Protein AF-0000000083597458 (afdb_homodimer)

InterPro domains:
  IPR006108 3-hydroxyacyl-CoA dehydrogenase, C-terminal [PF00725] (164-262)
  IPR006176 3-hydroxyacyl-CoA dehydrogenase, NAD binding [PF02737] (41-160)
  IPR008927 6-phosphogluconate dehydrogenase-like, C-terminal domain superfamily [SSF48179] (164-262)
  IPR013328 6-phosphogluconate dehydrogenase, domain 2 [G3DSA:1.10.1040.10] (166-288)
  IPR022694 3-hydroxyacyl-CoA dehydrogenase [PIRSF000105] (1-281)
  IPR036291 NAD(P)-binding domain superfamily [SSF51735] (2-161)

Nearest PDB structures (foldseek):
  4om8-assembly1_A  TM=9.353E-01  e=4.384E-25  Mesorhizobium japonicum MAFF 303099
  3ado-assembly1_A  TM=8.381E-01  e=5.220E-22  Oryctolagus cuniculus
  3f3s-assembly1_A  TM=8.451E-01  e=1.548E-20  Homo sapiens
  3zwb-assembly1_A  TM=7.435E-01  e=2.216E-18  Rattus norvegicus
  3k6j-assembly1_A  TM=5.918E-01  e=2.348E-17  Caenorhabditis elegans

Structure (mmCIF, N/CA/C/O backbone):
data_AF-0000000083597458-model_v1
#
loop_
_entity.id
_entity.type
_entity.pdbx_description
1 polymer '3-hydroxyacyl-CoA dehydrogenase family protein'
#
loop_
_atom_site.group_PDB
_atom_site.id
_atom_site.type_symbol
_atom_site.label_atom_id
_atom_site.label_alt_id
_atom_site.label_comp_id
_atom_site.label_asym_id
_atom_site.label_entity_id
_atom_site.label_seq_id
_atom_site.pdbx_PDB_ins_code
_atom_site.Cartn_x
_atom_site.Cartn_y
_atom_site.Cartn_z
_atom_site.occupancy
_atom_site.B_iso_or_equiv
_atom_site.auth_seq_id
_atom_site.auth_comp_id
_atom_site.auth_asym_id
_atom_site.auth_atom_id
_atom_site.pdbx_PDB_model_num
ATOM 1 N N . MET A 1 1 ? 3.787 -22.984 -28.609 1 92 1 MET A N 1
ATOM 2 C CA . MET A 1 1 ? 3.865 -23.141 -27.156 1 92 1 MET A CA 1
ATOM 3 C C . MET A 1 1 ? 2.561 -23.703 -26.609 1 92 1 MET A C 1
ATOM 5 O O . MET A 1 1 ? 1.476 -23.297 -27.031 1 92 1 MET A O 1
ATOM 9 N N . LYS A 1 2 ? 2.641 -24.719 -25.75 1 96.38 2 LYS A N 1
ATOM 10 C CA . LYS A 1 2 ? 1.466 -25.359 -25.156 1 96.38 2 LYS A CA 1
ATOM 11 C C . LYS A 1 2 ? 1.567 -25.391 -23.641 1 96.38 2 LYS A C 1
ATOM 13 O O . LYS A 1 2 ? 2.617 -25.734 -23.094 1 96.38 2 LYS A O 1
ATOM 18 N N . ILE A 1 3 ? 0.452 -25.016 -22.969 1 97.38 3 ILE A N 1
ATOM 19 C CA . ILE A 1 3 ? 0.412 -24.984 -21.5 1 97.38 3 ILE A CA 1
ATOM 20 C C . ILE A 1 3 ? -0.777 -25.812 -21.016 1 97.38 3 ILE A C 1
ATOM 22 O O . ILE A 1 3 ? -1.874 -25.719 -21.562 1 97.38 3 ILE A O 1
ATOM 26 N N . LEU A 1 4 ? -0.511 -26.656 -20.062 1 98.12 4 LEU A N 1
ATOM 27 C CA . LEU A 1 4 ? -1.566 -27.359 -19.344 1 98.12 4 LEU A CA 1
ATOM 28 C C . LEU A 1 4 ? -1.806 -26.734 -17.969 1 98.12 4 LEU A C 1
ATOM 30 O O . LEU A 1 4 ? -0.881 -26.609 -17.156 1 98.12 4 LEU A O 1
ATOM 34 N N . VAL A 1 5 ? -3.027 -26.297 -17.734 1 98.19 5 VAL A N 1
ATOM 35 C CA . VAL A 1 5 ? -3.426 -25.766 -16.438 1 98.19 5 VAL A CA 1
ATOM 36 C C . VAL A 1 5 ? -4.145 -26.859 -15.633 1 98.19 5 VAL A C 1
ATOM 38 O O . VAL A 1 5 ? -5.094 -27.469 -16.125 1 98.19 5 VAL A O 1
ATOM 41 N N . ILE A 1 6 ? -3.609 -27.094 -14.461 1 98.19 6 ILE A N 1
ATOM 42 C CA . ILE A 1 6 ? -4.25 -28.078 -13.594 1 98.19 6 ILE A CA 1
ATOM 43 C C . ILE A 1 6 ? -5.176 -27.375 -12.609 1 98.19 6 ILE A C 1
ATOM 45 O O . ILE A 1 6 ? -4.711 -26.688 -11.695 1 98.19 6 ILE A O 1
ATOM 49 N N . GLY A 1 7 ? -6.449 -27.641 -12.641 1 97.44 7 GLY A N 1
ATOM 50 C CA . GLY A 1 7 ? -7.453 -26.953 -11.844 1 97.44 7 GLY A CA 1
ATOM 51 C C . GLY A 1 7 ? -8.211 -25.891 -12.617 1 97.44 7 GLY A C 1
ATOM 52 O O . GLY A 1 7 ? -7.613 -24.938 -13.133 1 97.44 7 GLY A O 1
ATOM 53 N N . GLY A 1 8 ? -9.477 -26.031 -12.695 1 96.12 8 GLY A N 1
ATOM 54 C CA . GLY A 1 8 ? -10.32 -25.109 -13.438 1 96.12 8 GLY A CA 1
ATOM 55 C C . GLY A 1 8 ? -11.086 -24.156 -12.547 1 96.12 8 GLY A C 1
ATOM 56 O O . GLY A 1 8 ? -12.219 -23.781 -12.859 1 96.12 8 GLY A O 1
ATOM 57 N N . GLY A 1 9 ? -10.508 -23.875 -11.383 1 93.94 9 GLY A N 1
ATOM 58 C CA . GLY A 1 9 ? -11.125 -22.891 -10.5 1 93.94 9 GLY A CA 1
ATOM 59 C C . GLY A 1 9 ? -10.914 -21.453 -10.953 1 93.94 9 GLY A C 1
ATOM 60 O O . GLY A 1 9 ? -10.656 -21.203 -12.133 1 93.94 9 GLY A O 1
ATOM 61 N N . PHE A 1 10 ? -11.109 -20.547 -10.07 1 90.5 10 PHE A N 1
ATOM 62 C CA . PHE A 1 10 ? -11.047 -19.109 -10.359 1 90.5 10 PHE A CA 1
ATOM 63 C C . PHE A 1 10 ? -9.703 -18.75 -10.969 1 90.5 10 PHE A C 1
ATOM 65 O O . PHE A 1 10 ? -9.641 -18.141 -12.047 1 90.5 10 PHE A O 1
ATOM 72 N N . MET A 1 11 ? -8.602 -19.125 -10.312 1 94.62 11 MET A N 1
ATOM 73 C CA . MET A 1 11 ? -7.262 -18.797 -10.797 1 94.62 11 MET A CA 1
ATOM 74 C C . MET A 1 11 ? -6.941 -19.547 -12.078 1 94.62 11 MET A C 1
ATOM 76 O O . MET A 1 11 ? -6.418 -18.969 -13.031 1 94.62 11 MET A O 1
ATOM 80 N N . GLY A 1 12 ? -7.258 -20.844 -12.031 1 96.44 12 GLY A N 1
ATOM 81 C CA . GLY A 1 12 ? -6.965 -21.656 -13.203 1 96.44 12 GLY A CA 1
ATOM 82 C C . GLY A 1 12 ? -7.625 -21.141 -14.469 1 96.44 12 GLY A C 1
ATOM 83 O O . GLY A 1 12 ? -6.988 -21.047 -15.516 1 96.44 12 GLY A O 1
ATOM 84 N N . THR A 1 13 ? -8.891 -20.766 -14.391 1 95.81 13 THR A N 1
ATOM 85 C CA . THR A 1 13 ? -9.641 -20.266 -15.523 1 95.81 13 THR A CA 1
ATOM 86 C C . THR A 1 13 ? -9.078 -18.922 -15.984 1 95.81 13 THR A C 1
ATOM 88 O O . THR A 1 13 ? -8.953 -18.672 -17.188 1 95.81 13 THR A O 1
ATOM 91 N N . ALA A 1 14 ? -8.75 -18.078 -15.031 1 95.12 14 ALA A N 1
ATOM 92 C CA . ALA A 1 14 ? -8.188 -16.766 -15.352 1 95.12 14 ALA A CA 1
ATOM 93 C C . ALA A 1 14 ? -6.848 -16.906 -16.062 1 95.12 14 ALA A C 1
ATOM 95 O O . ALA A 1 14 ? -6.59 -16.234 -17.062 1 95.12 14 ALA A O 1
ATOM 96 N N . LEU A 1 15 ? -6.035 -17.797 -15.594 1 97 15 LEU A N 1
ATOM 97 C CA . LEU A 1 15 ? -4.727 -18.031 -16.188 1 97 15 LEU A CA 1
ATOM 98 C C . LEU A 1 15 ? -4.863 -18.594 -17.594 1 97 15 LEU A C 1
ATOM 100 O O . LEU A 1 15 ? -4.191 -18.141 -18.531 1 97 15 LEU A O 1
ATOM 104 N N . ALA A 1 16 ? -5.742 -19.578 -17.734 1 96.62 16 ALA A N 1
ATOM 105 C CA . ALA A 1 16 ? -5.973 -20.203 -19.031 1 96.62 16 ALA A CA 1
ATOM 106 C C . ALA A 1 16 ? -6.438 -19.156 -20.047 1 96.62 16 ALA A C 1
ATOM 108 O O . ALA A 1 16 ? -5.926 -19.109 -21.172 1 96.62 16 ALA A O 1
ATOM 109 N N . THR A 1 17 ? -7.375 -18.359 -19.625 1 95.25 17 THR A N 1
ATOM 110 C CA . THR A 1 17 ? -7.91 -17.312 -20.5 1 95.25 17 THR A CA 1
ATOM 111 C C . THR A 1 17 ? -6.816 -16.328 -20.891 1 95.25 17 THR A C 1
ATOM 113 O O . THR A 1 17 ? -6.719 -15.93 -22.047 1 95.25 17 THR A O 1
ATOM 116 N N . TYR A 1 18 ? -6.051 -15.953 -19.969 1 96.44 18 TYR A N 1
ATOM 117 C CA . TYR A 1 18 ? -4.984 -14.992 -20.219 1 96.44 18 TYR A CA 1
ATOM 118 C C . TYR A 1 18 ? -3.975 -15.523 -21.219 1 96.44 18 TYR A C 1
ATOM 120 O O . TYR A 1 18 ? -3.652 -14.852 -22.203 1 96.44 18 TYR A O 1
ATOM 128 N N . PHE A 1 19 ? -3.465 -16.703 -21 1 96.69 19 PHE A N 1
ATOM 129 C CA . PHE A 1 19 ? -2.453 -17.281 -21.875 1 96.69 19 PHE A CA 1
ATOM 130 C C . PHE A 1 19 ? -3.02 -17.531 -23.266 1 96.69 19 PHE A C 1
ATOM 132 O O . PHE A 1 19 ? -2.346 -17.281 -24.266 1 96.69 19 PHE A O 1
ATOM 139 N N . ASN A 1 20 ? -4.223 -17.969 -23.297 1 96.25 20 ASN A N 1
ATOM 140 C CA . ASN A 1 20 ? -4.871 -18.188 -24.594 1 96.25 20 ASN A CA 1
ATOM 141 C C . ASN A 1 20 ? -4.988 -16.891 -25.391 1 96.25 20 ASN A C 1
ATOM 143 O O . ASN A 1 20 ? -4.75 -16.875 -26.594 1 96.25 20 ASN A O 1
ATOM 147 N N . ALA A 1 21 ? -5.359 -15.875 -24.719 1 94.88 21 ALA A N 1
ATOM 148 C CA . ALA A 1 21 ? -5.516 -14.57 -25.359 1 94.88 21 ALA A CA 1
ATOM 149 C C . ALA A 1 21 ? -4.184 -14.062 -25.906 1 94.88 21 ALA A C 1
ATOM 151 O O . ALA A 1 21 ? -4.156 -13.211 -26.797 1 94.88 21 ALA A O 1
ATOM 152 N N . HIS A 1 22 ? -3.154 -14.547 -25.422 1 95.19 22 HIS A N 1
ATOM 153 C CA . HIS A 1 22 ? -1.83 -14.117 -25.859 1 95.19 22 HIS A CA 1
ATOM 154 C C . HIS A 1 22 ? -1.21 -15.133 -26.812 1 95.19 22 HIS A C 1
ATOM 156 O O . HIS A 1 22 ? 0.015 -15.211 -26.922 1 95.19 22 HIS A O 1
ATOM 162 N N . GLY A 1 23 ? -1.988 -16.031 -27.328 1 94.06 23 GLY A N 1
ATOM 163 C CA . GLY A 1 23 ? -1.577 -16.875 -28.438 1 94.06 23 GLY A CA 1
ATOM 164 C C . GLY A 1 23 ? -1.029 -18.219 -28 1 94.06 23 GLY A C 1
ATOM 165 O O . GLY A 1 23 ? -0.474 -18.953 -28.812 1 94.06 23 GLY A O 1
ATOM 166 N N . VAL A 1 24 ? -1.154 -18.562 -26.781 1 95.31 24 VAL A N 1
ATOM 167 C CA . VAL A 1 24 ? -0.699 -19.844 -26.266 1 95.31 24 VAL A CA 1
ATOM 168 C C . VAL A 1 24 ? -1.824 -20.875 -26.375 1 95.31 24 VAL A C 1
ATOM 170 O O . VAL A 1 24 ? -2.986 -20.562 -26.109 1 95.31 24 VAL A O 1
ATOM 173 N N . LYS A 1 25 ? -1.487 -22.062 -26.828 1 96.25 25 LYS A N 1
ATOM 174 C CA . LYS A 1 25 ? -2.461 -23.141 -26.766 1 96.25 25 LYS A CA 1
ATOM 175 C C . LYS A 1 25 ? -2.59 -23.688 -25.344 1 96.25 25 LYS A C 1
ATOM 177 O O . LYS A 1 25 ? -1.61 -24.156 -24.766 1 96.25 25 LYS A O 1
ATOM 182 N N . VAL A 1 26 ? -3.803 -23.672 -24.812 1 97 26 VAL A N 1
ATOM 183 C CA . VAL A 1 26 ? -3.975 -24.016 -23.406 1 97 26 VAL A CA 1
ATOM 184 C C . VAL A 1 26 ? -4.988 -25.141 -23.266 1 97 26 VAL A C 1
ATOM 186 O O . VAL A 1 26 ? -5.957 -25.219 -24.016 1 97 26 VAL A O 1
ATOM 189 N N . SER A 1 27 ? -4.746 -26.062 -22.391 1 97.19 27 SER A N 1
ATOM 190 C CA . SER A 1 27 ? -5.703 -27.047 -21.906 1 97.19 27 SER A CA 1
ATOM 191 C C . SER A 1 27 ? -5.887 -26.938 -20.391 1 97.19 27 SER A C 1
ATOM 193 O O . SER A 1 27 ? -4.969 -26.531 -19.688 1 97.19 27 SER A O 1
ATOM 195 N N . ILE A 1 28 ? -7.105 -27.266 -19.938 1 97.75 28 ILE A N 1
ATOM 196 C CA . ILE A 1 28 ? -7.387 -27.297 -18.5 1 97.75 28 ILE A CA 1
ATOM 197 C C . ILE A 1 28 ? -7.75 -28.734 -18.094 1 97.75 28 ILE A C 1
ATOM 199 O O . ILE A 1 28 ? -8.602 -29.359 -18.719 1 97.75 28 ILE A O 1
ATOM 203 N N . TYR A 1 29 ? -7.055 -29.219 -17.125 1 97.38 29 TYR A N 1
ATOM 204 C CA . TYR A 1 29 ? -7.469 -30.453 -16.484 1 97.38 29 TYR A CA 1
ATOM 205 C C . TYR A 1 29 ? -8.281 -30.172 -15.227 1 97.38 29 TYR A C 1
ATOM 207 O O . TYR A 1 29 ? -7.82 -29.469 -14.328 1 97.38 29 TYR A O 1
ATOM 215 N N . GLU A 1 30 ? -9.461 -30.719 -15.164 1 97 30 GLU A N 1
ATOM 216 C CA . GLU A 1 30 ? -10.383 -30.547 -14.047 1 97 30 GLU A CA 1
ATOM 217 C C . GLU A 1 30 ? -11.047 -31.875 -13.68 1 97 30 GLU A C 1
ATOM 219 O O . GLU A 1 30 ? -11.727 -32.469 -14.508 1 97 30 GLU A O 1
ATOM 224 N N . THR A 1 31 ? -10.852 -32.25 -12.359 1 93.62 31 THR A N 1
ATOM 225 C CA . THR A 1 31 ? -11.273 -33.562 -11.93 1 93.62 31 THR A CA 1
ATOM 226 C C . THR A 1 31 ? -12.766 -33.594 -11.641 1 93.62 31 THR A C 1
ATOM 228 O O . THR A 1 31 ? -13.406 -34.656 -11.734 1 93.62 31 THR A O 1
ATOM 231 N N . PHE A 1 32 ? -13.32 -32.5 -11.258 1 94.69 32 PHE A N 1
ATOM 232 C CA . PHE A 1 32 ? -14.727 -32.469 -10.883 1 94.69 32 PHE A CA 1
ATOM 233 C C . PHE A 1 32 ? -15.609 -32.312 -12.117 1 94.69 32 PHE A C 1
ATOM 235 O O . PHE A 1 32 ? -15.539 -31.328 -12.836 1 94.69 32 PHE A O 1
ATOM 242 N N . GLU A 1 33 ? -16.5 -33.25 -12.273 1 95.88 33 GLU A N 1
ATOM 243 C CA . GLU A 1 33 ? -17.359 -33.281 -13.461 1 95.88 33 GLU A CA 1
ATOM 244 C C . GLU A 1 33 ? -18.234 -32.031 -13.555 1 95.88 33 GLU A C 1
ATOM 246 O O . GLU A 1 33 ? -18.359 -31.438 -14.625 1 95.88 33 GLU A O 1
ATOM 251 N N . LYS A 1 34 ? -18.828 -31.703 -12.516 1 96.19 34 LYS A N 1
ATOM 252 C CA . LYS A 1 34 ? -19.703 -30.531 -12.516 1 96.19 34 LYS A CA 1
ATOM 253 C C . LYS A 1 34 ? -18.953 -29.297 -12.961 1 96.19 34 LYS A C 1
ATOM 255 O O . LYS A 1 34 ? -19.469 -28.484 -13.742 1 96.19 34 LYS A O 1
ATOM 260 N N . LYS A 1 35 ? -17.75 -29.188 -12.484 1 95.69 35 LYS A N 1
ATOM 261 C CA . LYS A 1 35 ? -16.922 -28.047 -12.852 1 95.69 35 LYS A CA 1
ATOM 262 C C . LYS A 1 35 ? -16.516 -28.109 -14.32 1 95.69 35 LYS A C 1
ATOM 264 O O . LYS A 1 35 ? -16.484 -27.094 -15.008 1 95.69 35 LYS A O 1
ATOM 269 N N . ARG A 1 36 ? -16.203 -29.219 -14.836 1 95.88 36 ARG A N 1
ATOM 270 C CA . ARG A 1 36 ? -15.852 -29.375 -16.25 1 95.88 36 ARG A CA 1
ATOM 271 C C . ARG A 1 36 ? -16.984 -28.922 -17.156 1 95.88 36 ARG A C 1
ATOM 273 O O . ARG A 1 36 ? -16.766 -28.234 -18.156 1 95.88 36 ARG A O 1
ATOM 280 N N . ILE A 1 37 ? -18.203 -29.266 -16.766 1 95.5 37 ILE A N 1
ATOM 281 C CA . ILE A 1 37 ? -19.375 -28.906 -17.547 1 95.5 37 ILE A CA 1
ATOM 282 C C . ILE A 1 37 ? -19.531 -27.391 -17.562 1 95.5 37 ILE A C 1
ATOM 284 O O . ILE A 1 37 ? -19.812 -26.797 -18.609 1 95.5 37 ILE A O 1
ATOM 288 N N . GLU A 1 38 ? -19.344 -26.828 -16.406 1 95.69 38 GLU A N 1
ATOM 289 C CA . GLU A 1 38 ? -19.391 -25.375 -16.297 1 95.69 38 GLU A CA 1
ATOM 290 C C . GLU A 1 38 ? -18.375 -24.719 -17.219 1 95.69 38 GLU A C 1
ATOM 292 O O . GLU A 1 38 ? -18.672 -23.734 -17.906 1 95.69 38 GLU A O 1
ATOM 297 N N . LEU A 1 39 ? -17.188 -25.281 -17.203 1 96.12 39 LEU A N 1
ATOM 2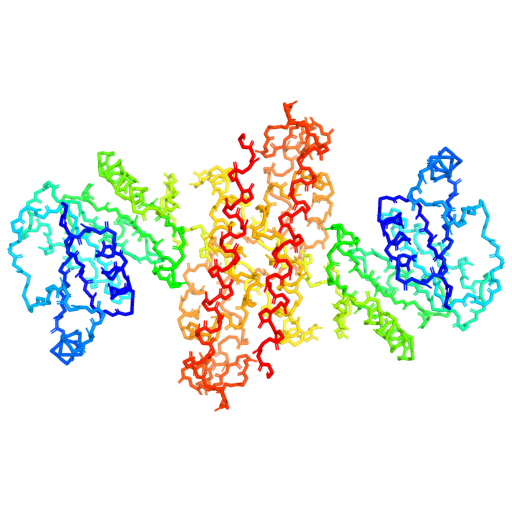98 C CA . LEU A 1 39 ? -16.094 -24.734 -18.016 1 96.12 39 LEU A CA 1
ATOM 299 C C . LEU A 1 39 ? -16.406 -24.859 -19.5 1 96.12 39 LEU A C 1
ATOM 301 O O . LEU A 1 39 ? -16.141 -23.938 -20.266 1 96.12 39 LEU A O 1
ATOM 305 N N . MET A 1 40 ? -16.938 -25.953 -19.906 1 94.44 40 MET A N 1
ATOM 306 C CA . MET A 1 40 ? -17.266 -26.219 -21.297 1 94.44 40 MET A CA 1
ATOM 307 C C . MET A 1 40 ? -18.344 -25.266 -21.797 1 94.44 40 MET A C 1
ATOM 309 O O . MET A 1 40 ? -18.375 -24.938 -22.984 1 94.44 40 MET A O 1
ATOM 313 N N . ASN A 1 41 ? -19.156 -24.75 -20.906 1 93.38 41 ASN A N 1
ATOM 314 C CA . ASN A 1 41 ? -20.266 -23.875 -21.266 1 93.38 41 ASN A CA 1
ATOM 315 C C . ASN A 1 41 ? -19.859 -22.391 -21.188 1 93.38 41 ASN A C 1
ATOM 317 O O . ASN A 1 41 ? -20.656 -21.516 -21.547 1 93.38 41 ASN A O 1
ATOM 321 N N . ASP A 1 42 ? -18.75 -22.203 -20.641 1 92.06 42 ASP A N 1
ATOM 322 C CA . ASP A 1 42 ? -18.25 -20.844 -20.578 1 92.06 42 ASP A CA 1
ATOM 323 C C . ASP A 1 42 ? -17.75 -20.359 -21.938 1 92.06 42 ASP A C 1
ATOM 325 O O . ASP A 1 42 ? -16.703 -20.828 -22.406 1 92.06 42 ASP A O 1
ATOM 329 N N . ILE A 1 43 ? -18.328 -19.406 -22.531 1 84.19 43 ILE A N 1
ATOM 330 C CA . ILE A 1 43 ? -18.031 -18.922 -23.891 1 84.19 43 ILE A CA 1
ATOM 331 C C . ILE A 1 43 ? -16.625 -18.344 -23.938 1 84.19 43 ILE A C 1
ATOM 333 O O . ILE A 1 43 ? -15.961 -18.375 -24.984 1 84.19 43 ILE A O 1
ATOM 337 N N . ARG A 1 44 ? -16.109 -17.875 -22.938 1 83.19 44 ARG A N 1
ATOM 338 C CA . ARG A 1 44 ? -14.773 -17.281 -22.859 1 83.19 44 ARG A CA 1
ATOM 339 C C . ARG A 1 44 ? -13.695 -18.344 -23.047 1 83.19 44 ARG A C 1
ATOM 341 O O . ARG A 1 44 ? -12.539 -18.016 -23.328 1 83.19 44 ARG A O 1
ATOM 348 N N . LEU A 1 45 ? -14.133 -19.609 -22.906 1 89.75 45 LEU A N 1
ATOM 349 C CA . LEU A 1 45 ? -13.188 -20.719 -22.938 1 89.75 45 LEU A CA 1
ATOM 350 C C . LEU A 1 45 ? -13.406 -21.578 -24.172 1 89.75 45 LEU A C 1
ATOM 352 O O . LEU A 1 45 ? -12.977 -22.734 -24.203 1 89.75 45 LEU A O 1
ATOM 356 N N . SER A 1 46 ? -13.961 -21.062 -25.109 1 88.31 46 SER A N 1
ATOM 357 C CA . SER A 1 46 ? -14.398 -21.844 -26.266 1 88.31 46 SER A CA 1
ATOM 358 C C . SER A 1 46 ? -13.211 -22.438 -27.016 1 88.31 46 SER A C 1
ATOM 360 O O . SER A 1 46 ? -13.32 -23.5 -27.625 1 88.31 46 SER A O 1
ATOM 362 N N . ASP A 1 47 ? -12.078 -21.859 -26.953 1 92.69 47 ASP A N 1
ATOM 363 C CA . ASP A 1 47 ? -10.914 -22.312 -27.703 1 92.69 47 ASP A CA 1
ATOM 364 C C . ASP A 1 47 ? -9.969 -23.109 -26.797 1 92.69 47 ASP A C 1
ATOM 366 O O . ASP A 1 47 ? -8.852 -23.453 -27.203 1 92.69 47 ASP A O 1
ATOM 370 N N . ILE A 1 48 ? -10.406 -23.453 -25.609 1 95.88 48 ILE A N 1
ATOM 371 C CA . ILE A 1 48 ? -9.562 -24.125 -24.625 1 95.88 48 ILE A CA 1
ATOM 372 C C . ILE A 1 48 ? -10.07 -25.547 -24.406 1 95.88 48 ILE A C 1
ATOM 374 O O . ILE A 1 48 ? -11.266 -25.766 -24.219 1 95.88 48 ILE A O 1
ATOM 378 N N . GLN A 1 49 ? -9.227 -26.453 -24.531 1 94.62 49 GLN A N 1
ATOM 379 C CA . GLN A 1 49 ? -9.594 -27.859 -24.328 1 94.62 49 GLN A CA 1
ATOM 380 C C . GLN A 1 49 ? -9.727 -28.188 -22.859 1 94.62 49 GLN A C 1
ATOM 382 O O . GLN A 1 49 ? -8.828 -27.906 -22.062 1 94.62 49 GLN A O 1
ATOM 387 N N . ILE A 1 50 ? -10.844 -28.828 -22.5 1 96.44 50 ILE A N 1
ATOM 388 C CA . ILE A 1 50 ? -11.07 -29.266 -21.141 1 96.44 50 ILE A CA 1
ATOM 389 C C . ILE A 1 50 ? -10.844 -30.781 -21.047 1 96.44 50 ILE A C 1
ATOM 391 O O . ILE A 1 50 ? -11.477 -31.562 -21.766 1 96.44 50 ILE A O 1
ATOM 395 N N . LEU A 1 51 ? -9.922 -31.141 -20.172 1 95.56 51 LEU A N 1
ATOM 396 C CA . LEU A 1 51 ? -9.531 -32.531 -20.047 1 95.56 51 LEU A CA 1
ATOM 397 C C . LEU A 1 51 ? -10.109 -33.156 -18.781 1 95.56 51 LEU A C 1
ATOM 399 O O . LEU A 1 51 ? -10.172 -32.5 -17.734 1 95.56 51 LEU A O 1
ATOM 403 N N . ASP A 1 52 ? -10.492 -34.438 -18.812 1 93.69 52 ASP A N 1
ATOM 404 C CA . ASP A 1 52 ? -11.008 -35.188 -17.672 1 93.69 52 ASP A CA 1
ATOM 405 C C . ASP A 1 52 ? -9.977 -36.188 -17.156 1 93.69 52 ASP A C 1
ATOM 407 O O . ASP A 1 52 ? -10.188 -36.844 -16.125 1 93.69 52 ASP A O 1
ATOM 411 N N . GLU A 1 53 ? -8.961 -36.281 -17.891 1 91.94 53 GLU A N 1
ATOM 412 C CA . GLU A 1 53 ? -7.867 -37.188 -17.484 1 91.94 53 GLU A CA 1
ATOM 413 C C . GLU A 1 53 ? -6.512 -36.562 -17.828 1 91.94 53 GLU A C 1
ATOM 415 O O . GLU A 1 53 ? -6.402 -35.75 -18.734 1 91.94 53 GLU A O 1
ATOM 420 N N . LEU A 1 54 ? -5.629 -36.906 -16.906 1 90.12 54 LEU A N 1
ATOM 421 C CA . LEU A 1 54 ? -4.262 -36.469 -17.188 1 90.12 54 LEU A CA 1
ATOM 422 C C . LEU A 1 54 ? -3.607 -37.406 -18.219 1 90.12 54 LEU A C 1
ATOM 424 O O . LEU A 1 54 ? -3.426 -38.594 -17.969 1 90.12 54 LEU A O 1
ATOM 428 N N . CYS A 1 55 ? -3.582 -36.906 -19.406 1 83.69 55 CYS A N 1
ATOM 429 C CA . CYS A 1 55 ? -2.975 -37.688 -20.469 1 83.69 55 CYS A CA 1
ATOM 430 C C . CYS A 1 55 ? -1.821 -36.938 -21.125 1 83.69 55 CYS A C 1
ATOM 432 O O . CYS A 1 55 ? -1.645 -35.75 -20.891 1 83.69 55 CYS A O 1
ATOM 434 N N . THR A 1 56 ? -1.066 -37.719 -21.828 1 79.94 56 THR A N 1
ATOM 435 C CA . THR A 1 56 ? 0.07 -37.125 -22.5 1 79.94 56 THR A CA 1
ATOM 436 C C . THR A 1 56 ? -0.403 -36.125 -23.562 1 79.94 56 THR A C 1
ATOM 438 O O . THR A 1 56 ? -1.369 -36.375 -24.281 1 79.94 56 THR A O 1
ATOM 441 N N . ILE A 1 57 ? 0.078 -34.969 -23.438 1 85.19 57 ILE A N 1
ATOM 442 C CA . ILE A 1 57 ? -0.151 -33.906 -24.422 1 85.19 57 ILE A CA 1
ATOM 443 C C . ILE A 1 57 ? 1.106 -33.688 -25.25 1 85.19 57 ILE A C 1
ATOM 445 O O . ILE A 1 57 ? 2.18 -33.406 -24.719 1 85.19 57 ILE A O 1
ATOM 449 N N . GLU A 1 58 ? 0.959 -33.875 -26.547 1 85.69 58 GLU A N 1
ATOM 450 C CA . GLU A 1 58 ? 2.096 -33.719 -27.453 1 85.69 58 GLU A CA 1
ATOM 451 C C . GLU A 1 58 ? 2.598 -32.281 -27.422 1 85.69 58 GLU A C 1
ATOM 453 O O . GLU A 1 58 ? 1.799 -31.328 -27.406 1 85.69 58 GLU A O 1
ATOM 458 N N . ASP A 1 59 ? 3.918 -32.094 -27.344 1 89.94 59 ASP A N 1
ATOM 459 C CA . ASP A 1 59 ? 4.605 -30.812 -27.484 1 89.94 59 ASP A CA 1
ATOM 460 C C . ASP A 1 59 ? 4.238 -29.875 -26.328 1 89.94 59 ASP A C 1
ATOM 462 O O . ASP A 1 59 ? 4.156 -28.656 -26.531 1 89.94 59 ASP A O 1
ATOM 466 N N . LEU A 1 60 ? 3.885 -30.453 -25.234 1 94.5 60 LEU A N 1
ATOM 467 C CA . LEU A 1 60 ? 3.623 -29.641 -24.047 1 94.5 60 LEU A CA 1
ATOM 468 C C . LEU A 1 60 ? 4.906 -28.984 -23.547 1 94.5 60 LEU A C 1
ATOM 470 O O . LEU A 1 60 ? 5.961 -29.625 -23.516 1 94.5 60 LEU A O 1
ATOM 474 N N . ASP A 1 61 ? 4.785 -27.672 -23.141 1 94.62 61 ASP A N 1
ATOM 475 C CA . ASP A 1 61 ? 5.961 -26.938 -22.672 1 94.62 61 ASP A CA 1
ATOM 476 C C . ASP A 1 61 ? 5.914 -26.703 -21.172 1 94.62 61 ASP A C 1
ATOM 478 O O . ASP A 1 61 ? 6.922 -26.875 -20.484 1 94.62 61 ASP A O 1
ATOM 482 N N . PHE A 1 62 ? 4.773 -26.344 -20.656 1 96.81 62 PHE A N 1
ATOM 483 C CA . PHE A 1 62 ? 4.629 -25.984 -19.25 1 96.81 62 PHE A CA 1
ATOM 484 C C . PHE A 1 62 ? 3.363 -26.594 -18.672 1 96.81 62 PHE A C 1
ATOM 486 O O . PHE A 1 62 ? 2.375 -26.797 -19.375 1 96.81 62 PHE A O 1
ATOM 493 N N . ILE A 1 63 ? 3.457 -26.875 -17.406 1 97.94 63 ILE A N 1
ATOM 494 C CA . ILE A 1 63 ? 2.287 -27.172 -16.594 1 97.94 63 ILE A CA 1
ATOM 495 C C . ILE A 1 63 ? 2.172 -26.156 -15.461 1 97.94 63 ILE A C 1
ATOM 497 O O . ILE A 1 63 ? 3.148 -25.891 -14.758 1 97.94 63 ILE A O 1
ATOM 501 N N . ILE A 1 64 ? 1.002 -25.547 -15.289 1 98.5 64 ILE A N 1
ATOM 502 C CA . ILE A 1 64 ? 0.753 -24.609 -14.195 1 98.5 64 ILE A CA 1
ATOM 503 C C . ILE A 1 64 ? -0.352 -25.156 -13.289 1 98.5 64 ILE A C 1
ATOM 505 O O . ILE A 1 64 ? -1.5 -25.297 -13.719 1 98.5 64 ILE A O 1
ATOM 509 N N . GLU A 1 65 ? 0.035 -25.453 -12.133 1 98.69 65 GLU A N 1
ATOM 510 C CA . GLU A 1 65 ? -0.917 -25.984 -11.156 1 98.69 65 GLU A CA 1
ATOM 511 C C . GLU A 1 65 ? -1.625 -24.844 -10.422 1 98.69 65 GLU A C 1
ATOM 513 O O . GLU A 1 65 ? -0.979 -23.906 -9.945 1 98.69 65 GLU A O 1
ATOM 518 N N . ALA A 1 66 ? -2.947 -24.875 -10.328 1 97.94 66 ALA A N 1
ATOM 519 C CA . ALA A 1 66 ? -3.771 -23.891 -9.633 1 97.94 66 ALA A CA 1
ATOM 520 C C . ALA A 1 66 ? -4.887 -24.562 -8.844 1 97.94 66 ALA A C 1
ATOM 522 O O . ALA A 1 66 ? -6.02 -24.078 -8.805 1 97.94 66 ALA A O 1
ATOM 523 N N . ILE A 1 67 ? -4.629 -25.734 -8.266 1 97.12 67 ILE A N 1
ATOM 524 C CA . ILE A 1 67 ? -5.617 -26.422 -7.438 1 97.12 67 ILE A CA 1
ATOM 525 C C . ILE A 1 67 ? -5.723 -25.734 -6.078 1 97.12 67 ILE A C 1
ATOM 527 O O . ILE A 1 67 ? -4.973 -24.797 -5.789 1 97.12 67 ILE A O 1
ATOM 531 N N . PRO A 1 68 ? -6.676 -26.125 -5.223 1 93.62 68 PRO A N 1
ATOM 532 C CA . PRO A 1 68 ? -6.82 -25.5 -3.906 1 93.62 68 PRO A CA 1
ATOM 533 C C . PRO A 1 68 ? -5.527 -25.531 -3.096 1 93.62 68 PRO A C 1
ATOM 535 O O . PRO A 1 68 ? -4.672 -26.391 -3.32 1 93.62 68 PRO A O 1
ATOM 538 N N . GLU A 1 69 ? -5.48 -24.625 -2.168 1 93.5 69 GLU A N 1
ATOM 539 C CA . GLU A 1 69 ? -4.27 -24.422 -1.376 1 93.5 69 GLU A CA 1
ATOM 540 C C . GLU A 1 69 ? -4.148 -25.484 -0.282 1 93.5 69 GLU A C 1
ATOM 542 O O . GLU A 1 69 ? -4.379 -25.203 0.894 1 93.5 69 GLU A O 1
ATOM 547 N N . ASN A 1 70 ? -3.814 -26.625 -0.686 1 95.31 70 ASN A N 1
ATOM 548 C CA . ASN A 1 70 ? -3.58 -27.781 0.172 1 95.31 70 ASN A CA 1
ATOM 549 C C . ASN A 1 70 ? -2.232 -28.438 -0.121 1 95.31 70 ASN A C 1
ATOM 551 O O . ASN A 1 70 ? -2.029 -28.984 -1.201 1 95.31 70 ASN A O 1
ATOM 555 N N . LEU A 1 71 ? -1.413 -28.422 0.861 1 97 71 LEU A N 1
ATOM 556 C CA . LEU A 1 71 ? -0.027 -28.828 0.655 1 97 71 LEU A CA 1
ATOM 557 C C . LEU A 1 71 ? 0.058 -30.297 0.266 1 97 71 LEU A C 1
ATOM 559 O O . LEU A 1 71 ? 0.738 -30.641 -0.7 1 97 71 LEU A O 1
ATOM 563 N N . GLU A 1 72 ? -0.628 -31.109 0.971 1 98.12 72 GLU A N 1
ATOM 564 C CA . GLU A 1 72 ? -0.591 -32.531 0.702 1 98.12 72 GLU A CA 1
ATOM 565 C C . GLU A 1 72 ? -1.099 -32.844 -0.704 1 98.12 72 GLU A C 1
ATOM 567 O O . GLU A 1 72 ? -0.506 -33.656 -1.417 1 98.12 72 GLU A O 1
ATOM 572 N N . ALA A 1 73 ? -2.166 -32.219 -1.059 1 97.88 73 ALA A N 1
ATOM 573 C CA . ALA A 1 73 ? -2.727 -32.406 -2.395 1 97.88 73 ALA A CA 1
ATOM 574 C C . ALA A 1 73 ? -1.728 -32 -3.471 1 97.88 73 ALA A C 1
ATOM 576 O O . ALA A 1 73 ? -1.563 -32.688 -4.473 1 97.88 73 ALA A O 1
ATOM 577 N N . LYS A 1 74 ? -1.057 -30.969 -3.283 1 98.5 74 LYS A N 1
ATOM 578 C CA . LYS A 1 74 ? -0.075 -30.469 -4.246 1 98.5 74 LYS A CA 1
ATOM 579 C C . LYS A 1 74 ? 1.125 -31.406 -4.332 1 98.5 74 LYS A C 1
ATOM 581 O O . LYS A 1 74 ? 1.613 -31.703 -5.426 1 98.5 74 LYS A O 1
ATOM 586 N N . GLN A 1 75 ? 1.552 -31.875 -3.193 1 98.69 75 GLN A N 1
ATOM 587 C CA . GLN A 1 75 ? 2.684 -32.812 -3.156 1 98.69 75 GLN A CA 1
ATOM 588 C C . GLN A 1 75 ? 2.389 -34.062 -3.955 1 98.69 75 GLN A C 1
ATOM 590 O O . GLN A 1 75 ? 3.197 -34.5 -4.785 1 98.69 75 GLN A O 1
ATOM 595 N N . HIS A 1 76 ? 1.226 -34.594 -3.719 1 98.38 76 HIS A N 1
ATOM 596 C CA . HIS A 1 76 ? 0.844 -35.812 -4.422 1 98.38 76 HIS A CA 1
ATOM 597 C C . HIS A 1 76 ? 0.652 -35.562 -5.914 1 98.38 76 HIS A C 1
ATOM 599 O O . HIS A 1 76 ? 1.017 -36.406 -6.746 1 98.38 76 HIS A O 1
ATOM 605 N N . LEU A 1 77 ? 0.119 -34.469 -6.195 1 98.06 77 LEU A N 1
ATOM 606 C CA . LEU A 1 77 ? -0.105 -34.094 -7.594 1 98.06 77 LEU A CA 1
ATOM 607 C C . LEU A 1 77 ? 1.217 -34 -8.352 1 98.06 77 LEU A C 1
ATOM 609 O O . LEU A 1 77 ? 1.359 -34.594 -9.43 1 98.06 77 LEU A O 1
ATOM 613 N N . PHE A 1 78 ? 2.18 -33.344 -7.848 1 98.44 78 PHE A N 1
ATOM 614 C CA . PHE A 1 78 ? 3.432 -33.125 -8.555 1 98.44 78 PHE A CA 1
ATOM 615 C C . PHE A 1 78 ? 4.227 -34.406 -8.68 1 98.44 78 PHE A C 1
ATOM 617 O O . PHE A 1 78 ? 4.922 -34.625 -9.68 1 98.44 78 PHE A O 1
ATOM 624 N N . ALA A 1 79 ? 4.113 -35.25 -7.668 1 97.75 79 ALA A N 1
ATOM 625 C CA . ALA A 1 79 ? 4.711 -36.594 -7.781 1 97.75 79 ALA A CA 1
ATOM 626 C C . ALA A 1 79 ? 4.109 -37.375 -8.953 1 97.75 79 ALA A C 1
ATOM 628 O O . ALA A 1 79 ? 4.824 -38.062 -9.68 1 97.75 79 ALA A O 1
ATOM 629 N N . LYS A 1 80 ? 2.859 -37.219 -9.078 1 96.31 80 LYS A N 1
ATOM 630 C CA . LYS A 1 80 ? 2.162 -37.875 -10.18 1 96.31 80 LYS A CA 1
ATOM 631 C C . LYS A 1 80 ? 2.537 -37.281 -11.523 1 96.31 80 LYS A C 1
ATOM 633 O O . LYS A 1 80 ? 2.781 -38 -12.492 1 96.31 80 LYS A O 1
ATOM 638 N N . LEU A 1 81 ? 2.635 -35.969 -11.617 1 96.62 81 LEU A N 1
ATOM 639 C CA . LEU A 1 81 ? 2.924 -35.25 -12.852 1 96.62 81 LEU A CA 1
ATOM 640 C C . LEU A 1 81 ? 4.316 -35.594 -13.367 1 96.62 81 LEU A C 1
ATOM 642 O O . LEU A 1 81 ? 4.523 -35.719 -14.578 1 96.62 81 LEU A O 1
ATOM 646 N N . GLU A 1 82 ? 5.285 -35.656 -12.461 1 94.44 82 GLU A N 1
ATOM 647 C CA . GLU A 1 82 ? 6.645 -35.938 -12.914 1 94.44 82 GLU A CA 1
ATOM 648 C C . GLU A 1 82 ? 6.762 -37.312 -13.523 1 94.44 82 GLU A C 1
ATOM 650 O O . GLU A 1 82 ? 7.629 -37.562 -14.367 1 94.44 82 GLU A O 1
ATOM 655 N N . GLN A 1 83 ? 5.828 -38.25 -13.117 1 93.06 83 GLN A N 1
ATOM 656 C CA . GLN A 1 83 ? 5.82 -39.594 -13.68 1 93.06 83 GLN A CA 1
ATOM 657 C C . GLN A 1 83 ? 5.129 -39.625 -15.039 1 93.06 83 GLN A C 1
ATOM 659 O O . GLN A 1 83 ? 5.504 -40.406 -15.922 1 93.06 83 GLN A O 1
ATOM 664 N N . LEU A 1 84 ? 4.234 -38.812 -15.18 1 93.94 84 LEU A N 1
ATOM 665 C CA . LEU A 1 84 ? 3.377 -38.844 -16.359 1 93.94 84 LEU A CA 1
ATOM 666 C C . LEU A 1 84 ? 4.008 -38.062 -17.516 1 93.94 84 LEU A C 1
ATOM 668 O O . LEU A 1 84 ? 3.777 -38.375 -18.688 1 93.94 84 LEU A O 1
ATOM 672 N N . PHE A 1 85 ? 4.754 -37.062 -17.188 1 94.69 85 PHE A N 1
ATOM 673 C CA . PHE A 1 85 ? 5.258 -36.156 -18.219 1 94.69 85 PHE A CA 1
ATOM 674 C C . PHE A 1 85 ? 6.777 -36.219 -18.281 1 94.69 85 PHE A C 1
ATOM 676 O O . PHE A 1 85 ? 7.445 -36.406 -17.266 1 94.69 85 PHE A O 1
ATOM 683 N N . PRO A 1 86 ? 7.289 -36.062 -19.469 1 93.62 86 PRO A N 1
ATOM 684 C CA . PRO A 1 86 ? 8.742 -36.156 -19.641 1 93.62 86 PRO A CA 1
ATOM 685 C C . PRO A 1 86 ? 9.5 -35.094 -18.859 1 93.62 86 PRO A C 1
ATOM 687 O O . PRO A 1 86 ? 8.93 -34.062 -18.5 1 93.62 86 PRO A O 1
ATOM 690 N N . PRO A 1 87 ? 10.773 -35.312 -18.656 1 93.88 87 PRO A N 1
ATOM 691 C CA . PRO A 1 87 ? 11.586 -34.469 -17.781 1 93.88 87 PRO A CA 1
ATOM 692 C C . PRO A 1 87 ? 11.773 -33.062 -18.359 1 93.88 87 PRO A C 1
ATOM 694 O O . PRO A 1 87 ? 12.141 -32.125 -17.625 1 93.88 87 PRO A O 1
ATOM 697 N N . ASN A 1 88 ? 11.562 -32.906 -19.578 1 92.88 88 ASN A N 1
ATOM 698 C CA . ASN A 1 88 ? 11.82 -31.609 -20.203 1 92.88 88 ASN A CA 1
ATOM 699 C C . ASN A 1 88 ? 10.672 -30.625 -19.953 1 92.88 88 ASN A C 1
ATOM 701 O O . ASN A 1 88 ? 10.797 -29.438 -20.234 1 92.88 88 ASN A O 1
ATOM 705 N N . ILE A 1 89 ? 9.562 -31.062 -19.375 1 94.62 89 ILE A N 1
ATOM 706 C CA . ILE A 1 89 ? 8.414 -30.203 -19.109 1 94.62 89 ILE A CA 1
ATOM 707 C C . ILE A 1 89 ? 8.617 -29.484 -17.781 1 94.62 89 ILE A C 1
ATOM 709 O O . ILE A 1 89 ? 8.953 -30.109 -16.766 1 94.62 89 ILE A O 1
ATOM 713 N N . THR A 1 90 ? 8.492 -28.172 -17.828 1 96.44 90 THR A N 1
ATOM 714 C CA . THR A 1 90 ? 8.586 -27.359 -16.625 1 96.44 90 THR A CA 1
ATOM 715 C C . THR A 1 90 ? 7.281 -27.422 -15.828 1 96.44 90 THR A C 1
ATOM 717 O O . THR A 1 90 ? 6.195 -27.266 -16.391 1 96.44 90 THR A O 1
ATOM 720 N N . LEU A 1 91 ? 7.43 -27.672 -14.523 1 98.31 91 LEU A N 1
ATOM 721 C CA . LEU A 1 91 ? 6.289 -27.734 -13.617 1 98.31 91 LEU A CA 1
ATOM 722 C C . LEU A 1 91 ? 6.215 -26.484 -12.75 1 98.31 91 LEU A C 1
ATOM 724 O O . LEU A 1 91 ? 7.168 -26.156 -12.047 1 98.31 91 LEU A O 1
ATOM 728 N N . CYS A 1 92 ? 5.047 -25.797 -12.82 1 98.75 92 CYS A N 1
ATOM 729 C CA . CYS A 1 92 ? 4.859 -24.562 -12.062 1 98.75 92 CYS A CA 1
ATOM 730 C C . CYS A 1 92 ? 3.713 -24.703 -11.062 1 98.75 92 CYS A C 1
ATOM 732 O O . CYS A 1 92 ? 2.717 -25.375 -11.352 1 98.75 92 CYS A O 1
ATOM 734 N N . THR A 1 93 ? 3.883 -24.125 -9.922 1 98.75 93 THR A N 1
ATOM 735 C CA . THR A 1 93 ? 2.791 -24.047 -8.953 1 98.75 93 THR A CA 1
ATOM 736 C C . THR A 1 93 ? 2.393 -22.594 -8.719 1 98.75 93 THR A C 1
ATOM 738 O O . THR A 1 93 ? 3.252 -21.703 -8.633 1 98.75 93 THR A O 1
ATOM 741 N N . ASN A 1 94 ? 1.104 -22.359 -8.625 1 98.06 94 ASN A N 1
ATOM 742 C CA . ASN A 1 94 ? 0.569 -21.031 -8.344 1 98.06 94 ASN A CA 1
ATOM 743 C C . ASN A 1 94 ? 0.27 -20.859 -6.859 1 98.06 94 ASN A C 1
ATOM 745 O O . ASN A 1 94 ? -0.596 -20.062 -6.488 1 98.06 94 ASN A O 1
ATOM 749 N N . THR A 1 95 ? 0.974 -21.625 -6.02 1 96.81 95 THR A N 1
ATOM 750 C CA . THR A 1 95 ? 0.792 -21.438 -4.582 1 96.81 95 THR A CA 1
ATOM 751 C C . THR A 1 95 ? 1.126 -20.016 -4.168 1 96.81 95 THR A C 1
ATOM 753 O O . THR A 1 95 ? 2.016 -19.391 -4.746 1 96.81 95 THR A O 1
ATOM 756 N N . SER A 1 96 ? 0.391 -19.547 -3.127 1 93.69 96 SER A N 1
ATOM 757 C CA . SER A 1 96 ? 0.639 -18.188 -2.641 1 93.69 96 SER A CA 1
ATOM 758 C C . SER A 1 96 ? 1.351 -18.219 -1.291 1 93.69 96 SER A C 1
ATOM 760 O O . SER A 1 96 ? 1.612 -17.156 -0.706 1 93.69 96 SER A O 1
ATOM 762 N N . SER A 1 97 ? 1.702 -19.391 -0.795 1 91.94 97 SER A N 1
ATOM 763 C CA . SER A 1 97 ? 2.121 -19.375 0.603 1 91.94 97 SER A CA 1
ATOM 764 C C . SER A 1 97 ? 3.219 -20.406 0.864 1 91.94 97 SER A C 1
ATOM 766 O O . SER A 1 97 ? 4.113 -20.172 1.677 1 91.94 97 SER A O 1
ATOM 768 N N . TYR A 1 98 ? 3.191 -21.531 0.117 1 96.44 98 TYR A N 1
ATOM 769 C CA . TYR A 1 98 ? 4.031 -22.656 0.528 1 96.44 98 TYR A CA 1
ATOM 770 C C . TYR A 1 98 ? 5.441 -22.516 -0.029 1 96.44 98 TYR A C 1
ATOM 772 O O . TYR A 1 98 ? 5.629 -22.016 -1.144 1 96.44 98 TYR A O 1
ATOM 780 N N . LEU A 1 99 ? 6.352 -23 0.765 1 97.88 99 LEU A N 1
ATOM 781 C CA . LEU A 1 99 ? 7.703 -23.156 0.232 1 97.88 99 LEU A CA 1
ATOM 782 C C . LEU A 1 99 ? 7.715 -24.125 -0.939 1 97.88 99 LEU A C 1
ATOM 784 O O . LEU A 1 99 ? 7.086 -25.188 -0.877 1 97.88 99 LEU A O 1
ATOM 788 N N . ILE A 1 100 ? 8.414 -23.75 -1.954 1 98.56 100 ILE A N 1
ATOM 789 C CA . ILE A 1 100 ? 8.445 -24.594 -3.146 1 98.56 100 ILE A CA 1
ATOM 790 C C . ILE A 1 100 ? 9.148 -25.906 -2.832 1 98.56 100 ILE A C 1
ATOM 792 O O . ILE A 1 100 ? 8.766 -26.969 -3.342 1 98.56 100 ILE A O 1
ATOM 796 N N . SER A 1 101 ? 10.133 -25.875 -1.959 1 98.56 101 SER A N 1
ATOM 797 C CA . SER A 1 101 ? 10.836 -27.078 -1.528 1 98.56 101 SER A CA 1
ATOM 798 C C . SER A 1 101 ? 9.883 -28.031 -0.819 1 98.56 101 SER A C 1
ATOM 800 O O . SER A 1 101 ? 10.023 -29.25 -0.939 1 98.56 101 SER A O 1
ATOM 802 N N . GLU A 1 102 ? 8.898 -27.469 -0.078 1 98.25 102 GLU A N 1
ATOM 803 C CA . GLU A 1 102 ? 7.902 -28.297 0.595 1 98.25 102 GLU A CA 1
ATOM 804 C C . GLU A 1 102 ? 6.914 -28.891 -0.403 1 98.25 102 GLU A C 1
ATOM 806 O O . GLU A 1 102 ? 6.516 -30.062 -0.273 1 98.25 102 GLU A O 1
ATOM 811 N N . VAL A 1 103 ? 6.57 -28.156 -1.387 1 98.56 103 VAL A N 1
ATOM 812 C CA . VAL A 1 103 ? 5.668 -28.656 -2.424 1 98.56 103 VAL A CA 1
ATOM 813 C C . VAL A 1 103 ? 6.332 -29.797 -3.188 1 98.56 103 VAL A C 1
ATOM 815 O O . VAL A 1 103 ? 5.668 -30.766 -3.57 1 98.56 103 VAL A O 1
ATOM 818 N N . ALA A 1 104 ? 7.609 -29.75 -3.318 1 98.5 104 ALA A N 1
ATOM 819 C CA . ALA A 1 104 ? 8.367 -30.703 -4.121 1 98.5 104 ALA A CA 1
ATOM 820 C C . ALA A 1 104 ? 8.719 -31.953 -3.307 1 98.5 104 ALA A C 1
ATOM 822 O O . ALA A 1 104 ? 9.383 -32.875 -3.807 1 98.5 104 ALA A O 1
ATOM 823 N N . LYS A 1 105 ? 8.305 -32 -2.129 1 98.31 105 LYS A N 1
ATOM 824 C CA . LYS A 1 105 ? 8.789 -32.969 -1.14 1 98.31 105 LYS A CA 1
ATOM 825 C C . LYS A 1 105 ? 8.711 -34.375 -1.673 1 98.31 105 LYS A C 1
ATOM 827 O O . LYS A 1 105 ? 9.633 -35.188 -1.461 1 98.31 105 LYS A O 1
ATOM 832 N N . LEU A 1 106 ? 7.68 -34.781 -2.412 1 98.44 106 LEU A N 1
ATOM 833 C CA . LEU A 1 106 ? 7.457 -36.156 -2.824 1 98.44 106 LEU A CA 1
ATOM 834 C C . LEU A 1 106 ? 8 -36.406 -4.23 1 98.44 106 LEU A C 1
ATOM 836 O O . LEU A 1 106 ? 7.91 -37.531 -4.75 1 98.44 106 LEU A O 1
ATOM 840 N N . MET A 1 107 ? 8.578 -35.406 -4.859 1 98.31 107 MET A N 1
ATOM 841 C CA . MET A 1 107 ? 9.109 -35.531 -6.211 1 98.31 107 MET A CA 1
ATOM 842 C C . MET A 1 107 ? 10.508 -36.125 -6.188 1 98.31 107 MET A C 1
ATOM 844 O O . MET A 1 107 ? 11.266 -35.938 -5.238 1 98.31 107 MET A O 1
ATOM 848 N N . GLU A 1 108 ? 10.828 -36.812 -7.227 1 97.75 108 GLU A N 1
ATOM 849 C CA . GLU A 1 108 ? 12.188 -37.312 -7.434 1 97.75 108 GLU A CA 1
ATOM 850 C C . GLU A 1 108 ? 13.031 -36.281 -8.172 1 97.75 108 GLU A C 1
ATOM 852 O O . GLU A 1 108 ? 14.164 -36 -7.773 1 97.75 108 GLU A O 1
ATOM 857 N N . GLN A 1 109 ? 12.492 -35.719 -9.211 1 97.19 109 GLN A N 1
ATOM 858 C CA . GLN A 1 109 ? 13.148 -34.656 -9.992 1 97.19 109 GLN A CA 1
ATOM 859 C C . GLN A 1 109 ? 12.664 -33.281 -9.57 1 97.19 109 GLN A C 1
ATOM 861 O O . GLN A 1 109 ? 12.078 -32.531 -10.375 1 97.19 109 GLN A O 1
ATOM 866 N N . LYS A 1 110 ? 13.078 -32.844 -8.391 1 97.94 110 LYS A N 1
ATOM 867 C CA . LYS A 1 110 ? 12.586 -31.641 -7.75 1 97.94 110 LYS A CA 1
ATOM 868 C C . LYS A 1 110 ? 12.984 -30.406 -8.547 1 97.94 110 LYS A C 1
ATOM 870 O O . LYS A 1 110 ? 12.344 -29.359 -8.445 1 97.94 110 LYS A O 1
ATOM 875 N N . GLY A 1 111 ? 14.016 -30.531 -9.32 1 97.88 111 GLY A N 1
ATOM 876 C CA . GLY A 1 111 ? 14.57 -29.406 -10.055 1 97.88 111 GLY A CA 1
ATOM 877 C C . GLY A 1 111 ? 13.633 -28.859 -11.109 1 97.88 111 GLY A C 1
ATOM 878 O O . GLY A 1 111 ? 13.812 -27.734 -11.594 1 97.88 111 GLY A O 1
ATOM 879 N N . ARG A 1 112 ? 12.578 -29.594 -11.461 1 97.12 112 ARG A N 1
ATOM 880 C CA . ARG A 1 112 ? 11.625 -29.219 -12.5 1 97.12 112 ARG A CA 1
ATOM 881 C C . ARG A 1 112 ? 10.586 -28.234 -11.961 1 97.12 112 ARG A C 1
ATOM 883 O O . ARG A 1 112 ? 9.867 -27.594 -12.734 1 97.12 112 ARG A O 1
ATOM 890 N N . LEU A 1 113 ? 10.445 -28.172 -10.625 1 98.62 113 LEU A N 1
ATOM 891 C CA . LEU A 1 113 ? 9.352 -27.422 -10.023 1 98.62 113 LEU A CA 1
ATOM 892 C C . LEU A 1 113 ? 9.773 -26 -9.703 1 98.62 113 LEU A C 1
ATOM 894 O O . LEU A 1 113 ? 10.867 -25.766 -9.172 1 98.62 113 LEU A O 1
ATOM 898 N N . ILE A 1 114 ? 8.922 -25.062 -10.031 1 98.62 114 ILE A N 1
ATOM 899 C CA . ILE A 1 114 ? 9.164 -23.656 -9.719 1 98.62 114 ILE A CA 1
ATOM 900 C C . ILE A 1 114 ? 7.852 -22.969 -9.336 1 98.62 114 ILE A C 1
ATOM 902 O O . ILE A 1 114 ? 6.785 -23.344 -9.828 1 98.62 114 ILE A O 1
ATOM 906 N N . GLY A 1 115 ? 7.934 -22.078 -8.375 1 98.62 115 GLY A N 1
ATOM 907 C CA . GLY A 1 115 ? 6.77 -21.297 -8.008 1 98.62 115 GLY A CA 1
ATOM 908 C C . GLY A 1 115 ? 6.516 -20.125 -8.945 1 98.62 115 GLY A C 1
ATOM 909 O O . GLY A 1 115 ? 7.453 -19.438 -9.352 1 98.62 115 GLY A O 1
ATOM 910 N N . THR A 1 116 ? 5.289 -19.938 -9.336 1 98.69 116 THR A N 1
ATOM 911 C CA . THR A 1 116 ? 4.801 -18.766 -10.055 1 98.69 116 THR A CA 1
ATOM 912 C C . THR A 1 116 ? 3.533 -18.234 -9.406 1 98.69 116 THR A C 1
ATOM 914 O O . THR A 1 116 ? 2.43 -18.703 -9.695 1 98.69 116 THR A O 1
ATOM 917 N N . HIS A 1 117 ? 3.717 -17.234 -8.578 1 98.38 117 HIS A N 1
ATOM 918 C CA . HIS A 1 117 ? 2.592 -16.688 -7.836 1 98.38 117 HIS A CA 1
ATOM 919 C C . HIS A 1 117 ? 1.945 -15.531 -8.602 1 98.38 117 HIS A C 1
ATOM 921 O O . HIS A 1 117 ? 2.48 -14.422 -8.625 1 98.38 117 HIS A O 1
ATOM 927 N N . PHE A 1 118 ? 0.821 -15.836 -9.195 1 98 118 PHE A N 1
ATOM 928 C CA . PHE A 1 118 ? 0.009 -14.836 -9.867 1 98 118 PHE A CA 1
ATOM 929 C C . PHE A 1 118 ? -0.933 -14.148 -8.883 1 98 118 PHE A C 1
ATOM 931 O O . PHE A 1 118 ? -1.28 -14.727 -7.852 1 98 118 PHE A O 1
ATOM 938 N N . PHE A 1 119 ? -1.286 -12.922 -9.203 1 95.94 119 PHE A N 1
ATOM 939 C CA . PHE A 1 119 ? -2.184 -12.172 -8.336 1 95.94 119 PHE A CA 1
ATOM 940 C C . PHE A 1 119 ? -3.557 -12.023 -8.977 1 95.94 119 PHE A C 1
ATOM 942 O O . PHE A 1 119 ? -3.664 -11.789 -10.188 1 95.94 119 PHE A O 1
ATOM 949 N N . SER A 1 120 ? -4.566 -12.172 -8.211 1 91.88 120 SER A N 1
ATOM 950 C CA . SER A 1 120 ? -5.938 -11.984 -8.68 1 91.88 120 SER A CA 1
ATOM 951 C C . SER A 1 120 ? -6.25 -10.508 -8.898 1 91.88 120 SER A C 1
ATOM 953 O O . SER A 1 120 ? -5.879 -9.664 -8.086 1 91.88 120 SER A O 1
ATOM 955 N N . PRO A 1 121 ? -6.941 -10.188 -9.906 1 91.62 121 PRO A N 1
ATOM 956 C CA . PRO A 1 121 ? -7.309 -11.078 -11.008 1 91.62 121 PRO A CA 1
ATOM 957 C C . PRO A 1 121 ? -6.145 -11.367 -11.945 1 91.62 121 PRO A C 1
ATOM 959 O O . PRO A 1 121 ? -5.547 -10.445 -12.5 1 91.62 121 PRO A O 1
ATOM 962 N N . ALA A 1 122 ? -5.941 -12.609 -12.203 1 93.88 122 ALA A N 1
ATOM 963 C CA . ALA A 1 122 ? -4.719 -13.039 -12.883 1 93.88 122 ALA A CA 1
ATOM 964 C C . ALA A 1 122 ? -4.691 -12.539 -14.32 1 93.88 122 ALA A C 1
ATOM 966 O O . ALA A 1 122 ? -3.625 -12.438 -14.93 1 93.88 122 ALA A O 1
ATOM 967 N N . ASN A 1 123 ? -5.859 -12.258 -14.875 1 92.12 123 ASN A N 1
ATOM 968 C CA . ASN A 1 123 ? -5.934 -11.781 -16.25 1 92.12 123 ASN A CA 1
ATOM 969 C C . ASN A 1 123 ? -5.633 -10.289 -16.344 1 92.12 123 ASN A C 1
ATOM 971 O O . ASN A 1 123 ? -5.438 -9.758 -17.438 1 92.12 123 ASN A O 1
ATOM 975 N N . ILE A 1 124 ? -5.512 -9.562 -15.156 1 94 124 ILE A N 1
ATOM 976 C CA . ILE A 1 124 ? -5.293 -8.117 -15.164 1 94 124 ILE A CA 1
ATOM 977 C C . ILE A 1 124 ? -3.975 -7.793 -14.461 1 94 124 ILE A C 1
ATOM 979 O O . ILE A 1 124 ? -3.18 -6.992 -14.961 1 94 124 ILE A O 1
ATOM 983 N N . SER A 1 125 ? -3.748 -8.383 -13.336 1 95.94 125 SER A N 1
ATOM 984 C CA . SER A 1 125 ? -2.584 -8.086 -12.508 1 95.94 125 SER A CA 1
ATOM 985 C C . SER A 1 125 ? -1.288 -8.445 -13.227 1 95.94 125 SER A C 1
ATOM 987 O O . SER A 1 125 ? -1.099 -9.586 -13.656 1 95.94 125 SER A O 1
ATOM 989 N N . PRO A 1 126 ? -0.421 -7.566 -13.289 1 97.25 126 PRO A N 1
ATOM 990 C CA . PRO A 1 126 ? 0.75 -7.797 -14.141 1 97.25 126 PRO A CA 1
ATOM 991 C C . PRO A 1 126 ? 1.849 -8.586 -13.43 1 97.25 126 PRO A C 1
ATOM 993 O O . PRO A 1 126 ? 2.633 -9.281 -14.078 1 97.25 126 PRO A O 1
ATOM 996 N N . LEU A 1 127 ? 1.984 -8.484 -12.188 1 98.44 127 LEU A N 1
ATOM 997 C CA . LEU A 1 127 ? 3.129 -9.008 -11.453 1 98.44 127 LEU A CA 1
ATOM 998 C C . LEU A 1 127 ? 3.016 -10.516 -11.258 1 98.44 127 LEU A C 1
ATOM 1000 O O . LEU A 1 127 ? 1.923 -11.031 -11.031 1 98.44 127 LEU A O 1
ATOM 1004 N N . VAL A 1 128 ? 4.086 -11.172 -11.391 1 98.75 128 VAL A N 1
ATOM 1005 C CA . VAL A 1 128 ? 4.207 -12.57 -11.008 1 98.75 128 VAL A CA 1
ATOM 1006 C C . VAL A 1 128 ? 5.473 -12.781 -10.18 1 98.75 128 VAL A C 1
ATOM 1008 O O . VAL A 1 128 ? 6.566 -12.391 -10.602 1 98.75 128 VAL A O 1
ATOM 1011 N N . GLU A 1 129 ? 5.391 -13.273 -9.023 1 98.88 129 GLU A N 1
ATOM 1012 C CA . GLU A 1 129 ? 6.574 -13.68 -8.266 1 98.88 129 GLU A CA 1
ATOM 1013 C C . GLU A 1 129 ? 7.055 -15.062 -8.695 1 98.88 129 GLU A C 1
ATOM 1015 O O . GLU A 1 129 ? 6.301 -16.031 -8.641 1 98.88 129 GLU A O 1
ATOM 1020 N N . VAL A 1 130 ? 8.219 -15.117 -9.211 1 98.88 130 VAL A N 1
ATOM 1021 C CA . VAL A 1 130 ? 8.859 -16.375 -9.586 1 98.88 130 VAL A CA 1
ATOM 1022 C C . VAL A 1 130 ? 9.742 -16.875 -8.438 1 98.88 130 VAL A C 1
ATOM 1024 O O . VAL A 1 130 ? 10.711 -16.203 -8.062 1 98.88 130 VAL A O 1
ATOM 1027 N N . VAL A 1 131 ? 9.406 -18.047 -7.883 1 98.75 131 VAL A N 1
ATOM 1028 C CA . VAL A 1 131 ? 10.008 -18.484 -6.625 1 98.75 131 VAL A CA 1
ATOM 1029 C C . VAL A 1 131 ? 10.656 -19.844 -6.812 1 98.75 131 VAL A C 1
ATOM 1031 O O . VAL A 1 131 ? 9.977 -20.875 -6.789 1 98.75 131 VAL A O 1
ATOM 1034 N N . PRO A 1 132 ? 11.938 -19.875 -6.875 1 98.44 132 PRO A N 1
ATOM 1035 C CA . PRO A 1 132 ? 12.648 -21.156 -6.926 1 98.44 132 PRO A CA 1
ATOM 1036 C C . PRO A 1 132 ? 12.875 -21.766 -5.543 1 98.44 132 PRO A C 1
ATOM 1038 O O . PRO A 1 132 ? 12.766 -21.062 -4.535 1 98.44 132 PRO A O 1
ATOM 1041 N N . SER A 1 133 ? 13.016 -23.062 -5.473 1 98.12 133 SER A N 1
ATOM 1042 C CA . SER A 1 133 ? 13.625 -23.719 -4.324 1 98.12 133 SER A CA 1
ATOM 1043 C C . SER A 1 133 ? 15.125 -23.922 -4.531 1 98.12 133 SER A C 1
ATOM 1045 O O . SER A 1 133 ? 15.68 -23.484 -5.543 1 98.12 133 SER A O 1
ATOM 1047 N N . GLU A 1 134 ? 15.727 -24.5 -3.531 1 97.44 134 GLU A N 1
ATOM 1048 C CA . GLU A 1 134 ? 17.156 -24.797 -3.643 1 97.44 134 GLU A CA 1
ATOM 1049 C C . GLU A 1 134 ? 17.406 -25.859 -4.711 1 97.44 134 GLU A C 1
ATOM 1051 O O . GLU A 1 134 ? 18.531 -26.016 -5.18 1 97.44 134 GLU A O 1
ATOM 1056 N N . TYR A 1 135 ? 16.359 -26.547 -5.207 1 97.94 135 TYR A N 1
ATOM 1057 C CA . TYR A 1 135 ? 16.5 -27.641 -6.16 1 97.94 135 TYR A CA 1
ATOM 1058 C C . TYR A 1 135 ? 16.25 -27.156 -7.582 1 97.94 135 TYR A C 1
ATOM 1060 O O . TYR A 1 135 ? 16.625 -27.828 -8.547 1 97.94 135 TYR A O 1
ATOM 1068 N N . THR A 1 136 ? 15.594 -26.078 -7.711 1 98.38 136 THR A N 1
ATOM 1069 C CA . THR A 1 136 ? 15.109 -25.625 -9.008 1 98.38 136 THR A CA 1
ATOM 1070 C C . THR A 1 136 ? 16.266 -25.391 -9.969 1 98.38 136 THR A C 1
ATOM 1072 O O . THR A 1 136 ? 17.25 -24.734 -9.625 1 98.38 136 THR A O 1
ATOM 1075 N N . GLU A 1 137 ? 16.141 -25.953 -11.156 1 98.06 137 GLU A N 1
ATOM 1076 C CA . GLU A 1 137 ? 17.172 -25.812 -12.172 1 98.06 137 GLU A CA 1
ATOM 1077 C C . GLU A 1 137 ? 17.172 -24.406 -12.766 1 98.06 137 GLU A C 1
ATOM 1079 O O . GLU A 1 137 ? 16.109 -23.828 -13 1 98.06 137 GLU A O 1
ATOM 1084 N N . GLN A 1 138 ? 18.359 -23.969 -13.047 1 98.06 138 GLN A N 1
ATOM 1085 C CA . GLN A 1 138 ? 18.516 -22.625 -13.609 1 98.06 138 GLN A CA 1
ATOM 1086 C C . GLN A 1 138 ? 17.812 -22.5 -14.953 1 98.06 138 GLN A C 1
ATOM 1088 O O . GLN A 1 138 ? 17.234 -21.453 -15.266 1 98.06 138 GLN A O 1
ATOM 1093 N N . SER A 1 139 ? 17.859 -23.516 -15.703 1 97.38 139 SER A N 1
ATOM 1094 C CA . SER A 1 139 ? 17.234 -23.484 -17.016 1 97.38 139 SER A CA 1
ATOM 1095 C C . SER A 1 139 ? 15.727 -23.281 -16.906 1 97.38 139 SER A C 1
ATOM 1097 O O . SER A 1 139 ? 15.117 -22.625 -17.734 1 97.38 139 SER A O 1
ATOM 1099 N N . ARG A 1 140 ? 15.094 -23.891 -15.867 1 97.69 140 ARG A N 1
ATOM 1100 C CA . ARG A 1 140 ? 13.664 -23.719 -15.633 1 97.69 140 ARG A CA 1
ATOM 1101 C C . ARG A 1 140 ? 13.32 -22.281 -15.281 1 97.69 140 ARG A C 1
ATOM 1103 O O . ARG A 1 140 ? 12.312 -21.75 -15.742 1 97.69 140 ARG A O 1
ATOM 1110 N N . ILE A 1 141 ? 14.156 -21.688 -14.492 1 98.5 141 ILE A N 1
ATOM 1111 C CA . ILE A 1 141 ? 13.977 -20.297 -14.109 1 98.5 141 ILE A CA 1
ATOM 1112 C C . ILE A 1 141 ? 13.992 -19.406 -15.359 1 98.5 141 ILE A C 1
ATOM 1114 O O . ILE A 1 141 ? 13.094 -18.594 -15.555 1 98.5 141 ILE A O 1
ATOM 1118 N N . GLU A 1 142 ? 14.922 -19.625 -16.172 1 98.12 142 GLU A N 1
ATOM 1119 C CA . GLU A 1 142 ? 15.078 -18.828 -17.375 1 98.12 142 GLU A CA 1
ATOM 1120 C C . GLU A 1 142 ? 13.883 -19 -18.312 1 98.12 142 GLU A C 1
ATOM 1122 O O . GLU A 1 142 ? 13.375 -18.031 -18.875 1 98.12 142 GLU A O 1
ATOM 1127 N N . ASP A 1 143 ? 13.484 -20.266 -18.406 1 96.69 143 ASP A N 1
ATOM 1128 C CA . ASP A 1 143 ? 12.352 -20.562 -19.281 1 96.69 143 ASP A CA 1
ATOM 1129 C C . ASP A 1 143 ? 11.086 -19.859 -18.797 1 96.69 143 ASP A C 1
ATOM 1131 O O . ASP A 1 143 ? 10.359 -19.266 -19.594 1 96.69 143 ASP A O 1
ATOM 1135 N N . VAL A 1 144 ? 10.844 -19.922 -17.547 1 98.12 144 VAL A N 1
ATOM 1136 C CA . VAL A 1 144 ? 9.633 -19.344 -16.969 1 98.12 144 VAL A CA 1
ATOM 1137 C C . VAL A 1 144 ? 9.68 -17.828 -17.078 1 98.12 144 VAL A C 1
ATOM 1139 O O . VAL A 1 144 ? 8.695 -17.188 -17.438 1 98.12 144 VAL A O 1
ATOM 1142 N N . MET A 1 145 ? 10.789 -17.25 -16.766 1 98.56 145 MET A N 1
ATOM 1143 C CA . MET A 1 145 ? 10.961 -15.812 -16.891 1 98.56 145 MET A CA 1
ATOM 1144 C C . MET A 1 145 ? 10.695 -15.344 -18.312 1 98.56 145 MET A C 1
ATOM 1146 O O . MET A 1 145 ? 9.992 -14.359 -18.531 1 98.56 145 MET A O 1
ATOM 1150 N N . ALA A 1 146 ? 11.227 -16.047 -19.25 1 97.88 146 ALA A N 1
ATOM 1151 C CA . ALA A 1 146 ? 11.055 -15.711 -20.672 1 97.88 146 ALA A CA 1
ATOM 1152 C C . ALA A 1 146 ? 9.586 -15.828 -21.078 1 97.88 146 ALA A C 1
ATOM 1154 O O . ALA A 1 146 ? 9.062 -14.961 -21.781 1 97.88 146 ALA A O 1
ATOM 1155 N N . LEU A 1 147 ? 8.977 -16.891 -20.641 1 96.94 147 LEU A N 1
ATOM 1156 C CA . LEU A 1 147 ? 7.57 -17.109 -20.953 1 96.94 147 LEU A CA 1
ATOM 1157 C C . LEU A 1 147 ? 6.727 -15.938 -20.438 1 96.94 147 LEU A C 1
ATOM 1159 O O . LEU A 1 147 ? 5.957 -15.344 -21.188 1 96.94 147 LEU A O 1
ATOM 1163 N N . LEU A 1 148 ? 6.883 -15.602 -19.188 1 98.19 148 LEU A N 1
ATOM 1164 C CA . LEU A 1 148 ? 6.062 -14.586 -18.547 1 98.19 148 LEU A CA 1
ATOM 1165 C C . LEU A 1 148 ? 6.281 -13.219 -19.203 1 98.19 148 LEU A C 1
ATOM 1167 O O . LEU A 1 148 ? 5.328 -12.484 -19.438 1 98.19 148 LEU A O 1
ATOM 1171 N N . LYS A 1 149 ? 7.512 -12.93 -19.516 1 97.88 149 LYS A N 1
ATOM 1172 C CA . LYS A 1 149 ? 7.812 -11.664 -20.172 1 97.88 149 LYS A CA 1
ATOM 1173 C C . LYS A 1 149 ? 7.184 -11.602 -21.562 1 97.88 149 LYS A C 1
ATOM 1175 O O . LYS A 1 149 ? 6.637 -10.57 -21.953 1 97.88 149 LYS A O 1
ATOM 1180 N N . SER A 1 150 ? 7.246 -12.703 -22.266 1 96.44 150 SER A N 1
ATOM 1181 C CA . SER A 1 150 ? 6.676 -12.758 -23.609 1 96.44 150 SER A CA 1
ATOM 1182 C C . SER A 1 150 ? 5.164 -12.562 -23.578 1 96.44 150 SER A C 1
ATOM 1184 O O . SER A 1 150 ? 4.562 -12.133 -24.562 1 96.44 150 SER A O 1
ATOM 1186 N N . MET A 1 151 ? 4.57 -12.844 -22.453 1 95.69 151 MET A N 1
ATOM 1187 C CA . MET A 1 151 ? 3.131 -12.695 -22.266 1 95.69 151 MET A CA 1
ATOM 1188 C C . MET A 1 151 ? 2.793 -11.344 -21.656 1 95.69 151 MET A C 1
ATOM 1190 O O . MET A 1 151 ? 1.683 -11.148 -21.156 1 95.69 151 MET A O 1
ATOM 1194 N N . LYS A 1 152 ? 3.723 -10.484 -21.484 1 95.5 152 LYS A N 1
ATOM 1195 C CA . LYS A 1 152 ? 3.553 -9.109 -21.016 1 95.5 152 LYS A CA 1
ATOM 1196 C C . LYS A 1 152 ? 3.299 -9.062 -19.516 1 95.5 152 LYS A C 1
ATOM 1198 O O . LYS A 1 152 ? 2.725 -8.102 -19.016 1 95.5 152 LYS A O 1
ATOM 1203 N N . LYS A 1 153 ? 3.648 -10.133 -18.844 1 98 153 LYS A N 1
ATOM 1204 C CA . LYS A 1 153 ? 3.68 -10.094 -17.375 1 98 153 LYS A CA 1
ATOM 1205 C C . LYS A 1 153 ? 4.965 -9.438 -16.875 1 98 153 LYS A C 1
ATOM 1207 O O . LYS A 1 153 ? 5.867 -9.148 -17.656 1 98 153 LYS A O 1
ATOM 1212 N N . LYS A 1 154 ? 4.988 -9.094 -15.594 1 98.06 154 LYS A N 1
ATOM 1213 C CA . LYS A 1 154 ? 6.137 -8.5 -14.922 1 98.06 154 LYS A CA 1
ATOM 1214 C C . LYS A 1 154 ? 6.688 -9.422 -13.836 1 98.06 154 LYS A C 1
ATOM 1216 O O . LYS A 1 154 ? 6.473 -9.188 -12.648 1 98.06 154 LYS A O 1
ATOM 1221 N N . PRO A 1 155 ? 7.469 -10.422 -14.312 1 98.75 155 PRO A N 1
ATOM 1222 C CA . PRO A 1 155 ? 7.977 -11.391 -13.344 1 98.75 155 PRO A CA 1
ATOM 1223 C C . PRO A 1 155 ? 9.148 -10.859 -12.531 1 98.75 155 PRO A C 1
ATOM 1225 O O . PRO A 1 155 ? 9.984 -10.117 -13.055 1 98.75 155 PRO A O 1
ATOM 1228 N N . VAL A 1 156 ? 9.227 -11.18 -11.25 1 98.88 156 VAL A N 1
ATOM 1229 C CA . VAL A 1 156 ? 10.367 -10.914 -10.375 1 98.88 156 VAL A CA 1
ATOM 1230 C C . VAL A 1 156 ? 10.836 -12.211 -9.727 1 98.88 156 VAL A C 1
ATOM 1232 O O . VAL A 1 156 ? 10.039 -12.938 -9.125 1 98.88 156 VAL A O 1
ATOM 1235 N N . LEU A 1 157 ? 12.094 -12.477 -9.898 1 98.81 157 LEU A N 1
ATOM 1236 C CA . LEU A 1 157 ? 12.688 -13.68 -9.336 1 98.81 157 LEU A CA 1
ATOM 1237 C C . LEU A 1 157 ? 13.094 -13.453 -7.879 1 98.81 157 LEU A C 1
ATOM 1239 O O . LEU A 1 157 ? 13.859 -12.539 -7.578 1 98.81 157 LEU A O 1
ATOM 1243 N N . LEU A 1 158 ? 12.531 -14.227 -6.945 1 98.75 158 LEU A N 1
ATOM 1244 C CA . LEU A 1 158 ? 13.016 -14.219 -5.57 1 98.75 158 LEU A CA 1
ATOM 1245 C C . LEU A 1 158 ? 14.312 -15.008 -5.441 1 98.75 158 LEU A C 1
ATOM 1247 O O . LEU A 1 158 ? 14.461 -16.062 -6.055 1 98.75 158 LEU A O 1
ATOM 1251 N N . LYS A 1 159 ? 15.195 -14.57 -4.605 1 98.06 159 LYS A N 1
ATOM 1252 C CA . LYS A 1 159 ? 16.5 -15.203 -4.457 1 98.06 159 LYS A CA 1
ATOM 1253 C C . LYS A 1 159 ? 16.422 -16.438 -3.564 1 98.06 159 LYS A C 1
ATOM 1255 O O . LYS A 1 159 ? 17.25 -17.344 -3.67 1 98.06 159 LYS A O 1
ATOM 1260 N N . LYS A 1 160 ? 15.461 -16.391 -2.656 1 96.06 160 LYS A N 1
ATOM 1261 C CA . LYS A 1 160 ? 15.188 -17.5 -1.742 1 96.06 160 LYS A CA 1
ATOM 1262 C C . LYS A 1 160 ? 13.688 -17.672 -1.51 1 96.06 160 LYS A C 1
ATOM 1264 O O . LYS A 1 160 ? 12.938 -16.688 -1.548 1 96.06 160 LYS A O 1
ATOM 1269 N N . GLU A 1 161 ? 13.344 -18.984 -1.321 1 97.12 161 GLU A N 1
ATOM 1270 C CA . GLU A 1 161 ? 11.938 -19.188 -0.987 1 97.12 161 GLU A CA 1
ATOM 1271 C C . GLU A 1 161 ? 11.641 -18.75 0.443 1 97.12 161 GLU A C 1
ATOM 1273 O O . GLU A 1 161 ? 12.492 -18.859 1.325 1 97.12 161 GLU A O 1
ATOM 1278 N N . ILE A 1 162 ? 10.523 -18.234 0.657 1 97.12 162 ILE A N 1
ATOM 1279 C CA . ILE A 1 162 ? 10.023 -17.797 1.961 1 97.12 162 ILE A CA 1
ATOM 1280 C C . ILE A 1 162 ? 8.508 -17.938 2.01 1 97.12 162 ILE A C 1
ATOM 1282 O O . ILE A 1 162 ? 7.82 -17.672 1.023 1 97.12 162 ILE A O 1
ATOM 1286 N N . GLU A 1 163 ? 8.016 -18.359 3.154 1 95.81 163 GLU A N 1
ATOM 1287 C CA . GLU A 1 163 ? 6.57 -18.516 3.289 1 95.81 163 GLU A CA 1
ATOM 1288 C C . GLU A 1 163 ? 5.852 -17.188 3.076 1 95.81 163 GLU A C 1
ATOM 1290 O O . GLU A 1 163 ? 6.215 -16.188 3.676 1 95.81 163 GLU A O 1
ATOM 1295 N N . GLY A 1 164 ? 4.93 -17.172 2.217 1 96 164 GLY A N 1
ATOM 1296 C CA . GLY A 1 164 ? 4.156 -15.969 1.934 1 96 164 GLY A CA 1
ATOM 1297 C C . GLY A 1 164 ? 4.805 -15.07 0.897 1 96 164 GLY A C 1
ATOM 1298 O O . GLY A 1 164 ? 4.215 -14.078 0.472 1 96 164 GLY A O 1
ATOM 1299 N N . PHE A 1 165 ? 6.059 -15.359 0.578 1 97.75 165 PHE A N 1
ATOM 1300 C CA . PHE A 1 165 ? 6.816 -14.648 -0.448 1 97.75 165 PHE A CA 1
ATOM 1301 C C . PHE A 1 165 ? 6.977 -13.18 -0.083 1 97.75 165 PHE A C 1
ATOM 1303 O O . PHE A 1 165 ? 7.352 -12.852 1.045 1 97.75 165 PHE A O 1
ATOM 1310 N N . VAL A 1 166 ? 6.879 -12.273 -1.088 1 98.38 166 VAL A N 1
ATOM 1311 C CA . VAL A 1 166 ? 7.148 -10.875 -0.777 1 98.38 166 VAL A CA 1
ATOM 1312 C C . VAL A 1 166 ? 5.832 -10.109 -0.679 1 98.38 166 VAL A C 1
ATOM 1314 O O . VAL A 1 166 ? 5.531 -9.516 0.358 1 98.38 166 VAL A O 1
ATOM 1317 N N . ALA A 1 167 ? 4.973 -10.133 -1.668 1 97.62 167 ALA A N 1
ATOM 1318 C CA . ALA A 1 167 ? 3.766 -9.32 -1.748 1 97.62 167 ALA A CA 1
ATOM 1319 C C . ALA A 1 167 ? 2.799 -9.656 -0.617 1 97.62 167 ALA A C 1
ATOM 1321 O O . ALA A 1 167 ? 2.248 -8.758 0.027 1 97.62 167 ALA A O 1
ATOM 1322 N N . ASN A 1 168 ? 2.629 -10.961 -0.351 1 96.81 168 ASN A N 1
ATOM 1323 C CA . ASN A 1 168 ? 1.701 -11.359 0.7 1 96.81 168 ASN A CA 1
ATOM 1324 C C . ASN A 1 168 ? 2.189 -10.922 2.078 1 96.81 168 ASN A C 1
ATOM 1326 O O . ASN A 1 168 ? 1.387 -10.539 2.932 1 96.81 168 ASN A O 1
ATOM 1330 N N . ARG A 1 169 ? 3.453 -11.039 2.227 1 98.19 169 ARG A N 1
ATOM 1331 C CA . ARG A 1 169 ? 4.004 -10.609 3.506 1 98.19 169 ARG A CA 1
ATOM 1332 C C . ARG A 1 169 ? 3.84 -9.102 3.689 1 98.19 169 ARG A C 1
ATOM 1334 O O . ARG A 1 169 ? 3.492 -8.641 4.777 1 98.19 169 ARG A O 1
ATOM 1341 N N . LEU A 1 170 ? 4.117 -8.289 2.637 1 98.5 170 LEU A N 1
ATOM 1342 C CA . LEU A 1 170 ? 3.896 -6.848 2.705 1 98.5 170 LEU A CA 1
ATOM 1343 C C . LEU A 1 170 ? 2.436 -6.535 3.014 1 98.5 170 LEU A C 1
ATOM 1345 O O . LEU A 1 170 ? 2.145 -5.719 3.891 1 98.5 170 LEU A O 1
ATOM 1349 N N . GLN A 1 171 ? 1.52 -7.195 2.336 1 97.69 171 GLN A N 1
ATOM 1350 C CA . GLN A 1 171 ? 0.09 -6.98 2.535 1 97.69 171 GLN A CA 1
ATOM 1351 C C . GLN A 1 171 ? -0.331 -7.371 3.951 1 97.69 171 GLN A C 1
ATOM 1353 O O . GLN A 1 171 ? -1.188 -6.715 4.551 1 97.69 171 GLN A O 1
ATOM 1358 N N . SER A 1 172 ? 0.251 -8.406 4.43 1 98 172 SER A N 1
ATOM 1359 C CA . SER A 1 172 ? -0.086 -8.883 5.766 1 98 172 SER A CA 1
ATOM 1360 C C . SER A 1 172 ? 0.376 -7.902 6.836 1 98 172 SER A C 1
ATOM 1362 O O . SER A 1 172 ? -0.34 -7.656 7.812 1 98 172 SER A O 1
ATOM 1364 N N . ALA A 1 173 ? 1.596 -7.383 6.656 1 98.5 173 ALA A N 1
ATOM 1365 C CA . ALA A 1 173 ? 2.088 -6.383 7.602 1 98.5 173 ALA A CA 1
ATOM 1366 C C . ALA A 1 173 ? 1.165 -5.168 7.641 1 98.5 173 ALA A C 1
ATOM 1368 O O . ALA A 1 173 ? 0.801 -4.695 8.719 1 98.5 173 ALA A O 1
ATOM 1369 N N . LEU A 1 174 ? 0.805 -4.707 6.5 1 98.56 174 LEU A N 1
ATOM 1370 C CA . LEU A 1 174 ? -0.098 -3.568 6.375 1 98.56 174 LEU A CA 1
ATOM 1371 C C . LEU A 1 174 ? -1.452 -3.875 7.004 1 98.56 174 LEU A C 1
ATOM 1373 O O . LEU A 1 174 ? -1.972 -3.076 7.785 1 98.56 174 LEU A O 1
ATOM 1377 N N . ALA A 1 175 ? -2.016 -5.035 6.73 1 98.31 175 ALA A N 1
ATOM 1378 C CA . ALA A 1 175 ? -3.342 -5.422 7.203 1 98.31 175 ALA A CA 1
ATOM 1379 C C . ALA A 1 175 ? -3.355 -5.602 8.719 1 98.31 175 ALA A C 1
ATOM 1381 O O . ALA A 1 175 ? -4.348 -5.285 9.375 1 98.31 175 ALA A O 1
ATOM 1382 N N . ARG A 1 176 ? -2.283 -6.156 9.227 1 98.5 176 ARG A N 1
ATOM 1383 C CA . ARG A 1 176 ? -2.182 -6.34 10.672 1 98.5 176 ARG A CA 1
ATOM 1384 C C . ARG A 1 176 ? -2.311 -5.012 11.406 1 98.5 176 ARG A C 1
ATOM 1386 O O . ARG A 1 176 ? -3.084 -4.895 12.359 1 98.5 176 ARG A O 1
ATOM 1393 N N . GLU A 1 177 ? -1.594 -4.012 10.938 1 98.75 177 GLU A N 1
ATOM 1394 C CA . GLU A 1 177 ? -1.696 -2.688 11.547 1 98.75 177 GLU A CA 1
ATOM 1395 C C . GLU A 1 177 ? -3.07 -2.072 11.305 1 98.75 177 GLU A C 1
ATOM 1397 O O . GLU A 1 177 ? -3.648 -1.454 12.203 1 98.75 177 GLU A O 1
ATOM 1402 N N . ALA A 1 178 ? -3.596 -2.254 10.125 1 98.81 178 ALA A N 1
ATOM 1403 C CA . ALA A 1 178 ? -4.91 -1.716 9.781 1 98.81 178 ALA A CA 1
ATOM 1404 C C . ALA A 1 178 ? -5.984 -2.242 10.727 1 98.81 178 ALA A C 1
ATOM 1406 O O . ALA A 1 178 ? -6.746 -1.463 11.305 1 98.81 178 ALA A O 1
ATOM 1407 N N . MET A 1 179 ? -6.027 -3.541 10.914 1 98.75 179 MET A N 1
ATOM 1408 C CA . MET A 1 179 ? -7.023 -4.152 11.789 1 98.75 179 MET A CA 1
ATOM 1409 C C . MET A 1 179 ? -6.836 -3.703 13.234 1 98.75 179 MET A C 1
ATOM 1411 O O . MET A 1 179 ? -7.812 -3.498 13.961 1 98.75 179 MET A O 1
ATOM 1415 N N . SER A 1 180 ? -5.598 -3.559 13.609 1 98.75 180 SER A N 1
ATOM 1416 C CA . SER A 1 180 ? -5.301 -3.104 14.969 1 98.75 180 SER A CA 1
ATOM 1417 C C . SER A 1 180 ? -5.871 -1.713 15.219 1 98.75 180 SER A C 1
ATOM 1419 O O . SER A 1 180 ? -6.461 -1.461 16.266 1 98.75 180 SER A O 1
ATOM 1421 N N . LEU A 1 181 ? -5.688 -0.812 14.289 1 98.81 181 LEU A N 1
ATOM 1422 C CA . LEU A 1 181 ? -6.168 0.56 14.422 1 98.81 181 LEU A CA 1
ATOM 1423 C C . LEU A 1 181 ? -7.688 0.599 14.492 1 98.81 181 LEU A C 1
ATOM 1425 O O . LEU A 1 181 ? -8.258 1.39 15.25 1 98.81 181 LEU A O 1
ATOM 1429 N N . VAL A 1 182 ? -8.328 -0.274 13.719 1 98.81 182 VAL A N 1
ATOM 1430 C CA . VAL A 1 182 ? -9.781 -0.373 13.766 1 98.81 182 VAL A CA 1
ATOM 1431 C C . VAL A 1 182 ? -10.219 -0.962 15.102 1 98.81 182 VAL A C 1
ATOM 1433 O O . VAL A 1 182 ? -11.148 -0.458 15.734 1 98.81 182 VAL A O 1
ATOM 1436 N N . GLU A 1 183 ? -9.547 -2.016 15.523 1 98.06 183 GLU A N 1
ATOM 1437 C CA . GLU A 1 183 ? -9.859 -2.676 16.781 1 98.06 183 GLU A CA 1
ATOM 1438 C C . GLU A 1 183 ? -9.727 -1.709 17.969 1 98.06 183 GLU A C 1
ATOM 1440 O O . GLU A 1 183 ? -10.508 -1.77 18.922 1 98.06 183 GLU A O 1
ATOM 1445 N N . LYS A 1 184 ? -8.773 -0.815 17.906 1 97.69 184 LYS A N 1
ATOM 1446 C CA . LYS A 1 184 ? -8.492 0.138 18.984 1 97.69 184 LYS A CA 1
ATOM 1447 C C . LYS A 1 184 ? -9.445 1.327 18.922 1 97.69 184 LYS A C 1
ATOM 1449 O O . LYS A 1 184 ? -9.398 2.211 19.781 1 97.69 184 LYS A O 1
ATOM 1454 N N . GLY A 1 185 ? -10.25 1.392 17.891 1 98.12 185 GLY A N 1
ATOM 1455 C CA . GLY A 1 185 ? -11.266 2.426 17.797 1 98.12 185 GLY A CA 1
ATOM 1456 C C . GLY A 1 185 ? -10.719 3.754 17.297 1 98.12 185 GLY A C 1
ATOM 1457 O O . GLY A 1 185 ? -11.312 4.805 17.562 1 98.12 185 GLY A O 1
ATOM 1458 N N . ILE A 1 186 ? -9.555 3.746 16.656 1 98.44 186 ILE A N 1
ATOM 1459 C CA . ILE A 1 186 ? -8.945 4.969 16.125 1 98.44 186 ILE A CA 1
ATOM 1460 C C . ILE A 1 186 ? -9.766 5.484 14.953 1 98.44 186 ILE A C 1
ATOM 1462 O O . ILE A 1 186 ? -10 6.691 14.828 1 98.44 186 ILE A O 1
ATOM 1466 N N . VAL A 1 187 ? -10.18 4.625 14.086 1 98.62 187 VAL A N 1
ATOM 1467 C CA . VAL A 1 187 ? -10.984 4.879 12.891 1 98.62 187 VAL A CA 1
ATOM 1468 C C . VAL A 1 187 ? -11.859 3.664 12.594 1 98.62 187 VAL A C 1
ATOM 1470 O O . VAL A 1 187 ? -11.586 2.559 13.07 1 98.62 187 VAL A O 1
ATOM 1473 N N . SER A 1 188 ? -12.945 3.883 11.805 1 98.5 188 SER A N 1
ATOM 1474 C CA . SER A 1 188 ? -13.727 2.766 11.289 1 98.5 188 SER A CA 1
ATOM 1475 C C . SER A 1 188 ? -13 2.061 10.148 1 98.5 188 SER A C 1
ATOM 1477 O O . SER A 1 188 ? -11.992 2.562 9.648 1 98.5 188 SER A O 1
ATOM 1479 N N . ALA A 1 189 ? -13.523 0.892 9.773 1 98.62 189 ALA A N 1
ATOM 1480 C CA . ALA A 1 189 ? -12.945 0.161 8.648 1 98.62 189 ALA A CA 1
ATOM 1481 C C . ALA A 1 189 ? -12.992 0.994 7.371 1 98.62 189 ALA A C 1
ATOM 1483 O O . ALA A 1 189 ? -12.016 1.056 6.625 1 98.62 189 ALA A O 1
ATOM 1484 N N . GLU A 1 190 ? -14.086 1.629 7.121 1 98.19 190 GLU A N 1
ATOM 1485 C CA . GLU A 1 190 ? -14.266 2.451 5.926 1 98.19 190 GLU A CA 1
ATOM 1486 C C . GLU A 1 190 ? -13.32 3.648 5.934 1 98.19 190 GLU A C 1
ATOM 1488 O O . GLU A 1 190 ? -12.734 3.988 4.902 1 98.19 190 GLU A O 1
ATOM 1493 N N . GLU A 1 191 ? -13.188 4.289 7.098 1 98.62 191 GLU A N 1
ATOM 1494 C CA . GLU A 1 191 ? -12.289 5.426 7.23 1 98.62 191 GLU A CA 1
ATOM 1495 C C . GLU A 1 191 ? -10.828 5.004 7.047 1 98.62 191 GLU A C 1
ATOM 1497 O O . GLU A 1 191 ? -10.055 5.707 6.398 1 98.62 191 GLU A O 1
ATOM 1502 N N . LEU A 1 192 ? -10.5 3.865 7.656 1 98.88 192 LEU A N 1
ATOM 1503 C CA . LEU A 1 192 ? -9.148 3.328 7.496 1 98.88 192 LEU A CA 1
ATOM 1504 C C . LEU A 1 192 ? -8.828 3.104 6.02 1 98.88 192 LEU A C 1
ATOM 1506 O O . LEU A 1 192 ? -7.762 3.506 5.547 1 98.88 192 LEU A O 1
ATOM 1510 N N . ASP A 1 193 ? -9.711 2.457 5.359 1 98.75 193 ASP A N 1
ATOM 1511 C CA . ASP A 1 193 ? -9.508 2.16 3.945 1 98.75 193 ASP A CA 1
ATOM 1512 C C . ASP A 1 193 ? -9.414 3.443 3.123 1 98.75 193 ASP A C 1
ATOM 1514 O O . ASP A 1 193 ? -8.633 3.525 2.176 1 98.75 193 ASP A O 1
ATOM 1518 N N . PHE A 1 194 ? -10.234 4.398 3.49 1 98.5 194 PHE A N 1
ATOM 1519 C CA . PHE A 1 194 ? -10.211 5.695 2.818 1 98.5 194 PHE A CA 1
ATOM 1520 C C . PHE A 1 194 ? -8.852 6.367 3 1 98.5 194 PHE A C 1
ATOM 1522 O O . PHE A 1 194 ? -8.273 6.875 2.037 1 98.5 194 PHE A O 1
ATOM 1529 N N . ILE A 1 195 ? -8.305 6.344 4.18 1 98.69 195 ILE A N 1
ATOM 1530 C CA . ILE A 1 195 ? -6.992 6.914 4.477 1 98.69 195 ILE A CA 1
ATOM 1531 C C . ILE A 1 195 ? -5.914 6.164 3.691 1 98.69 195 ILE A C 1
ATOM 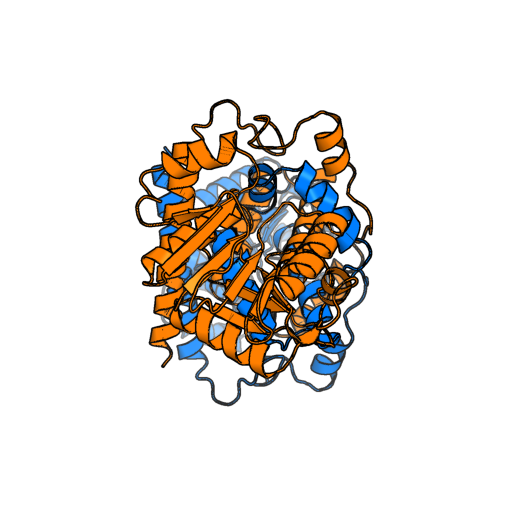1533 O O . ILE A 1 195 ? -5.07 6.781 3.041 1 98.69 195 ILE A O 1
ATOM 1537 N N . ALA A 1 196 ? -5.984 4.844 3.719 1 98.62 196 ALA A N 1
ATOM 1538 C CA . ALA A 1 196 ? -4.98 4.035 3.031 1 98.62 196 ALA A CA 1
ATOM 1539 C C . ALA A 1 196 ? -4.965 4.332 1.535 1 98.62 196 ALA A C 1
ATOM 1541 O O . ALA A 1 196 ? -3.902 4.559 0.951 1 98.62 196 ALA A O 1
ATOM 1542 N N . LYS A 1 197 ? -6.152 4.359 0.948 1 97.94 197 LYS A N 1
ATOM 1543 C CA . LYS A 1 197 ? -6.289 4.57 -0.49 1 97.94 197 LYS A CA 1
ATOM 1544 C C . LYS A 1 197 ? -5.73 5.926 -0.904 1 97.94 197 LYS A C 1
ATOM 1546 O O . LYS A 1 197 ? -4.895 6.012 -1.809 1 97.94 197 LYS A O 1
ATOM 1551 N N . TRP A 1 198 ? -6.035 6.953 -0.206 1 97.94 198 TRP A N 1
ATOM 1552 C CA . TRP A 1 198 ? -5.793 8.312 -0.675 1 97.94 198 TRP A CA 1
ATOM 1553 C C . TRP A 1 198 ? -4.504 8.875 -0.086 1 97.94 198 TRP A C 1
ATOM 1555 O O . TRP A 1 198 ? -4.121 10.016 -0.374 1 97.94 198 TRP A O 1
ATOM 1565 N N . SER A 1 199 ? -3.789 8.102 0.721 1 97 199 SER A N 1
ATOM 1566 C CA . SER A 1 199 ? -2.461 8.5 1.179 1 97 199 SER A CA 1
ATOM 1567 C C . SER A 1 199 ? -1.382 7.59 0.605 1 97 199 SER A C 1
ATOM 1569 O O . SER A 1 199 ? -0.933 7.789 -0.526 1 97 199 SER A O 1
ATOM 1571 N N . LEU A 1 200 ? -1.247 6.398 1.157 1 96.94 200 LEU A N 1
ATOM 1572 C CA . LEU A 1 200 ? -0.162 5.531 0.715 1 96.94 200 LEU A CA 1
ATOM 1573 C C . LEU A 1 200 ? -0.543 4.793 -0.563 1 96.94 200 LEU A C 1
ATOM 1575 O O . LEU A 1 200 ? 0.318 4.496 -1.395 1 96.94 200 LEU A O 1
ATOM 1579 N N . GLY A 1 201 ? -1.815 4.5 -0.823 1 97.56 201 GLY A N 1
ATOM 1580 C CA . GLY A 1 201 ? -2.242 3.73 -1.981 1 97.56 201 GLY A CA 1
ATOM 1581 C C . GLY A 1 201 ? -1.906 4.402 -3.299 1 97.56 201 GLY A C 1
ATOM 1582 O O . GLY A 1 201 ? -1.223 3.822 -4.145 1 97.56 201 GLY A O 1
ATOM 1583 N N . ILE A 1 202 ? -2.275 5.625 -3.529 1 96.94 202 ILE A N 1
ATOM 1584 C CA . ILE A 1 202 ? -2.066 6.344 -4.781 1 96.94 202 ILE A CA 1
ATOM 1585 C C . ILE A 1 202 ? -0.575 6.598 -4.988 1 96.94 202 ILE A C 1
ATOM 1587 O O . ILE A 1 202 ? -0.107 6.695 -6.125 1 96.94 202 ILE A O 1
ATOM 1591 N N . ARG A 1 203 ? 0.139 6.656 -3.91 1 96.69 203 ARG A N 1
ATOM 1592 C CA . ARG A 1 203 ? 1.573 6.906 -4.008 1 96.69 203 ARG A CA 1
ATOM 1593 C C . ARG A 1 203 ? 2.336 5.617 -4.293 1 96.69 203 ARG A C 1
ATOM 1595 O O . ARG A 1 203 ? 3.318 5.625 -5.039 1 96.69 203 ARG A O 1
ATOM 1602 N N . LEU A 1 204 ? 1.849 4.523 -3.738 1 97.5 204 LEU A N 1
ATOM 1603 C CA . LEU A 1 204 ? 2.531 3.242 -3.875 1 97.5 204 LEU A CA 1
ATOM 1604 C C . LEU A 1 204 ? 2.416 2.711 -5.301 1 97.5 204 LEU A C 1
ATOM 1606 O O . LEU A 1 204 ? 3.273 1.951 -5.754 1 97.5 204 LEU A O 1
ATOM 1610 N N . ALA A 1 205 ? 1.387 3.135 -6.02 1 95.25 205 ALA A N 1
ATOM 1611 C CA . ALA A 1 205 ? 1.261 2.803 -7.438 1 95.25 205 ALA A CA 1
ATOM 1612 C C . ALA A 1 205 ? 2.34 3.498 -8.258 1 95.25 205 ALA A C 1
ATOM 1614 O O . ALA A 1 205 ? 2.617 3.098 -9.398 1 95.25 205 ALA A O 1
ATOM 1615 N N . ASN A 1 206 ? 2.955 4.477 -7.652 1 94 206 ASN A N 1
ATOM 1616 C CA . ASN A 1 206 ? 3.902 5.348 -8.336 1 94 206 ASN A CA 1
ATOM 1617 C C . ASN A 1 206 ? 5.328 5.129 -7.84 1 94 206 ASN A C 1
ATOM 1619 O O . ASN A 1 206 ? 6.266 5.055 -8.641 1 94 206 ASN A O 1
ATOM 1623 N N . THR A 1 207 ? 5.516 5.035 -6.582 1 95.5 207 THR A N 1
ATOM 1624 C CA . THR A 1 207 ? 6.812 4.902 -5.93 1 95.5 207 THR A CA 1
ATOM 1625 C C . THR A 1 207 ? 6.773 3.816 -4.859 1 95.5 207 THR A C 1
ATOM 1627 O O . THR A 1 207 ? 5.922 3.848 -3.967 1 95.5 207 THR A O 1
ATOM 1630 N N . GLY A 1 208 ? 7.73 2.848 -4.945 1 97.44 208 GLY A N 1
ATOM 1631 C CA . GLY A 1 208 ? 7.805 1.799 -3.941 1 97.44 208 GLY A CA 1
ATOM 1632 C C . GLY A 1 208 ? 8.203 2.312 -2.572 1 97.44 208 GLY A C 1
ATOM 1633 O O . GLY A 1 208 ? 8.641 3.459 -2.436 1 97.44 208 GLY A O 1
ATOM 1634 N N . PRO A 1 209 ? 8.102 1.523 -1.509 1 98.12 209 PRO A N 1
ATOM 1635 C CA . PRO A 1 209 ? 8.336 1.96 -0.13 1 98.12 209 PRO A CA 1
ATOM 1636 C C . PRO A 1 209 ? 9.781 2.393 0.113 1 98.12 209 PRO A C 1
ATOM 1638 O O . PRO A 1 209 ? 10.023 3.344 0.86 1 98.12 209 PRO A O 1
ATOM 1641 N N . LEU A 1 210 ? 10.742 1.757 -0.495 1 98.69 210 LEU A N 1
ATOM 1642 C CA . LEU A 1 210 ? 12.141 2.076 -0.221 1 98.69 210 LEU A CA 1
ATOM 1643 C C . LEU A 1 210 ? 12.594 3.271 -1.052 1 98.69 210 LEU A C 1
ATOM 1645 O O . LEU A 1 210 ? 13.383 4.098 -0.579 1 98.69 210 LEU A O 1
ATOM 1649 N N . GLU A 1 211 ? 12.086 3.326 -2.256 1 97.88 211 GLU A N 1
ATOM 1650 C CA . GLU A 1 211 ? 12.312 4.52 -3.068 1 97.88 211 GLU A CA 1
ATOM 1651 C C . GLU A 1 211 ? 11.766 5.766 -2.381 1 97.88 211 GLU A C 1
ATOM 1653 O O . GLU A 1 211 ? 12.438 6.797 -2.32 1 97.88 211 GLU A O 1
ATOM 1658 N N . GLN A 1 212 ? 10.609 5.648 -1.877 1 96.56 212 GLN A N 1
ATOM 1659 C CA . GLN A 1 212 ? 9.969 6.758 -1.177 1 96.56 212 GLN A CA 1
ATOM 1660 C C . GLN A 1 212 ? 10.797 7.203 0.024 1 96.56 212 GLN A C 1
ATOM 1662 O O . GLN A 1 212 ? 10.906 8.398 0.3 1 96.56 212 GLN A O 1
ATOM 1667 N N . ARG A 1 213 ? 11.336 6.309 0.697 1 97.44 213 ARG A N 1
ATOM 1668 C CA . ARG A 1 213 ? 12.148 6.625 1.867 1 97.44 213 ARG A CA 1
ATOM 1669 C C . ARG A 1 213 ? 13.43 7.359 1.464 1 97.44 213 ARG A C 1
ATOM 1671 O O . ARG A 1 213 ? 13.875 8.266 2.166 1 97.44 213 ARG A O 1
ATOM 1678 N N . ASP A 1 214 ? 14 6.922 0.389 1 97.88 214 ASP A N 1
ATOM 1679 C CA . ASP A 1 214 ? 15.164 7.633 -0.137 1 97.88 214 ASP A CA 1
ATOM 1680 C C . ASP A 1 214 ? 14.82 9.086 -0.449 1 97.88 214 ASP A C 1
ATOM 1682 O O . ASP A 1 214 ? 15.617 9.992 -0.17 1 97.88 214 ASP A O 1
ATOM 1686 N N . ILE A 1 215 ? 13.672 9.266 -1.043 1 95.44 215 ILE A N 1
ATOM 1687 C CA . ILE A 1 215 ? 13.25 10.594 -1.469 1 95.44 215 ILE A CA 1
ATOM 1688 C C . ILE A 1 215 ? 13.047 11.484 -0.246 1 95.44 215 ILE A C 1
ATOM 1690 O O . ILE A 1 215 ? 13.461 12.648 -0.24 1 95.44 215 ILE A O 1
ATOM 1694 N N . ASN A 1 216 ? 12.445 10.953 0.811 1 93.06 216 ASN A N 1
ATOM 1695 C CA . ASN A 1 216 ? 12.125 11.711 2.012 1 93.06 216 ASN A CA 1
ATOM 1696 C C . ASN A 1 216 ? 13.344 11.891 2.908 1 93.06 216 ASN A C 1
ATOM 1698 O O . ASN A 1 216 ? 13.398 12.82 3.711 1 93.06 216 ASN A O 1
ATOM 1702 N N . GLY A 1 217 ? 14.297 10.992 2.797 1 96.62 217 GLY A N 1
ATOM 1703 C CA . GLY A 1 217 ? 15.477 10.992 3.648 1 96.62 217 GLY A CA 1
ATOM 1704 C C . GLY A 1 217 ? 15.453 9.898 4.703 1 96.62 217 GLY A C 1
ATOM 1705 O O . GLY A 1 217 ? 14.539 9.844 5.523 1 96.62 217 GLY A O 1
ATOM 1706 N N . LEU A 1 218 ? 16.484 9.102 4.742 1 98.25 218 LEU A N 1
ATOM 1707 C CA . LEU A 1 218 ? 16.516 7.938 5.621 1 98.25 218 LEU A CA 1
ATOM 1708 C C . LEU A 1 218 ? 16.703 8.359 7.074 1 98.25 218 LEU A C 1
ATOM 1710 O O . LEU A 1 218 ? 16.281 7.652 7.988 1 98.25 218 LEU A O 1
ATOM 1714 N N . ASP A 1 219 ? 17.328 9.508 7.293 1 96.81 219 ASP A N 1
ATOM 1715 C CA . ASP A 1 219 ? 17.438 10.039 8.648 1 96.81 219 ASP A CA 1
ATOM 1716 C C . ASP A 1 219 ? 16.062 10.391 9.219 1 96.81 219 ASP A C 1
ATOM 1718 O O . ASP A 1 219 ? 15.789 10.133 10.398 1 96.81 219 ASP A O 1
ATOM 1722 N N . THR A 1 220 ? 15.211 10.977 8.406 1 93.69 220 THR A N 1
ATOM 1723 C CA . THR A 1 220 ? 13.836 11.266 8.805 1 93.69 220 THR A CA 1
ATOM 1724 C C . THR A 1 220 ? 13.094 9.984 9.164 1 93.69 220 THR A C 1
ATOM 1726 O O . THR A 1 220 ? 12.406 9.93 10.188 1 93.69 220 THR A O 1
ATOM 1729 N N . HIS A 1 221 ? 13.289 8.977 8.383 1 95.75 221 HIS A N 1
ATOM 1730 C CA . HIS A 1 221 ? 12.586 7.727 8.625 1 95.75 221 HIS A CA 1
ATOM 1731 C C . HIS A 1 221 ? 13.148 7.012 9.852 1 95.75 221 HIS A C 1
ATOM 1733 O O . HIS A 1 221 ? 12.414 6.344 10.578 1 95.75 221 HIS A O 1
ATOM 1739 N N . LEU A 1 222 ? 14.484 7.105 10.008 1 97.06 222 LEU A N 1
ATOM 1740 C CA . LEU A 1 222 ? 15.062 6.555 11.234 1 97.06 222 LEU A CA 1
ATOM 1741 C C . LEU A 1 222 ? 14.406 7.172 12.469 1 97.06 222 LEU A C 1
ATOM 1743 O O . LEU A 1 222 ? 14.078 6.465 13.414 1 97.06 222 LEU A O 1
ATOM 1747 N N . ALA A 1 223 ? 14.195 8.43 12.445 1 93.25 223 ALA A N 1
ATOM 1748 C CA . ALA A 1 223 ? 13.539 9.117 13.547 1 93.25 223 ALA A CA 1
ATOM 1749 C C . ALA A 1 223 ? 12.117 8.609 13.75 1 93.25 223 ALA A C 1
ATOM 1751 O O . ALA A 1 223 ? 11.688 8.375 14.883 1 93.25 223 ALA A O 1
ATOM 1752 N N . ILE A 1 224 ? 11.391 8.422 12.703 1 92.44 224 ILE A N 1
ATOM 1753 C CA . ILE A 1 224 ? 10.008 7.949 12.742 1 92.44 224 ILE A CA 1
ATOM 1754 C C . ILE A 1 224 ? 9.961 6.562 13.375 1 92.44 224 ILE A C 1
ATOM 1756 O O . ILE A 1 224 ? 9.086 6.277 14.195 1 92.44 224 ILE A O 1
ATOM 1760 N N . THR A 1 225 ? 10.867 5.652 12.93 1 95.56 225 THR A N 1
ATOM 1761 C CA . THR A 1 225 ? 10.883 4.285 13.43 1 95.56 225 THR A CA 1
ATOM 1762 C C . THR A 1 225 ? 11.047 4.266 14.945 1 95.56 225 THR A C 1
ATOM 1764 O O . THR A 1 225 ? 10.484 3.412 15.633 1 95.56 225 THR A O 1
ATOM 1767 N N . LYS A 1 226 ? 11.75 5.211 15.469 1 91.81 226 LYS A N 1
ATOM 1768 C CA . LYS A 1 226 ? 12.055 5.234 16.891 1 91.81 226 LYS A CA 1
ATOM 1769 C C . LYS A 1 226 ? 10.805 5.492 17.719 1 91.81 226 LYS A C 1
ATOM 1771 O O . LYS A 1 226 ? 10.672 4.992 18.844 1 91.81 226 LYS A O 1
ATOM 1776 N N . TYR A 1 227 ? 9.859 6.219 17.172 1 89.12 227 TYR A N 1
ATOM 1777 C CA . TYR A 1 227 ? 8.688 6.516 17.984 1 89.12 227 TYR A CA 1
ATOM 1778 C C . TYR A 1 227 ? 7.484 5.703 17.531 1 89.12 227 TYR A C 1
ATOM 1780 O O . TYR A 1 227 ? 6.5 5.578 18.266 1 89.12 227 TYR A O 1
ATOM 1788 N N . VAL A 1 228 ? 7.469 5.117 16.344 1 95.75 228 VAL A N 1
ATOM 1789 C CA . VAL A 1 228 ? 6.305 4.395 15.844 1 95.75 228 VAL A CA 1
ATOM 1790 C C . VAL A 1 228 ? 6.488 2.896 16.078 1 95.75 228 VAL A C 1
ATOM 1792 O O . VAL A 1 228 ? 5.555 2.211 16.5 1 95.75 228 VAL A O 1
ATOM 1795 N N . TYR A 1 229 ? 7.684 2.328 15.82 1 97.06 229 TYR A N 1
ATOM 1796 C CA . TYR A 1 229 ? 7.918 0.889 15.82 1 97.06 229 TYR A CA 1
ATOM 1797 C C . TYR A 1 229 ? 7.574 0.274 17.172 1 97.06 229 TYR A C 1
ATOM 1799 O O . TYR A 1 229 ? 6.973 -0.8 17.234 1 97.06 229 TYR A O 1
ATOM 1807 N N . PRO A 1 230 ? 7.898 0.975 18.328 1 96.81 230 PRO A N 1
ATOM 1808 C CA . PRO A 1 230 ? 7.633 0.366 19.625 1 96.81 230 PRO A CA 1
ATOM 1809 C C . PRO A 1 230 ? 6.152 0.06 19.844 1 96.81 230 PRO A C 1
ATOM 1811 O O . PRO A 1 230 ? 5.812 -0.84 20.625 1 96.81 230 PRO A O 1
ATOM 1814 N N . THR A 1 231 ? 5.273 0.81 19.156 1 96.62 231 THR A N 1
ATOM 1815 C CA . THR A 1 231 ? 3.854 0.635 19.438 1 96.62 231 THR A CA 1
ATOM 1816 C C . THR A 1 231 ? 3.121 0.096 18.203 1 96.62 231 THR A C 1
ATOM 1818 O O . THR A 1 231 ? 1.892 0.009 18.203 1 96.62 231 THR A O 1
ATOM 1821 N N . LEU A 1 232 ? 3.834 -0.241 17.172 1 97.62 232 LEU A N 1
ATOM 1822 C CA . LEU A 1 232 ? 3.23 -0.896 16.031 1 97.62 232 LEU A CA 1
ATOM 1823 C C . LEU A 1 232 ? 2.725 -2.287 16.391 1 97.62 232 LEU A C 1
ATOM 1825 O O . LEU A 1 232 ? 3.352 -2.99 17.188 1 97.62 232 LEU A O 1
ATOM 1829 N N . GLU A 1 233 ? 1.6 -2.695 15.812 1 97.81 233 GLU A N 1
ATOM 1830 C CA . GLU A 1 233 ? 1.067 -4.023 16.109 1 97.81 233 GLU A CA 1
ATOM 1831 C C . GLU A 1 233 ? 2.066 -5.113 15.727 1 97.81 233 GLU A C 1
ATOM 1833 O O . GLU A 1 233 ? 2.633 -5.09 14.625 1 97.81 233 GLU A O 1
ATOM 1838 N N . ASN A 1 234 ? 2.33 -6.035 16.625 1 96.44 234 ASN A N 1
ATOM 1839 C CA . ASN A 1 234 ? 3.379 -7.023 16.391 1 96.44 234 ASN A CA 1
ATOM 1840 C C . ASN A 1 234 ? 2.941 -8.422 16.828 1 96.44 234 ASN A C 1
ATOM 1842 O O . ASN A 1 234 ? 3.771 -9.32 16.953 1 96.44 234 ASN A O 1
ATOM 1846 N N . ARG A 1 235 ? 1.689 -8.609 17.031 1 95.81 235 ARG A N 1
ATOM 1847 C CA . ARG A 1 235 ? 1.226 -9.93 17.438 1 95.81 235 ARG A CA 1
ATOM 1848 C C . ARG A 1 235 ? 1.523 -10.969 16.359 1 95.81 235 ARG A C 1
ATOM 1850 O O . ARG A 1 235 ? 1.342 -10.703 15.164 1 95.81 235 ARG A O 1
ATOM 1857 N N . PRO A 1 236 ? 1.961 -12.125 16.75 1 97.19 236 PRO A N 1
ATOM 1858 C CA . PRO A 1 236 ? 2.26 -13.195 15.805 1 97.19 236 PRO A CA 1
ATOM 1859 C C . PRO A 1 236 ? 1.056 -14.094 15.523 1 97.19 236 PRO A C 1
ATOM 1861 O O . PRO A 1 236 ? 1.192 -15.133 14.883 1 97.19 236 PRO A O 1
ATOM 1864 N N . THR A 1 237 ? -0.094 -13.766 16.078 1 97.31 237 THR A N 1
ATOM 1865 C CA . THR A 1 237 ? -1.343 -14.5 15.906 1 97.31 237 THR A CA 1
ATOM 1866 C C . THR A 1 237 ? -2.43 -13.594 15.336 1 97.31 237 THR A C 1
ATOM 1868 O O . THR A 1 237 ? -2.289 -12.367 15.344 1 97.31 237 THR A O 1
ATOM 1871 N N . PRO A 1 238 ? -3.439 -14.195 14.805 1 97.69 238 PRO A N 1
ATOM 1872 C CA . PRO A 1 238 ? -4.512 -13.352 14.266 1 97.69 238 PRO A CA 1
ATOM 1873 C C . PRO A 1 238 ? -5.113 -12.414 15.312 1 97.69 238 PRO A C 1
ATOM 1875 O O . PRO A 1 238 ? -5.203 -12.773 16.484 1 97.69 238 PRO A O 1
ATOM 1878 N N . LEU A 1 239 ? -5.516 -11.266 14.953 1 98.06 239 LEU A N 1
ATOM 1879 C CA . LEU A 1 239 ? -6.176 -10.32 15.852 1 98.06 239 LEU A CA 1
ATOM 1880 C C . LEU A 1 239 ? -7.582 -10.797 16.203 1 98.06 239 LEU A C 1
ATOM 1882 O O . LEU A 1 239 ? -8.258 -11.422 15.383 1 98.06 239 LEU A O 1
ATOM 1886 N N . PRO A 1 240 ? -8.094 -10.438 17.344 1 98.12 240 PRO A N 1
ATOM 1887 C CA . PRO A 1 240 ? -9.445 -10.836 17.766 1 98.12 240 PRO A CA 1
ATOM 1888 C C . PRO A 1 240 ? -10.531 -10.375 16.797 1 98.12 240 PRO A C 1
ATOM 1890 O O . PRO A 1 240 ? -11.484 -11.109 16.531 1 98.12 240 PRO A O 1
ATOM 1893 N N . ILE A 1 241 ? -10.359 -9.25 16.219 1 98.44 241 ILE A N 1
ATOM 1894 C CA . ILE A 1 241 ? -11.375 -8.703 15.32 1 98.44 241 ILE A CA 1
ATOM 1895 C C . ILE A 1 241 ? -11.57 -9.633 14.125 1 98.44 241 ILE A C 1
ATOM 1897 O O . ILE A 1 241 ? -12.695 -9.844 13.672 1 98.44 241 ILE A O 1
ATOM 1901 N N . LEU A 1 242 ? -10.492 -10.156 13.586 1 98.5 242 LEU A N 1
ATOM 1902 C CA . LEU A 1 242 ? -10.562 -11.094 12.469 1 98.5 242 LEU A CA 1
ATOM 1903 C C . LEU A 1 242 ? -11.156 -12.43 12.922 1 98.5 242 LEU A C 1
ATOM 1905 O O . LEU A 1 242 ? -12.039 -12.969 12.258 1 98.5 242 LEU A O 1
ATOM 1909 N N . GLU A 1 243 ? -10.703 -12.922 14.062 1 98.25 243 GLU A N 1
ATOM 1910 C CA . GLU A 1 243 ? -11.195 -14.195 14.594 1 98.25 243 GLU A CA 1
ATOM 1911 C C . GLU A 1 243 ? -12.688 -14.125 14.898 1 98.25 243 GLU A C 1
ATOM 1913 O O . GLU A 1 243 ? -13.43 -15.062 14.594 1 98.25 243 GLU A O 1
ATOM 1918 N N . GLU A 1 244 ? -13.094 -13.047 15.484 1 98.38 244 GLU A N 1
ATOM 1919 C CA . GLU A 1 244 ? -14.492 -12.875 15.852 1 9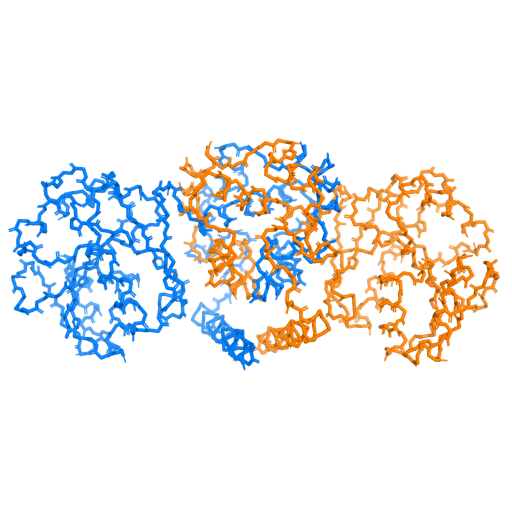8.38 244 GLU A CA 1
ATOM 1920 C C . GLU A 1 244 ? -15.391 -12.828 14.617 1 98.38 244 GLU A C 1
ATOM 1922 O O . GLU A 1 244 ? -16.469 -13.422 14.609 1 98.38 244 GLU A O 1
ATOM 1927 N N . LYS A 1 245 ? -14.969 -12.125 13.641 1 98.44 245 LYS A N 1
ATOM 1928 C CA . LYS A 1 245 ? -15.75 -12.055 12.406 1 98.44 245 LYS A CA 1
ATOM 1929 C C . LYS A 1 245 ? -15.867 -13.438 11.758 1 98.44 245 LYS A C 1
ATOM 1931 O O . LYS A 1 245 ? -16.953 -13.828 11.32 1 98.44 245 LYS A O 1
ATOM 1936 N N . CYS A 1 246 ? -14.781 -14.148 11.703 1 98.25 246 CYS A N 1
ATOM 1937 C CA . CYS A 1 246 ? -14.812 -15.492 11.141 1 98.25 246 CYS A CA 1
ATOM 1938 C C . CYS A 1 246 ? -15.711 -16.406 11.953 1 98.25 246 CYS A C 1
ATOM 1940 O O . CYS A 1 246 ? -16.516 -17.172 11.398 1 98.25 246 CYS A O 1
ATOM 1942 N N . ALA A 1 247 ? -15.664 -16.328 13.242 1 98.25 247 ALA A N 1
ATOM 1943 C CA . ALA A 1 247 ? -16.438 -17.172 14.141 1 98.25 247 ALA A CA 1
ATOM 1944 C C . ALA A 1 247 ? -17.938 -16.891 14 1 98.25 247 ALA A C 1
ATOM 1946 O O . ALA A 1 247 ? -18.75 -17.812 14.133 1 98.25 247 ALA A O 1
ATOM 1947 N N . SER A 1 248 ? -18.281 -15.688 13.68 1 98.12 248 SER A N 1
ATOM 1948 C CA . SER A 1 248 ? -19.688 -15.297 13.57 1 98.12 248 SER A CA 1
ATOM 1949 C C . SER A 1 248 ? -20.219 -15.539 12.164 1 98.12 248 SER A C 1
ATOM 1951 O O . SER A 1 248 ? -21.391 -15.25 11.875 1 98.12 248 SER A O 1
ATOM 1953 N N . GLY A 1 249 ? -19.344 -15.945 11.266 1 98.12 249 GLY A N 1
ATOM 1954 C CA . GLY A 1 249 ? -19.75 -16.234 9.898 1 98.12 249 GLY A CA 1
ATOM 1955 C C . GLY A 1 249 ? -19.75 -15 9.016 1 98.12 249 GLY A C 1
ATOM 1956 O O . GLY A 1 249 ? -20.297 -15.023 7.91 1 98.12 249 GLY A O 1
ATOM 1957 N N . SER A 1 250 ? -19.219 -13.891 9.516 1 98.25 250 SER A N 1
ATOM 1958 C CA . SER A 1 250 ? -19.031 -12.688 8.719 1 98.25 250 SER A CA 1
ATOM 1959 C C . SER A 1 250 ? -17.734 -12.75 7.918 1 98.25 250 SER A C 1
ATOM 1961 O O . SER A 1 250 ? -16.719 -12.195 8.336 1 98.25 250 SER A O 1
ATOM 1963 N N . LEU A 1 251 ? -17.828 -13.258 6.734 1 98.38 251 LEU A N 1
ATOM 1964 C CA . LEU A 1 251 ? -16.625 -13.609 6 1 98.38 251 LEU A CA 1
ATOM 1965 C C . LEU A 1 251 ? -16.391 -12.641 4.848 1 98.38 251 LEU A C 1
ATOM 1967 O O . LEU A 1 251 ? -15.477 -12.836 4.043 1 98.38 251 LEU A O 1
ATOM 1971 N N . GLY A 1 252 ? -17.172 -11.57 4.707 1 98.19 252 GLY A N 1
ATOM 1972 C CA . GLY A 1 252 ? -17 -10.586 3.652 1 98.19 252 GLY A CA 1
ATOM 1973 C C . GLY A 1 252 ? -18.047 -10.688 2.564 1 98.19 252 GLY A C 1
ATOM 1974 O O . GLY A 1 252 ? -19.234 -10.93 2.852 1 98.19 252 GLY A O 1
ATOM 1975 N N . LEU A 1 253 ? -17.719 -10.492 1.37 1 97.19 253 LEU A N 1
ATOM 1976 C CA . LEU A 1 253 ? -18.609 -10.422 0.221 1 97.19 253 LEU A CA 1
ATOM 1977 C C . LEU A 1 253 ? -19.422 -11.695 0.092 1 97.19 253 LEU A C 1
ATOM 1979 O O . LEU A 1 253 ? -20.641 -11.641 -0.139 1 97.19 253 LEU A O 1
ATOM 1983 N N . LYS A 1 254 ? -18.797 -12.867 0.278 1 95.31 254 LYS A N 1
ATOM 1984 C CA . LYS A 1 254 ? -19.438 -14.156 0.021 1 95.31 254 LYS A CA 1
ATOM 1985 C C . LYS A 1 254 ? -20.562 -14.422 1.022 1 95.31 254 LYS A C 1
ATOM 1987 O O . LYS A 1 254 ? -21.469 -15.211 0.752 1 95.31 254 LYS A O 1
ATOM 1992 N N . THR A 1 255 ? -20.531 -13.812 2.211 1 97.81 255 THR A N 1
ATOM 1993 C CA . THR A 1 255 ? -21.594 -13.969 3.205 1 97.81 255 THR A CA 1
ATOM 1994 C C . THR A 1 255 ? -22.344 -12.656 3.4 1 97.81 255 THR A C 1
ATOM 1996 O O . THR A 1 255 ? -23.109 -12.516 4.348 1 97.81 255 THR A O 1
ATOM 1999 N N . LYS A 1 256 ? -21.984 -11.688 2.609 1 97.56 256 LYS A N 1
ATOM 2000 C CA . LYS A 1 256 ? -22.656 -10.398 2.516 1 97.56 256 LYS A CA 1
ATOM 2001 C C . LYS A 1 256 ? -22.375 -9.539 3.744 1 97.56 256 LYS A C 1
ATOM 2003 O O . LYS A 1 256 ? -23.016 -8.508 3.955 1 97.56 256 LYS A O 1
ATOM 2008 N N . LYS A 1 257 ? -21.5 -10 4.609 1 98 257 LYS A N 1
ATOM 2009 C CA . LYS A 1 257 ? -21.125 -9.219 5.785 1 98 257 LYS A CA 1
ATOM 2010 C C . LYS A 1 257 ? -19.672 -9.469 6.18 1 98 257 LYS A C 1
ATOM 2012 O O . LYS A 1 257 ? -19.219 -10.617 6.188 1 98 257 LYS A O 1
ATOM 2017 N N . GLY A 1 258 ? -18.875 -8.5 6.52 1 98.44 258 GLY A N 1
ATOM 2018 C CA . GLY A 1 258 ? -17.516 -8.508 7.016 1 98.44 258 GLY A CA 1
ATOM 2019 C C . GLY A 1 258 ? -17.109 -7.203 7.684 1 98.44 258 GLY A C 1
ATOM 2020 O O . GLY A 1 258 ? -17.812 -6.723 8.578 1 98.44 258 GLY A O 1
ATOM 2021 N N . PHE A 1 259 ? -16.094 -6.602 7.211 1 98.62 259 PHE A N 1
ATOM 2022 C CA . PHE A 1 259 ? -15.773 -5.25 7.66 1 98.62 259 PHE A CA 1
ATOM 2023 C C . PHE A 1 259 ? -16.766 -4.242 7.09 1 98.62 259 PHE A C 1
ATOM 2025 O O . PHE A 1 259 ? -17.016 -3.201 7.699 1 98.62 259 PHE A O 1
ATOM 2032 N N . TYR A 1 260 ? -17.266 -4.641 5.906 1 97.94 260 TYR A N 1
ATOM 2033 C CA . TYR A 1 260 ? -18.281 -3.844 5.219 1 97.94 260 TYR A CA 1
ATOM 2034 C C . TYR A 1 260 ? -19.625 -4.566 5.195 1 97.94 260 TYR A C 1
ATOM 2036 O O . TYR A 1 260 ? -19.703 -5.754 5.523 1 97.94 260 TYR A O 1
ATOM 2044 N N . ASN A 1 261 ? -20.672 -3.803 4.953 1 97.38 261 ASN A N 1
ATOM 2045 C CA . ASN A 1 261 ? -21.984 -4.371 4.637 1 97.38 261 ASN A CA 1
ATOM 2046 C C . ASN A 1 261 ? -22.156 -4.562 3.133 1 97.38 261 ASN A C 1
ATOM 2048 O O . ASN A 1 261 ? -22.156 -3.592 2.375 1 97.38 261 ASN A O 1
ATOM 2052 N N . TRP A 1 262 ? -22.359 -5.824 2.68 1 97.06 262 TRP A N 1
ATOM 2053 C CA . TRP A 1 262 ? -22.375 -6.16 1.259 1 97.06 262 TRP A CA 1
ATOM 2054 C C . TRP A 1 262 ? -23.766 -6.594 0.824 1 97.06 262 TRP A C 1
ATOM 2056 O O . TRP A 1 262 ? -23.953 -7.098 -0.286 1 97.06 262 TRP A O 1
ATOM 2066 N N . GLU A 1 263 ? -24.797 -6.434 1.606 1 95.75 263 GLU A N 1
ATOM 2067 C CA . GLU A 1 263 ? -26.141 -6.961 1.382 1 95.75 263 GLU A CA 1
ATOM 2068 C C . GLU A 1 263 ? -26.75 -6.383 0.112 1 95.75 263 GLU A C 1
ATOM 2070 O O . GLU A 1 263 ? -27.438 -7.09 -0.63 1 95.75 263 GLU A O 1
ATOM 2075 N N . THR A 1 264 ? -26.547 -5.121 -0.161 1 94.44 264 THR A N 1
ATOM 2076 C CA . THR A 1 264 ? -27.266 -4.465 -1.249 1 94.44 264 THR A CA 1
ATOM 2077 C C . THR A 1 264 ? -26.328 -4.227 -2.439 1 94.44 264 THR A C 1
ATOM 2079 O O . THR A 1 264 ? -26.688 -3.482 -3.359 1 94.44 264 THR A O 1
ATOM 2082 N N . ILE A 1 265 ? -25.266 -4.867 -2.42 1 93.25 265 ILE A N 1
ATOM 2083 C CA . ILE A 1 265 ? -24.281 -4.602 -3.469 1 93.25 265 ILE A CA 1
ATOM 2084 C C . ILE A 1 265 ? -24.531 -5.535 -4.652 1 93.25 265 ILE A C 1
ATOM 2086 O O . ILE A 1 265 ? -24.734 -6.738 -4.465 1 93.25 265 ILE A O 1
ATOM 2090 N N . ASP A 1 266 ? -24.578 -5 -5.859 1 95.25 266 ASP A N 1
ATOM 2091 C CA . ASP A 1 266 ? -24.5 -5.793 -7.082 1 95.25 266 ASP A CA 1
ATOM 2092 C C . ASP A 1 266 ? -23.062 -6.234 -7.355 1 95.25 266 ASP A C 1
ATOM 2094 O O . ASP A 1 266 ? -22.25 -5.457 -7.871 1 95.25 266 ASP A O 1
ATOM 2098 N N . VAL A 1 267 ? -22.797 -7.473 -7.121 1 93.81 267 VAL A N 1
ATOM 2099 C CA . VAL A 1 267 ? -21.438 -8 -7.117 1 93.81 267 VAL A CA 1
ATOM 2100 C C . VAL A 1 267 ? -20.828 -7.871 -8.508 1 93.81 267 VAL A C 1
ATOM 2102 O O . VAL A 1 267 ? -19.656 -7.477 -8.656 1 93.81 267 VAL A O 1
ATOM 2105 N N . GLN A 1 268 ? -21.484 -8.203 -9.516 1 93.31 268 GLN A N 1
ATOM 2106 C CA . GLN A 1 268 ? -20.984 -8.133 -10.883 1 93.31 268 GLN A CA 1
ATOM 2107 C C . GLN A 1 268 ? -20.625 -6.699 -11.266 1 93.31 268 GLN A C 1
ATOM 2109 O O . GLN A 1 268 ? -19.562 -6.445 -11.844 1 93.31 268 GLN A O 1
ATOM 2114 N N . ALA A 1 269 ? -21.484 -5.797 -10.977 1 94.5 269 ALA A N 1
ATOM 2115 C CA . ALA A 1 269 ? -21.25 -4.391 -11.281 1 94.5 269 ALA A CA 1
ATOM 2116 C C . ALA A 1 269 ? -20.062 -3.852 -10.5 1 94.5 269 ALA A C 1
ATOM 2118 O O . ALA A 1 269 ? -19.234 -3.111 -11.039 1 94.5 269 ALA A O 1
ATOM 2119 N N . TYR A 1 270 ? -20.109 -4.23 -9.25 1 94.88 270 TYR A N 1
ATOM 2120 C CA . TYR A 1 270 ? -19.016 -3.818 -8.375 1 94.88 270 TYR A CA 1
ATOM 2121 C C . TYR A 1 270 ? -17.672 -4.285 -8.93 1 94.88 270 TYR A C 1
ATOM 2123 O O . TYR A 1 270 ? -16.734 -3.494 -9.055 1 94.88 270 TYR A O 1
ATOM 2131 N N . GLN A 1 271 ? -17.516 -5.547 -9.281 1 93.06 271 GLN A N 1
ATOM 2132 C CA . GLN A 1 271 ? -16.266 -6.125 -9.797 1 93.06 271 GLN A CA 1
ATOM 2133 C C . GLN A 1 271 ? -15.867 -5.484 -11.117 1 93.06 271 GLN A C 1
ATOM 2135 O O . GLN A 1 271 ? -14.688 -5.215 -11.352 1 93.06 271 GLN A O 1
ATOM 2140 N N . SER A 1 272 ? -16.781 -5.281 -11.961 1 94.12 272 SER A N 1
ATOM 2141 C CA . SER A 1 272 ? -16.516 -4.645 -13.242 1 94.12 272 SER A CA 1
ATOM 2142 C C . SER A 1 272 ? -15.945 -3.244 -13.055 1 94.12 272 SER A C 1
ATOM 2144 O O . SER A 1 272 ? -14.984 -2.867 -13.727 1 94.12 272 SER A O 1
ATOM 2146 N N . LYS A 1 273 ? -16.547 -2.564 -12.125 1 94.94 273 LYS A N 1
ATOM 2147 C CA . LYS A 1 273 ? -16.078 -1.212 -11.844 1 94.94 273 LYS A CA 1
ATOM 2148 C C . LYS A 1 273 ? -14.641 -1.229 -11.305 1 94.94 273 LYS A C 1
ATOM 2150 O O . LYS A 1 273 ? -13.789 -0.475 -11.781 1 94.94 273 LYS A O 1
ATOM 2155 N N . LYS A 1 274 ? -14.445 -2.027 -10.312 1 95.38 274 LYS A N 1
ATOM 2156 C CA . LYS A 1 274 ? -13.117 -2.115 -9.703 1 95.38 274 LYS A CA 1
ATOM 2157 C C . LYS A 1 274 ? -12.078 -2.557 -10.727 1 95.38 274 LYS A C 1
ATOM 2159 O O . LYS A 1 274 ? -10.961 -2.035 -10.742 1 95.38 274 LYS A O 1
ATOM 2164 N N . ASN A 1 275 ? -12.414 -3.488 -11.578 1 95.19 275 ASN A N 1
ATOM 2165 C CA . ASN A 1 275 ? -11.5 -3.955 -12.617 1 95.19 275 ASN A CA 1
ATOM 2166 C C . ASN A 1 275 ? -11.172 -2.846 -13.609 1 95.19 275 ASN A C 1
ATOM 2168 O O . ASN A 1 275 ? -10.031 -2.729 -14.062 1 95.19 275 ASN A O 1
ATOM 2172 N N . ASN A 1 276 ? -12.148 -2.09 -13.961 1 96.12 276 ASN A N 1
ATOM 2173 C CA . ASN A 1 276 ? -11.93 -0.979 -14.875 1 96.12 276 ASN A CA 1
ATOM 2174 C C . ASN A 1 276 ? -10.961 0.047 -14.297 1 96.12 276 ASN A C 1
ATOM 2176 O O . ASN A 1 276 ? -10.055 0.509 -14.984 1 96.12 276 ASN A O 1
ATOM 2180 N N . ILE A 1 277 ? -11.18 0.399 -13.039 1 96.75 277 ILE A N 1
ATOM 2181 C CA . ILE A 1 277 ? -10.289 1.355 -12.383 1 96.75 277 ILE A CA 1
ATOM 2182 C C . ILE A 1 277 ? -8.875 0.793 -12.336 1 96.75 277 ILE A C 1
ATOM 2184 O O . ILE A 1 277 ? -7.91 1.496 -12.648 1 96.75 277 ILE A O 1
ATOM 2188 N N . LEU A 1 278 ? -8.766 -0.478 -11.969 1 96.94 278 LEU A N 1
ATOM 2189 C CA . LEU A 1 278 ? -7.461 -1.122 -11.898 1 96.94 278 LEU A CA 1
ATOM 2190 C C . LEU A 1 278 ? -6.754 -1.076 -13.242 1 96.94 278 LEU A C 1
ATOM 2192 O O . LEU A 1 278 ? -5.574 -0.726 -13.32 1 96.94 278 LEU A O 1
ATOM 2196 N N . ASN A 1 279 ? -7.473 -1.391 -14.289 1 96.81 279 ASN A N 1
ATOM 2197 C CA . ASN A 1 279 ? -6.906 -1.36 -15.633 1 96.81 279 ASN A CA 1
ATOM 2198 C C . ASN A 1 279 ? -6.398 0.033 -16 1 96.81 279 ASN A C 1
ATOM 2200 O O . ASN A 1 279 ? -5.316 0.174 -16.562 1 96.81 279 ASN A O 1
ATOM 2204 N N . ARG A 1 280 ? -7.137 0.983 -15.664 1 97.25 280 ARG A N 1
ATOM 2205 C CA . ARG A 1 280 ? -6.773 2.355 -16 1 97.25 280 ARG A CA 1
ATOM 2206 C C . ARG A 1 280 ? -5.57 2.816 -15.18 1 97.25 280 ARG A C 1
ATOM 2208 O O . ARG A 1 280 ? -4.711 3.539 -15.688 1 97.25 280 ARG A O 1
ATOM 2215 N N . VAL A 1 281 ? -5.527 2.469 -13.922 1 97.62 281 VAL A N 1
ATOM 2216 C CA . VAL A 1 281 ? -4.371 2.795 -13.094 1 97.62 281 VAL A CA 1
ATOM 2217 C C . VAL A 1 281 ? -3.115 2.15 -13.68 1 97.62 281 VAL A C 1
ATOM 2219 O O . VAL A 1 281 ? -2.076 2.803 -13.797 1 97.62 281 VAL A O 1
ATOM 2222 N N . ILE A 1 282 ? -3.215 0.876 -14.047 1 97.5 282 ILE A N 1
ATOM 2223 C CA . ILE A 1 282 ? -2.092 0.149 -14.625 1 97.5 282 ILE A CA 1
ATOM 2224 C C . ILE A 1 282 ? -1.617 0.859 -15.891 1 97.5 282 ILE A C 1
ATOM 2226 O O . ILE A 1 282 ? -0.414 1.014 -16.109 1 97.5 282 ILE A O 1
ATOM 2230 N N . GLU A 1 283 ? -2.537 1.281 -16.703 1 96.88 283 GLU A N 1
ATOM 2231 C CA . GLU A 1 283 ? -2.203 1.984 -17.938 1 96.88 283 GLU A CA 1
ATOM 2232 C C . GLU A 1 283 ? -1.451 3.281 -17.656 1 96.88 283 GLU A C 1
ATOM 2234 O O . GLU A 1 283 ? -0.425 3.562 -18.266 1 96.88 283 GLU A O 1
ATOM 2239 N N . VAL A 1 284 ? -1.917 4.055 -16.719 1 97.12 284 VAL A N 1
ATOM 2240 C CA . VAL A 1 284 ? -1.313 5.336 -16.359 1 97.12 284 VAL A CA 1
ATOM 2241 C C . VAL A 1 284 ? 0.106 5.109 -15.852 1 97.12 284 VAL A C 1
ATOM 2243 O O . VAL A 1 284 ? 1.038 5.809 -16.25 1 97.12 284 VAL A O 1
ATOM 2246 N N . VAL A 1 285 ? 0.257 4.18 -14.977 1 96.5 285 VAL A N 1
ATOM 2247 C CA . VAL A 1 285 ? 1.553 3.92 -14.359 1 96.5 285 VAL A CA 1
ATOM 2248 C C . VAL A 1 285 ? 2.523 3.375 -15.406 1 96.5 285 VAL A C 1
ATOM 2250 O O . VAL A 1 285 ? 3.691 3.771 -15.445 1 96.5 285 VAL A O 1
ATOM 2253 N N . SER A 1 286 ? 2.035 2.455 -16.281 1 95.81 286 SER A N 1
ATOM 2254 C CA . SER A 1 286 ? 2.869 1.886 -17.344 1 95.81 286 SER A CA 1
ATOM 2255 C C . SER A 1 286 ? 3.354 2.961 -18.297 1 95.81 286 SER A C 1
ATOM 2257 O O . SER A 1 286 ? 4.508 2.945 -18.734 1 95.81 286 SER A O 1
ATOM 2259 N N . GLU A 1 287 ? 2.521 3.852 -18.672 1 93.31 287 GLU A N 1
ATOM 2260 C CA . GLU A 1 287 ? 2.887 4.953 -19.562 1 93.31 287 GLU A CA 1
ATOM 2261 C C . GLU A 1 287 ? 3.924 5.863 -18.906 1 93.31 287 GLU A C 1
ATOM 2263 O O . GLU A 1 287 ? 4.844 6.34 -19.578 1 93.31 287 GLU A O 1
ATOM 2268 N N . GLY A 1 288 ? 3.74 6.078 -17.672 1 87.94 288 GLY A N 1
ATOM 2269 C CA . GLY A 1 288 ? 4.688 6.902 -16.938 1 87.94 288 GLY A CA 1
ATOM 2270 C C . GLY A 1 288 ? 6.082 6.309 -16.891 1 87.94 288 GLY A C 1
ATOM 2271 O O . GLY A 1 288 ? 7.074 7.031 -16.984 1 87.94 288 GLY A O 1
ATOM 2272 N N . ASP A 1 289 ? 6.109 5.023 -16.734 1 83.88 289 ASP A N 1
ATOM 2273 C CA . ASP A 1 289 ? 7.395 4.336 -16.656 1 83.88 289 ASP A CA 1
ATOM 2274 C C . ASP A 1 289 ? 8.109 4.359 -18 1 83.88 289 ASP A C 1
ATOM 2276 O O . ASP A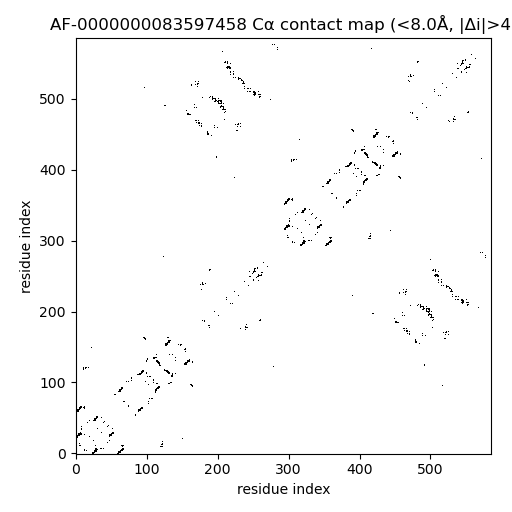 1 289 ? 9.344 4.344 -18.062 1 83.88 289 ASP A O 1
ATOM 2280 N N . ARG A 1 290 ? 7.41 4.281 -19.109 1 74.69 290 ARG A N 1
ATOM 2281 C CA . ARG A 1 290 ? 7.984 4.266 -20.453 1 74.69 290 ARG A CA 1
ATOM 2282 C C . ARG A 1 290 ? 8.547 5.637 -20.828 1 74.69 290 ARG A C 1
ATOM 2284 O O . ARG A 1 290 ? 9.562 5.727 -21.516 1 74.69 290 ARG A O 1
ATOM 2291 N N . ASN A 1 291 ? 7.914 6.699 -20.531 1 62.81 291 ASN A N 1
ATOM 2292 C CA . ASN A 1 291 ? 8.391 8.039 -20.859 1 62.81 291 ASN A CA 1
ATOM 2293 C C . ASN A 1 291 ? 9.656 8.391 -20.094 1 62.81 291 ASN A C 1
ATOM 2295 O O . ASN A 1 291 ? 10.148 9.516 -20.188 1 62.81 291 ASN A O 1
ATOM 2299 N N . GLU A 1 292 ? 10.258 7.648 -19.172 1 47.78 292 GLU A N 1
ATOM 2300 C CA . GLU A 1 292 ? 11.547 7.812 -18.516 1 47.78 292 GLU A CA 1
ATOM 2301 C C . GLU A 1 292 ? 12.703 7.539 -19.469 1 47.78 292 GLU A C 1
ATOM 2303 O O . GLU A 1 292 ? 13.852 7.883 -19.188 1 47.78 292 GLU A O 1
ATOM 2308 N N . VAL A 1 293 ? 12.508 6.738 -20.484 1 32.62 293 VAL A N 1
ATOM 2309 C CA . VAL A 1 293 ? 13.672 6.457 -21.312 1 32.62 293 VAL A CA 1
ATOM 2310 C C . VAL A 1 293 ? 13.867 7.582 -22.328 1 32.62 293 VAL A C 1
ATOM 2312 O O . VAL A 1 293 ? 12.891 8.086 -22.906 1 32.62 293 VAL A O 1
ATOM 2315 N N . MET B 1 1 ? -12.055 34.438 3.596 1 91.88 1 MET B N 1
ATOM 2316 C CA . MET B 1 1 ? -11.312 33.531 4.473 1 91.88 1 MET B CA 1
ATOM 2317 C C . MET B 1 1 ? -9.82 33.875 4.445 1 91.88 1 MET B C 1
ATOM 2319 O O . MET B 1 1 ? -9.266 34.156 3.387 1 91.88 1 MET B O 1
ATOM 2323 N N . LYS B 1 2 ? -9.188 33.938 5.613 1 96.25 2 LYS B N 1
ATOM 2324 C CA . LYS B 1 2 ? -7.766 34.25 5.727 1 96.25 2 LYS B CA 1
ATOM 2325 C C . LYS B 1 2 ? -7.035 33.219 6.562 1 96.25 2 LYS B C 1
ATOM 2327 O O . LYS B 1 2 ? -7.512 32.812 7.625 1 96.25 2 LYS B O 1
ATOM 2332 N N . ILE B 1 3 ? -5.867 32.75 6.039 1 97.31 3 ILE B N 1
ATOM 2333 C CA . ILE B 1 3 ? -5.07 31.734 6.723 1 97.31 3 ILE B CA 1
ATOM 2334 C C . ILE B 1 3 ? -3.641 32.25 6.906 1 97.31 3 ILE B C 1
ATOM 2336 O O . ILE B 1 3 ? -3.064 32.844 5.996 1 97.31 3 ILE B O 1
ATOM 2340 N N . LEU B 1 4 ? -3.146 32.094 8.102 1 98.06 4 LEU B N 1
ATOM 2341 C CA . LEU B 1 4 ? -1.735 32.344 8.383 1 98.06 4 LEU B CA 1
ATOM 2342 C C . LEU B 1 4 ? -0.971 31.016 8.492 1 98.06 4 LEU B C 1
ATOM 2344 O O . LEU B 1 4 ? -1.324 30.156 9.305 1 98.06 4 LEU B O 1
ATOM 2348 N N . VAL B 1 5 ? 0.04 30.859 7.664 1 98.19 5 VAL B N 1
ATOM 2349 C CA . VAL B 1 5 ? 0.925 29.703 7.734 1 98.19 5 VAL B CA 1
ATOM 2350 C C . VAL B 1 5 ? 2.199 30.062 8.492 1 98.19 5 VAL B C 1
ATOM 2352 O O . VAL B 1 5 ? 2.855 31.062 8.172 1 98.19 5 VAL B O 1
ATOM 2355 N N . ILE B 1 6 ? 2.443 29.281 9.516 1 98.19 6 ILE B N 1
ATOM 2356 C CA . ILE B 1 6 ? 3.662 29.516 10.281 1 98.19 6 ILE B CA 1
ATOM 2357 C C . ILE B 1 6 ? 4.766 28.578 9.789 1 98.19 6 ILE B C 1
ATOM 2359 O O . ILE B 1 6 ? 4.699 27.359 10 1 98.19 6 ILE B O 1
ATOM 2363 N N . GLY B 1 7 ? 5.836 29.094 9.289 1 97.44 7 GLY B N 1
ATOM 2364 C CA . GLY B 1 7 ? 6.906 28.328 8.672 1 97.44 7 GLY B CA 1
ATOM 2365 C C . GLY B 1 7 ? 6.852 28.328 7.156 1 97.44 7 GLY B C 1
ATOM 2366 O O . GLY B 1 7 ? 5.863 27.891 6.566 1 97.44 7 GLY B O 1
ATOM 2367 N N . GLY B 1 8 ? 7.879 28.781 6.551 1 96.19 8 GLY B N 1
ATOM 2368 C CA . GLY B 1 8 ? 7.945 28.875 5.102 1 96.19 8 GLY B CA 1
ATOM 2369 C C . GLY B 1 8 ? 8.812 27.797 4.473 1 96.19 8 GLY B C 1
ATOM 2370 O O . GLY B 1 8 ? 9.484 28.047 3.473 1 96.19 8 GLY B O 1
ATOM 2371 N N . GLY B 1 9 ? 8.875 26.656 5.145 1 93.94 9 GLY B N 1
ATOM 2372 C CA . GLY B 1 9 ? 9.609 25.531 4.582 1 93.94 9 GLY B CA 1
ATOM 2373 C C . GLY B 1 9 ? 8.844 24.828 3.477 1 93.94 9 GLY B C 1
ATOM 2374 O O . GLY B 1 9 ? 7.957 25.406 2.854 1 93.94 9 GLY B O 1
ATOM 2375 N N . PHE B 1 10 ? 9.258 23.641 3.162 1 90.56 10 PHE B N 1
ATOM 2376 C CA . PHE B 1 10 ? 8.703 22.859 2.064 1 90.56 10 PHE B CA 1
ATOM 2377 C C . PHE B 1 10 ? 7.195 22.703 2.221 1 90.56 10 PHE B C 1
ATOM 2379 O O . PHE B 1 10 ? 6.434 23.016 1.308 1 90.56 10 PHE B O 1
ATOM 2386 N N . MET B 1 11 ? 6.738 22.234 3.393 1 94.56 11 MET B N 1
ATOM 2387 C CA . MET B 1 11 ? 5.316 22 3.635 1 94.56 11 MET B CA 1
ATOM 2388 C C . MET B 1 11 ? 4.562 23.328 3.697 1 94.56 11 MET B C 1
ATOM 2390 O O . MET B 1 11 ? 3.49 23.469 3.104 1 94.56 11 MET B O 1
ATOM 2394 N N . GLY B 1 12 ? 5.16 24.25 4.457 1 96.44 12 GLY B N 1
ATOM 2395 C CA . GLY B 1 12 ? 4.496 25.531 4.602 1 96.44 12 GLY B CA 1
ATOM 2396 C C . GLY B 1 12 ? 4.242 26.219 3.273 1 96.44 12 GLY B C 1
ATOM 2397 O O . GLY B 1 12 ? 3.143 26.734 3.031 1 96.44 12 GLY B O 1
ATOM 2398 N N . THR B 1 13 ? 5.227 26.234 2.389 1 95.81 13 THR B N 1
ATOM 2399 C CA . THR B 1 13 ? 5.105 26.859 1.079 1 95.81 13 THR B CA 1
ATOM 2400 C C . THR B 1 13 ? 4.078 26.141 0.219 1 95.81 13 THR B C 1
ATOM 2402 O O . THR B 1 13 ? 3.279 26.766 -0.475 1 95.81 13 THR B O 1
ATOM 2405 N N . ALA B 1 14 ? 4.105 24.828 0.278 1 95.12 14 ALA B N 1
ATOM 2406 C CA . ALA B 1 14 ? 3.158 24.031 -0.49 1 95.12 14 ALA B CA 1
ATOM 2407 C C . ALA B 1 14 ? 1.726 24.281 -0.035 1 95.12 14 ALA B C 1
ATOM 2409 O O . ALA B 1 14 ? 0.824 24.438 -0.861 1 95.12 14 ALA B O 1
ATOM 2410 N N . LEU B 1 15 ? 1.533 24.359 1.243 1 96.94 15 LEU B N 1
ATOM 2411 C CA . LEU B 1 15 ? 0.209 24.609 1.802 1 96.94 15 LEU B CA 1
ATOM 2412 C C . LEU B 1 15 ? -0.285 26 1.43 1 96.94 15 LEU B C 1
ATOM 2414 O O . LEU B 1 15 ? -1.433 26.156 1.009 1 96.94 15 LEU B O 1
ATOM 2418 N N . ALA B 1 16 ? 0.606 26.969 1.583 1 96.62 16 ALA B N 1
ATOM 2419 C CA . ALA B 1 16 ? 0.253 28.344 1.247 1 96.62 16 ALA B CA 1
ATOM 2420 C C . ALA B 1 16 ? -0.161 28.469 -0.217 1 96.62 16 ALA B C 1
ATOM 2422 O O . ALA B 1 16 ? -1.184 29.078 -0.533 1 96.62 16 ALA B O 1
ATOM 2423 N N . THR B 1 17 ? 0.617 27.859 -1.062 1 95.25 17 THR B N 1
ATOM 2424 C CA . THR B 1 17 ? 0.336 27.891 -2.492 1 95.25 17 THR B CA 1
ATOM 2425 C C . THR B 1 17 ? -0.999 27.219 -2.795 1 95.25 17 THR B C 1
ATOM 2427 O O . THR B 1 17 ? -1.791 27.719 -3.592 1 95.25 17 THR B O 1
ATOM 2430 N N . TYR B 1 18 ? -1.219 26.141 -2.199 1 96.38 18 TYR B N 1
ATOM 2431 C CA . TYR B 1 18 ? -2.445 25.391 -2.424 1 96.38 18 TYR B CA 1
ATOM 2432 C C . TYR B 1 18 ? -3.67 26.188 -2.012 1 96.38 18 TYR B C 1
ATOM 2434 O O . TYR B 1 18 ? -4.617 26.344 -2.791 1 96.38 18 TYR B O 1
ATOM 2442 N N . PHE B 1 19 ? -3.678 26.703 -0.821 1 96.56 19 PHE B N 1
ATOM 2443 C CA . PHE B 1 19 ? -4.82 27.453 -0.31 1 96.56 19 PHE B CA 1
ATOM 2444 C C . PHE B 1 19 ? -5.035 28.734 -1.118 1 96.56 19 PHE B C 1
ATOM 2446 O O . PHE B 1 19 ? -6.176 29.094 -1.42 1 96.56 19 PHE B O 1
ATOM 2453 N N . ASN B 1 20 ? -3.975 29.359 -1.471 1 96.19 20 ASN B N 1
ATOM 2454 C CA . ASN B 1 20 ? -4.078 30.562 -2.297 1 96.19 20 ASN B CA 1
ATOM 2455 C C . ASN B 1 20 ? -4.723 30.266 -3.646 1 96.19 20 ASN B C 1
ATOM 2457 O O . ASN B 1 20 ? -5.559 31.031 -4.125 1 96.19 20 ASN B O 1
ATOM 2461 N N . ALA B 1 21 ? -4.324 29.203 -4.227 1 94.81 21 ALA B N 1
ATOM 2462 C CA . ALA B 1 21 ? -4.852 28.797 -5.527 1 94.81 21 ALA B CA 1
ATOM 2463 C C . ALA B 1 21 ? -6.348 28.5 -5.441 1 94.81 21 ALA B C 1
ATOM 2465 O O . ALA B 1 21 ? -7.051 28.531 -6.457 1 94.81 21 ALA B O 1
ATOM 2466 N N . HIS B 1 22 ? -6.801 28.234 -4.316 1 95.12 22 HIS B N 1
ATOM 2467 C CA . HIS B 1 22 ? -8.211 27.922 -4.129 1 95.12 22 HIS B CA 1
ATOM 2468 C C . HIS B 1 22 ? -8.977 29.125 -3.568 1 95.12 22 HIS B C 1
ATOM 2470 O O . HIS B 1 22 ? -10.016 28.953 -2.926 1 95.12 22 HIS B O 1
ATOM 2476 N N . GLY B 1 23 ? -8.391 30.281 -3.605 1 93.88 23 GLY B N 1
ATOM 2477 C CA . GLY B 1 23 ? -9.109 31.516 -3.355 1 93.88 23 GLY B CA 1
ATOM 2478 C C . GLY B 1 23 ? -8.992 32 -1.921 1 93.88 23 GLY B C 1
ATOM 2479 O O . GLY B 1 23 ? -9.688 32.938 -1.514 1 93.88 23 GLY B O 1
ATOM 2480 N N . VAL B 1 24 ? -8.164 31.406 -1.158 1 95.25 24 VAL B N 1
ATOM 2481 C CA . VAL B 1 24 ? -7.941 31.812 0.227 1 95.25 24 VAL B CA 1
ATOM 2482 C C . VAL B 1 24 ? -6.832 32.875 0.291 1 95.25 24 VAL B C 1
ATOM 2484 O O . VAL B 1 24 ? -5.824 32.75 -0.411 1 95.25 24 VAL B O 1
ATOM 2487 N N . LYS B 1 25 ? -7.051 33.906 1.066 1 96.19 25 LYS B N 1
ATOM 2488 C CA . LYS B 1 25 ? -5.965 34.812 1.334 1 96.19 25 LYS B CA 1
ATOM 2489 C C . LYS B 1 25 ? -4.977 34.25 2.342 1 96.19 25 LYS B C 1
ATOM 2491 O O . LYS B 1 25 ? -5.352 33.938 3.471 1 96.19 25 LYS B O 1
ATOM 2496 N N . VAL B 1 26 ? -3.707 34.156 1.951 1 96.94 26 VAL B N 1
ATOM 2497 C CA . VAL B 1 26 ? -2.742 33.469 2.789 1 96.94 26 VAL B CA 1
ATOM 2498 C C . VAL B 1 26 ? -1.566 34.375 3.109 1 96.94 26 VAL B C 1
ATOM 2500 O O . VAL B 1 26 ? -1.157 35.188 2.271 1 96.94 26 VAL B O 1
ATOM 2503 N N . SER B 1 27 ? -1.079 34.344 4.301 1 97.12 27 SER B N 1
ATOM 2504 C CA . SER B 1 27 ? 0.197 34.906 4.723 1 97.12 27 SER B CA 1
ATOM 2505 C C . SER B 1 27 ? 1.12 33.844 5.293 1 97.12 27 SER B C 1
ATOM 2507 O O . SER B 1 27 ? 0.653 32.844 5.852 1 97.12 27 SER B O 1
ATOM 2509 N N . ILE B 1 28 ? 2.42 34.031 5.094 1 97.75 28 ILE B N 1
ATOM 2510 C CA . ILE B 1 28 ? 3.42 33.156 5.676 1 97.75 28 ILE B CA 1
ATOM 2511 C C . ILE B 1 28 ? 4.277 33.938 6.676 1 97.75 28 ILE B C 1
ATOM 2513 O O . ILE B 1 28 ? 4.793 35 6.359 1 97.75 28 ILE B O 1
ATOM 2517 N N . TYR B 1 29 ? 4.348 33.406 7.855 1 97.31 29 TYR B N 1
ATOM 2518 C CA . TYR B 1 29 ? 5.328 33.938 8.812 1 97.31 29 TYR B CA 1
ATOM 2519 C C . TYR B 1 29 ? 6.586 33.062 8.812 1 97.31 29 TYR B C 1
ATOM 2521 O O . TYR B 1 29 ? 6.512 31.844 9.008 1 97.31 29 TYR B O 1
ATOM 2529 N N . GLU B 1 30 ? 7.695 33.688 8.594 1 97.06 30 GLU B N 1
ATOM 2530 C CA . GLU B 1 30 ? 8.992 33.031 8.539 1 97.06 30 GLU B CA 1
ATOM 2531 C C . GLU B 1 30 ? 10.055 33.812 9.281 1 97.06 30 GLU B C 1
ATOM 2533 O O . GLU B 1 30 ? 10.312 34.969 8.945 1 97.06 30 GLU B O 1
ATOM 2538 N N . THR B 1 31 ? 10.688 33.125 10.281 1 93.69 31 THR B N 1
ATOM 2539 C CA . THR B 1 31 ? 11.578 33.812 11.195 1 93.69 31 THR B CA 1
ATOM 2540 C C . THR B 1 31 ? 12.961 34 10.57 1 93.69 31 THR B C 1
ATOM 2542 O O . THR B 1 31 ? 13.68 34.938 10.914 1 93.69 31 THR B O 1
ATOM 2545 N N . PHE B 1 32 ? 13.336 33.156 9.711 1 94.81 32 PHE B N 1
ATOM 2546 C CA . PHE B 1 32 ? 14.672 33.219 9.125 1 94.81 32 PHE B CA 1
ATOM 2547 C C . PHE B 1 32 ? 14.703 34.188 7.957 1 94.81 32 PHE B C 1
ATOM 2549 O O . PHE B 1 32 ? 14.016 34 6.953 1 94.81 32 PHE B O 1
ATOM 2556 N N . GLU B 1 33 ? 15.578 35.156 8.039 1 95.88 33 GLU B N 1
ATOM 2557 C CA . GLU B 1 33 ? 15.641 36.219 7.039 1 95.88 33 GLU B CA 1
ATOM 2558 C C . GLU B 1 33 ? 16 35.656 5.668 1 95.88 33 GLU B C 1
ATOM 2560 O O . GLU B 1 33 ? 15.391 36 4.66 1 95.88 33 GLU B O 1
ATOM 2565 N N . LYS B 1 34 ? 16.953 34.844 5.637 1 96.25 34 LYS B N 1
ATOM 2566 C CA . LYS B 1 34 ? 17.375 34.281 4.363 1 96.25 34 LYS B CA 1
ATOM 2567 C C . LYS B 1 34 ? 16.234 33.531 3.678 1 96.25 34 LYS B C 1
ATOM 2569 O O . LYS B 1 34 ? 16.047 33.656 2.465 1 96.25 34 LYS B O 1
ATOM 2574 N N . LYS B 1 35 ? 15.492 32.844 4.465 1 95.81 35 LYS B N 1
ATOM 2575 C CA . LYS B 1 35 ? 14.352 32.125 3.926 1 95.81 35 LYS B CA 1
ATOM 2576 C C . LYS B 1 35 ? 13.25 33.094 3.469 1 95.81 35 LYS B C 1
ATOM 2578 O O . LYS B 1 35 ? 12.609 32.844 2.441 1 95.81 35 LYS B O 1
ATOM 2583 N N . ARG B 1 36 ? 12.984 34.094 4.145 1 96 36 ARG B N 1
ATOM 2584 C CA . ARG B 1 36 ? 11.992 35.094 3.75 1 96 36 ARG B CA 1
ATOM 2585 C C . ARG B 1 36 ? 12.328 35.688 2.389 1 96 36 ARG B C 1
ATOM 2587 O O . ARG B 1 36 ? 11.445 35.875 1.546 1 96 36 ARG B O 1
ATOM 2594 N N . ILE B 1 37 ? 13.602 35.969 2.191 1 95.62 37 ILE B N 1
ATOM 2595 C CA . ILE B 1 37 ? 14.047 36.562 0.934 1 95.62 37 ILE B CA 1
ATOM 2596 C C . ILE B 1 37 ? 13.805 35.562 -0.21 1 95.62 37 ILE B C 1
ATOM 2598 O O . ILE B 1 37 ? 13.328 35.969 -1.279 1 95.62 37 ILE B O 1
ATOM 2602 N N . GLU B 1 38 ? 14.125 34.344 0.066 1 95.75 38 GLU B N 1
ATOM 2603 C CA . GLU B 1 38 ? 13.875 33.312 -0.925 1 95.75 38 GLU B CA 1
ATOM 2604 C C . GLU B 1 38 ? 12.391 33.219 -1.29 1 95.75 38 GLU B C 1
ATOM 2606 O O . GLU B 1 38 ? 12.039 33.125 -2.467 1 95.75 38 GLU B O 1
ATOM 2611 N N . LEU B 1 39 ? 11.57 33.281 -0.264 1 96.19 39 LEU B N 1
ATOM 2612 C CA . LEU B 1 39 ? 10.125 33.219 -0.462 1 96.19 39 LEU B CA 1
ATOM 2613 C C . LEU B 1 39 ? 9.617 34.406 -1.263 1 96.19 39 LEU B C 1
ATOM 2615 O O . LEU B 1 39 ? 8.773 34.25 -2.148 1 96.19 39 LEU B O 1
ATOM 2619 N N . MET B 1 40 ? 10.109 35.562 -0.988 1 94.44 40 MET B N 1
ATOM 2620 C CA . MET B 1 40 ? 9.688 36.812 -1.658 1 94.44 40 MET B CA 1
ATOM 2621 C C . MET B 1 40 ? 10.07 36.781 -3.135 1 94.44 40 MET B C 1
ATOM 2623 O O . MET B 1 40 ? 9.391 37.375 -3.967 1 94.44 40 MET B O 1
ATOM 2627 N N . ASN B 1 41 ? 11.086 36 -3.488 1 93.44 41 ASN B N 1
ATOM 2628 C CA . ASN B 1 41 ? 11.578 35.938 -4.863 1 93.44 41 ASN B CA 1
ATOM 2629 C C . ASN B 1 41 ? 10.938 34.781 -5.633 1 93.44 41 ASN B C 1
ATOM 2631 O O . ASN B 1 41 ? 11.164 34.625 -6.832 1 93.44 41 ASN B O 1
ATOM 2635 N N . ASP B 1 42 ? 10.273 34 -4.918 1 92.06 42 ASP B N 1
ATOM 2636 C CA . ASP B 1 42 ? 9.578 32.875 -5.57 1 92.06 42 ASP B CA 1
ATOM 2637 C C . ASP B 1 42 ? 8.328 33.375 -6.301 1 92.06 42 ASP B C 1
ATOM 2639 O O . ASP B 1 42 ? 7.344 33.781 -5.668 1 92.06 42 ASP B O 1
ATOM 2643 N N . ILE B 1 43 ? 8.25 33.312 -7.566 1 84.19 43 ILE B N 1
ATOM 2644 C CA . ILE B 1 43 ? 7.184 33.844 -8.406 1 84.19 43 ILE B CA 1
ATOM 2645 C C . ILE B 1 43 ? 5.871 33.125 -8.086 1 84.19 43 ILE B C 1
ATOM 2647 O O . ILE B 1 43 ? 4.793 33.719 -8.242 1 84.19 43 ILE B O 1
ATOM 2651 N N . ARG B 1 44 ? 5.875 32 -7.652 1 83.31 44 ARG B N 1
ATOM 2652 C CA . ARG B 1 44 ? 4.691 31.219 -7.324 1 83.31 44 ARG B CA 1
ATOM 2653 C C . ARG B 1 44 ? 3.965 31.797 -6.117 1 83.31 44 ARG B C 1
ATOM 2655 O O . ARG B 1 44 ? 2.799 31.469 -5.875 1 83.31 44 ARG B O 1
ATOM 2662 N N . LEU B 1 45 ? 4.711 32.656 -5.395 1 89.81 45 LEU B N 1
ATOM 2663 C CA . LEU B 1 45 ? 4.184 33.188 -4.141 1 89.81 45 LEU B CA 1
ATOM 2664 C C . LEU B 1 45 ? 3.924 34.688 -4.254 1 89.81 45 LEU B C 1
ATOM 2666 O O . LEU B 1 45 ? 3.838 35.375 -3.24 1 89.81 45 LEU B O 1
ATOM 2670 N N . SER B 1 46 ? 3.75 35.125 -5.367 1 88.25 46 SER B N 1
ATOM 2671 C CA . SER B 1 46 ? 3.688 36.562 -5.613 1 88.25 46 SER B CA 1
ATOM 2672 C C . SER B 1 46 ? 2.465 37.188 -4.949 1 88.25 46 SER B C 1
ATOM 2674 O O . SER B 1 46 ? 2.488 38.344 -4.566 1 88.25 46 SER B O 1
ATOM 2676 N N . ASP B 1 47 ? 1.431 36.469 -4.734 1 92.75 47 ASP B N 1
ATOM 2677 C CA . ASP B 1 47 ? 0.2 37 -4.16 1 92.75 47 ASP B CA 1
ATOM 2678 C C . ASP B 1 47 ? 0.105 36.688 -2.67 1 92.75 47 ASP B C 1
ATOM 2680 O O . ASP B 1 47 ? -0.93 36.938 -2.043 1 92.75 47 ASP B O 1
ATOM 2684 N N . ILE B 1 48 ? 1.176 36.188 -2.074 1 95.94 48 ILE B N 1
ATOM 2685 C CA . ILE B 1 48 ? 1.173 35.781 -0.677 1 95.94 48 ILE B CA 1
ATOM 2686 C C . ILE B 1 48 ? 2.047 36.719 0.149 1 95.94 48 ILE B C 1
ATOM 2688 O O . ILE B 1 48 ? 3.176 37.031 -0.24 1 95.94 48 ILE B O 1
ATOM 2692 N N . GLN B 1 49 ? 1.528 37.188 1.165 1 94.62 49 GLN B N 1
ATOM 2693 C CA . GLN B 1 49 ? 2.268 38.094 2.033 1 94.62 49 GLN B CA 1
ATOM 2694 C C . GLN B 1 49 ? 3.244 37.344 2.926 1 94.62 49 GLN B C 1
ATOM 2696 O O . GLN B 1 49 ? 2.863 36.375 3.584 1 94.62 49 GLN B O 1
ATOM 2701 N N . ILE B 1 50 ? 4.48 37.812 2.932 1 96.38 50 ILE B N 1
ATOM 2702 C CA . ILE B 1 50 ? 5.5 37.219 3.795 1 96.38 50 ILE B CA 1
ATOM 2703 C C . ILE B 1 50 ? 5.73 38.125 5.004 1 96.38 50 ILE B C 1
ATOM 2705 O O . ILE B 1 50 ? 6.055 39.312 4.855 1 96.38 50 ILE B O 1
ATOM 2709 N N . LEU B 1 51 ? 5.539 37.531 6.168 1 95.56 51 LEU B N 1
ATOM 2710 C CA . LEU B 1 51 ? 5.625 38.312 7.402 1 95.56 51 LEU B CA 1
ATOM 2711 C C . LEU B 1 51 ? 6.918 38 8.148 1 95.56 51 LEU B C 1
ATOM 2713 O O . LEU B 1 51 ? 7.359 36.844 8.188 1 95.56 51 LEU B O 1
ATOM 2717 N N . ASP B 1 52 ? 7.523 38.969 8.828 1 93.62 52 ASP B N 1
ATOM 2718 C CA . ASP B 1 52 ? 8.727 38.812 9.633 1 93.62 52 ASP B CA 1
ATOM 2719 C C . ASP B 1 52 ? 8.406 38.875 11.125 1 93.62 52 ASP B C 1
ATOM 2721 O O . ASP B 1 52 ? 9.273 38.656 11.969 1 93.62 52 ASP B O 1
ATOM 2725 N N . GLU B 1 53 ? 7.207 39.219 11.375 1 91.94 53 GLU B N 1
ATOM 2726 C CA . GLU B 1 53 ? 6.742 39.25 12.758 1 91.94 53 GLU B CA 1
ATOM 2727 C C . GLU B 1 53 ? 5.312 38.75 12.883 1 91.94 53 GLU B C 1
ATOM 2729 O O . GLU B 1 53 ? 4.543 38.812 11.922 1 91.94 53 GLU B O 1
ATOM 2734 N N . LEU B 1 54 ? 5.152 38.156 14.023 1 90.06 54 LEU B N 1
ATOM 2735 C CA . LEU B 1 54 ? 3.787 37.719 14.312 1 90.06 54 LEU B CA 1
ATOM 2736 C C . LEU B 1 54 ? 2.936 38.875 14.781 1 90.06 54 LEU B C 1
ATOM 2738 O O . LEU B 1 54 ? 3.205 39.469 15.828 1 90.06 54 LEU B O 1
ATOM 2742 N N . CYS B 1 55 ? 2.176 39.375 13.875 1 83.44 55 CYS B N 1
ATOM 2743 C CA . CYS B 1 55 ? 1.32 40.5 14.227 1 83.44 55 CYS B CA 1
ATOM 2744 C C . CYS B 1 55 ? -0.148 40.156 13.992 1 83.44 55 CYS B C 1
ATOM 2746 O O . CYS B 1 55 ? -0.466 39.125 13.375 1 83.44 55 CYS B O 1
ATOM 2748 N N . THR B 1 56 ? -0.938 41 14.578 1 79.5 56 THR B N 1
ATOM 2749 C CA . THR B 1 56 ? -2.373 40.781 14.422 1 79.5 56 THR B CA 1
ATOM 2750 C C . THR B 1 56 ? -2.789 40.938 12.961 1 79.5 56 THR B C 1
ATOM 2752 O O . THR B 1 56 ? -2.316 41.844 12.273 1 79.5 56 THR B O 1
ATOM 2755 N N . ILE B 1 57 ? -3.391 39.938 12.477 1 85 57 ILE B N 1
ATOM 2756 C CA . ILE B 1 57 ? -3.98 39.938 11.141 1 85 57 ILE B CA 1
ATOM 2757 C C . ILE B 1 57 ? -5.496 40.094 11.25 1 85 57 ILE B C 1
ATOM 2759 O O . ILE B 1 57 ? -6.152 39.25 11.898 1 85 57 ILE B O 1
ATOM 2763 N N . GLU B 1 58 ? -6.008 41.125 10.664 1 85.38 58 GLU B N 1
ATOM 2764 C CA . GLU B 1 58 ? -7.449 41.375 10.703 1 85.38 58 GLU B CA 1
ATOM 2765 C C . GLU B 1 58 ? -8.203 40.25 9.977 1 85.38 58 GLU B C 1
ATOM 2767 O O . GLU B 1 58 ? -7.777 39.812 8.914 1 85.38 58 GLU B O 1
ATOM 2772 N N . ASP B 1 59 ? -9.273 39.75 10.602 1 89.69 59 ASP B N 1
ATOM 2773 C CA . ASP B 1 59 ? -10.219 38.781 10.016 1 89.69 59 ASP B CA 1
ATOM 2774 C C . ASP B 1 59 ? -9.539 37.438 9.734 1 89.69 59 ASP B C 1
ATOM 2776 O O . ASP B 1 59 ? -9.867 36.781 8.75 1 89.69 59 ASP B O 1
ATOM 2780 N N . LEU B 1 60 ? -8.539 37.156 10.492 1 94.38 60 LEU B N 1
ATOM 2781 C CA . LEU B 1 60 ? -7.895 35.875 10.383 1 94.38 60 LEU B CA 1
ATOM 2782 C C . LEU B 1 60 ? -8.828 34.75 10.859 1 94.38 60 LEU B C 1
ATOM 2784 O O . LEU B 1 60 ? -9.516 34.906 11.867 1 94.38 60 LEU B O 1
ATOM 2788 N N . ASP B 1 61 ? -8.836 33.594 10.086 1 94.38 61 ASP B N 1
ATOM 2789 C CA . ASP B 1 61 ? -9.727 32.5 10.422 1 94.38 61 ASP B CA 1
ATOM 2790 C C . ASP B 1 61 ? -8.938 31.312 10.984 1 94.38 61 ASP B C 1
ATOM 2792 O O . ASP B 1 61 ? -9.352 30.719 11.977 1 94.38 61 ASP B O 1
ATOM 2796 N N . PHE B 1 62 ? -7.844 31 10.367 1 96.69 62 PHE B N 1
ATOM 2797 C CA . PHE B 1 62 ? -7.066 29.812 10.742 1 96.69 62 PHE B CA 1
ATOM 2798 C C . PHE B 1 62 ? -5.578 30.141 10.781 1 96.69 62 PHE B C 1
ATOM 2800 O O . PHE B 1 62 ? -5.102 31 10.039 1 96.69 62 PHE B O 1
ATOM 2807 N N . ILE B 1 63 ? -4.926 29.438 11.641 1 97.88 63 ILE B N 1
ATOM 2808 C CA . ILE B 1 63 ? -3.467 29.359 11.633 1 97.88 63 ILE B CA 1
ATOM 2809 C C . ILE B 1 63 ? -3.023 27.922 11.43 1 97.88 63 ILE B C 1
ATOM 2811 O O . ILE B 1 63 ? -3.516 27.016 12.102 1 97.88 63 ILE B O 1
ATOM 2815 N N . ILE B 1 64 ? -2.129 27.672 10.477 1 98.5 64 ILE B N 1
ATOM 2816 C CA . ILE B 1 64 ? -1.575 26.344 10.234 1 98.5 64 ILE B CA 1
ATOM 2817 C C . ILE B 1 64 ? -0.067 26.359 10.477 1 98.5 64 ILE B C 1
ATOM 2819 O O . ILE B 1 64 ? 0.674 27.031 9.75 1 98.5 64 ILE B O 1
ATOM 2823 N N . GLU B 1 65 ? 0.303 25.672 11.469 1 98.69 65 GLU B N 1
ATOM 2824 C CA . GLU B 1 65 ? 1.721 25.578 11.805 1 98.69 65 GLU B CA 1
ATOM 2825 C C . GLU B 1 65 ? 2.406 24.484 11.008 1 98.69 65 GLU B C 1
ATOM 2827 O O . GLU B 1 65 ? 1.902 23.359 10.938 1 98.69 65 GLU B O 1
ATOM 2832 N N . ALA B 1 66 ? 3.543 24.75 10.375 1 97.94 66 ALA B N 1
ATOM 2833 C CA . ALA B 1 66 ? 4.336 23.812 9.594 1 97.94 66 ALA B CA 1
ATOM 2834 C C . ALA B 1 66 ? 5.824 23.984 9.867 1 97.94 66 ALA B C 1
ATOM 2836 O O . ALA B 1 66 ? 6.645 23.906 8.945 1 97.94 66 ALA B O 1
ATOM 2837 N N . ILE B 1 67 ? 6.211 24.312 11.094 1 97.12 67 ILE B N 1
ATOM 2838 C CA . ILE B 1 67 ? 7.617 24.453 11.461 1 97.12 67 ILE B CA 1
ATOM 2839 C C . ILE B 1 67 ? 8.25 23.078 11.594 1 97.12 67 ILE B C 1
ATOM 2841 O O . ILE B 1 67 ? 7.566 22.062 11.484 1 97.12 67 ILE B O 1
ATOM 2845 N N . PRO B 1 68 ? 9.578 22.984 11.781 1 93.62 68 PRO B N 1
ATOM 2846 C CA . PRO B 1 68 ? 10.234 21.688 11.922 1 93.62 68 PRO B CA 1
ATOM 2847 C C . PRO B 1 68 ? 9.617 20.828 13.023 1 93.62 68 PRO B C 1
ATOM 2849 O O . PRO B 1 68 ? 9.016 21.359 13.961 1 93.62 68 PRO B O 1
ATOM 2852 N N . GLU B 1 69 ? 9.852 19.562 12.875 1 93.56 69 GLU B N 1
ATOM 2853 C CA . GLU B 1 69 ? 9.242 18.578 13.773 1 93.56 69 GLU B CA 1
ATOM 2854 C C . GLU B 1 69 ? 9.977 18.516 15.109 1 93.56 69 GLU B C 1
ATOM 2856 O O . GLU B 1 69 ? 10.719 17.562 15.367 1 93.56 69 GLU B O 1
ATOM 2861 N N . ASN B 1 70 ? 9.766 19.484 15.867 1 95.31 70 ASN B N 1
ATOM 2862 C CA . ASN B 1 70 ? 10.312 19.625 17.219 1 95.31 70 ASN B CA 1
ATOM 2863 C C . ASN B 1 70 ? 9.219 19.938 18.234 1 95.31 70 ASN B C 1
ATOM 2865 O O . ASN B 1 70 ? 8.617 21.016 18.203 1 95.31 70 ASN B O 1
ATOM 2869 N N . LEU B 1 71 ? 9.062 19.031 19.125 1 97 71 LEU B N 1
ATOM 2870 C CA . LEU B 1 71 ? 7.926 19.109 20.047 1 97 71 LEU B CA 1
ATOM 2871 C C . LEU B 1 71 ? 8.008 20.359 20.906 1 97 71 LEU B C 1
ATOM 2873 O O . LEU B 1 71 ? 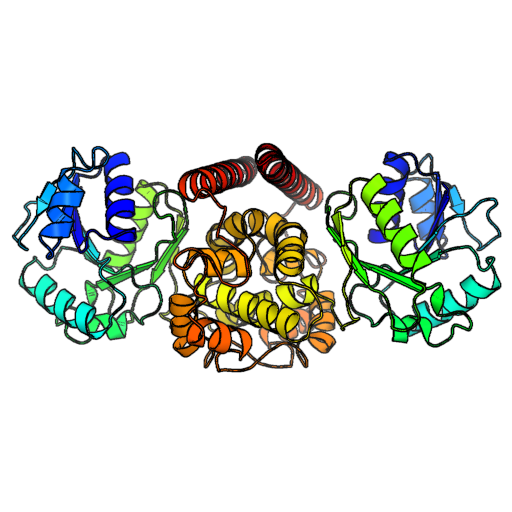7.031 21.094 21.047 1 97 71 LEU B O 1
ATOM 2877 N N . GLU B 1 72 ? 9.133 20.594 21.453 1 98.06 72 GLU B N 1
ATOM 2878 C CA . GLU B 1 72 ? 9.312 21.734 22.344 1 98.06 72 GLU B CA 1
ATOM 2879 C C . GLU B 1 72 ? 9.062 23.047 21.594 1 98.06 72 GLU B C 1
ATOM 2881 O O . GLU B 1 72 ? 8.398 23.953 22.125 1 98.06 72 GLU B O 1
ATOM 2886 N N . ALA B 1 73 ? 9.586 23.125 20.422 1 97.88 73 ALA B N 1
ATOM 2887 C CA . ALA B 1 73 ? 9.383 24.328 19.609 1 97.88 73 ALA B CA 1
ATOM 2888 C C . ALA B 1 73 ? 7.902 24.547 19.312 1 97.88 73 ALA B C 1
ATOM 2890 O O . ALA B 1 73 ? 7.41 25.672 19.406 1 97.88 73 ALA B O 1
ATOM 2891 N N . LYS B 1 74 ? 7.203 23.547 19.047 1 98.44 74 LYS B N 1
ATOM 2892 C CA . LYS B 1 74 ? 5.777 23.641 18.75 1 98.44 74 LYS B CA 1
ATOM 2893 C C . LYS B 1 74 ? 4.984 24.047 20 1 98.44 74 LYS B C 1
ATOM 2895 O O . LYS B 1 74 ? 4.082 24.875 19.922 1 98.44 74 LYS B O 1
ATOM 2900 N N . GLN B 1 75 ? 5.359 23.469 21.109 1 98.69 75 GLN B N 1
ATOM 2901 C CA . GLN B 1 75 ? 4.684 23.781 22.359 1 98.69 75 GLN B CA 1
ATOM 2902 C C . GLN B 1 75 ? 4.809 25.266 22.688 1 98.69 75 GLN B C 1
ATOM 2904 O O . GLN B 1 75 ? 3.816 25.938 23 1 98.69 75 GLN B O 1
ATOM 2909 N N . HIS B 1 76 ? 6.012 25.766 22.562 1 98.38 76 HIS B N 1
ATOM 2910 C CA . HIS B 1 76 ? 6.25 27.172 22.859 1 98.38 76 HIS B CA 1
ATOM 2911 C C . HIS B 1 76 ? 5.555 28.078 21.844 1 98.38 76 HIS B C 1
ATOM 2913 O O . HIS B 1 76 ? 5.023 29.125 22.203 1 98.38 76 HIS B O 1
ATOM 2919 N N . LEU B 1 77 ? 5.57 27.656 20.656 1 98 77 LEU B N 1
ATOM 2920 C CA . LEU B 1 77 ? 4.926 28.438 19.609 1 98 77 LEU B CA 1
ATOM 2921 C C . LEU B 1 77 ? 3.43 28.562 19.875 1 98 77 LEU B C 1
ATOM 2923 O O . LEU B 1 77 ? 2.881 29.672 19.812 1 98 77 LEU B O 1
ATOM 2927 N N . PHE B 1 78 ? 2.754 27.531 20.172 1 98.44 78 PHE B N 1
ATOM 2928 C CA . PHE B 1 78 ? 1.305 27.562 20.328 1 98.44 78 PHE B CA 1
ATOM 2929 C C . PHE B 1 78 ? 0.91 28.344 21.578 1 98.44 78 PHE B C 1
ATOM 2931 O O . PHE B 1 78 ? -0.128 29 21.609 1 98.44 78 PHE B O 1
ATOM 2938 N N . ALA B 1 79 ? 1.748 28.25 22.594 1 97.75 79 ALA B N 1
ATOM 2939 C CA . ALA B 1 79 ? 1.528 29.078 23.781 1 97.75 79 ALA B CA 1
ATOM 2940 C C . ALA B 1 79 ? 1.588 30.562 23.422 1 97.75 79 ALA B C 1
ATOM 2942 O O . ALA B 1 79 ? 0.795 31.359 23.922 1 97.75 79 ALA B O 1
ATOM 2943 N N . LYS B 1 80 ? 2.494 30.859 22.594 1 96.31 80 LYS B N 1
ATOM 2944 C CA . LYS B 1 80 ? 2.643 32.25 22.156 1 96.31 80 LYS B CA 1
ATOM 2945 C C . LYS B 1 80 ? 1.475 32.656 21.266 1 96.31 80 LYS B C 1
ATOM 2947 O O . LYS B 1 80 ? 0.939 33.75 21.406 1 96.31 80 LYS B O 1
ATOM 2952 N N . LEU B 1 81 ? 1.021 31.812 20.359 1 96.62 81 LEU B N 1
ATOM 2953 C CA . LEU B 1 81 ? -0.042 32.094 19.406 1 96.62 81 LEU B CA 1
ATOM 2954 C C . LEU B 1 81 ? -1.363 32.344 20.125 1 96.62 81 LEU B C 1
ATOM 2956 O O . LEU B 1 81 ? -2.137 33.219 19.734 1 96.62 81 LEU B O 1
ATOM 2960 N N . GLU B 1 82 ? -1.647 31.531 21.141 1 94.44 82 GLU B N 1
ATOM 2961 C CA . GLU B 1 82 ? -2.932 31.703 21.812 1 94.44 82 GLU B CA 1
ATOM 2962 C C . GLU B 1 82 ? -3.01 33.031 22.531 1 94.44 82 GLU B C 1
ATOM 2964 O O . GLU B 1 82 ? -4.102 33.562 22.75 1 94.44 82 GLU B O 1
ATOM 2969 N N . GLN B 1 83 ? -1.81 33.625 22.891 1 93.19 83 GLN B N 1
ATOM 2970 C CA . GLN B 1 83 ? -1.773 34.938 23.531 1 93.19 83 GLN B CA 1
ATOM 2971 C C . GLN B 1 83 ? -1.921 36.062 22.516 1 93.19 83 GLN B C 1
ATOM 2973 O O . GLN B 1 83 ? -2.506 37.094 22.812 1 93.19 83 GLN B O 1
ATOM 2978 N N . LEU B 1 84 ? -1.466 35.812 21.406 1 93.94 84 LEU B N 1
ATOM 2979 C CA . LEU B 1 84 ? -1.386 36.875 20.391 1 93.94 84 LEU B CA 1
ATOM 2980 C C . LEU B 1 84 ? -2.697 36.969 19.625 1 93.94 84 LEU B C 1
ATOM 2982 O O . LEU B 1 84 ? -3.051 38.062 19.141 1 93.94 84 LEU B O 1
ATOM 2986 N N . PHE B 1 85 ? -3.377 35.875 19.484 1 94.62 85 PHE B N 1
ATOM 2987 C CA . PHE B 1 85 ? -4.555 35.844 18.625 1 94.62 85 PHE B CA 1
ATOM 2988 C C . PHE B 1 85 ? -5.812 35.562 19.438 1 94.62 85 PHE B C 1
ATOM 2990 O O . PHE B 1 85 ? -5.766 34.812 20.422 1 94.62 85 PHE B O 1
ATOM 2997 N N . PRO B 1 86 ? -6.887 36.156 19.031 1 93.62 86 PRO B N 1
ATOM 2998 C CA . PRO B 1 86 ? -8.133 35.969 19.781 1 93.62 86 PRO B CA 1
ATOM 2999 C C . PRO B 1 86 ? -8.594 34.531 19.828 1 93.62 86 PRO B C 1
ATOM 3001 O O . PRO B 1 86 ? -8.203 33.719 18.984 1 93.62 86 PRO B O 1
ATOM 3004 N N . PRO B 1 87 ? -9.477 34.219 20.75 1 93.88 87 PRO B N 1
ATOM 3005 C CA . PRO B 1 87 ? -9.883 32.844 21 1 93.88 87 PRO B CA 1
ATOM 3006 C C . PRO B 1 87 ? -10.688 32.219 19.844 1 93.88 87 PRO B C 1
ATOM 3008 O O . PRO B 1 87 ? -10.82 31 19.766 1 93.88 87 PRO B O 1
ATOM 3011 N N . ASN B 1 88 ? -11.195 33.031 19.031 1 92.75 88 ASN B N 1
ATOM 3012 C CA . ASN B 1 88 ? -12.047 32.531 17.969 1 92.75 88 ASN B CA 1
ATOM 3013 C C . ASN B 1 88 ? -11.219 31.969 16.812 1 92.75 88 ASN B C 1
ATOM 3015 O O . ASN B 1 88 ? -11.758 31.312 15.914 1 92.75 88 ASN B O 1
ATOM 3019 N N . ILE B 1 89 ? -9.914 32.125 16.812 1 94.44 89 ILE B N 1
ATOM 3020 C CA . ILE B 1 89 ? -9.039 31.641 15.742 1 94.44 89 ILE B CA 1
ATOM 3021 C C . ILE B 1 89 ? -8.672 30.188 16 1 94.44 89 ILE B C 1
ATOM 3023 O O . ILE B 1 89 ? -8.266 29.828 17.109 1 94.44 89 ILE B O 1
ATOM 3027 N N . THR B 1 90 ? -8.906 29.375 15 1 96.31 90 THR B N 1
ATOM 3028 C CA . THR B 1 90 ? -8.539 27.953 15.094 1 96.31 90 THR B CA 1
ATOM 3029 C C . THR B 1 90 ? -7.043 27.781 14.836 1 96.31 90 THR B C 1
ATOM 3031 O O . THR B 1 90 ? -6.5 28.328 13.883 1 96.31 90 THR B O 1
ATOM 3034 N N . LEU B 1 91 ? -6.422 27 15.727 1 98.25 91 LEU B N 1
ATOM 3035 C CA . LEU B 1 91 ? -5 26.703 15.609 1 98.25 91 LEU B CA 1
ATOM 3036 C C . LEU B 1 91 ? -4.789 25.266 15.133 1 98.25 91 LEU B C 1
ATOM 3038 O O . LEU B 1 91 ? -5.262 24.328 15.758 1 98.25 91 LEU B O 1
ATOM 3042 N N . CYS B 1 92 ? -4.055 25.141 14 1 98.69 92 CYS B N 1
ATOM 3043 C CA . CYS B 1 92 ? -3.797 23.828 13.422 1 98.69 92 CYS B CA 1
ATOM 3044 C C . CYS B 1 92 ? -2.303 23.516 13.406 1 98.69 92 CYS B C 1
ATOM 3046 O O . CYS B 1 92 ? -1.482 24.406 13.219 1 98.69 92 CYS B O 1
ATOM 3048 N N . THR B 1 93 ? -1.979 22.281 13.656 1 98.75 93 THR B N 1
ATOM 3049 C CA . THR B 1 93 ? -0.604 21.828 13.492 1 98.75 93 THR B CA 1
ATOM 3050 C C . THR B 1 93 ? -0.512 20.781 12.398 1 98.75 93 THR B C 1
ATOM 3052 O O . THR B 1 93 ? -1.379 19.906 12.281 1 98.75 93 THR B O 1
ATOM 3055 N N . ASN B 1 94 ? 0.529 20.875 11.602 1 98.06 94 ASN B N 1
ATOM 3056 C CA . ASN B 1 94 ? 0.791 19.906 10.547 1 98.06 94 ASN B CA 1
ATOM 3057 C C . ASN B 1 94 ? 1.778 18.828 10.992 1 98.06 94 ASN B C 1
ATOM 3059 O O . ASN B 1 94 ? 2.488 18.25 10.172 1 98.06 94 ASN B O 1
ATOM 3063 N N . THR B 1 95 ? 1.827 18.609 12.312 1 96.81 95 THR B N 1
ATOM 3064 C CA . THR B 1 95 ? 2.691 17.531 12.797 1 96.81 95 THR B CA 1
ATOM 3065 C C . THR B 1 95 ? 2.299 16.203 12.188 1 96.81 95 THR B C 1
ATOM 3067 O O . THR B 1 95 ? 1.117 15.945 11.938 1 96.81 95 THR B O 1
ATOM 3070 N N . SER B 1 96 ? 3.336 15.344 11.984 1 93.75 96 SER B N 1
ATOM 3071 C CA . SER B 1 96 ? 3.068 14.023 11.406 1 93.75 96 SER B CA 1
ATOM 3072 C C . SER B 1 96 ? 3.191 12.93 12.461 1 93.75 96 SER B C 1
ATOM 3074 O O . SER B 1 96 ? 3.025 11.75 12.156 1 93.75 96 SER B O 1
ATOM 3076 N N . SER B 1 97 ? 3.457 13.297 13.711 1 92.06 97 SER B N 1
ATOM 3077 C CA . SER B 1 97 ? 3.834 12.203 14.602 1 92.06 97 SER B CA 1
ATOM 3078 C C . SER B 1 97 ? 3.332 12.453 16.016 1 92.06 97 SER B C 1
ATOM 3080 O O . SER B 1 97 ? 2.973 11.516 16.734 1 92.06 97 SER B O 1
ATOM 3082 N N . TYR B 1 98 ? 3.242 13.75 16.422 1 96.44 98 TYR B N 1
ATOM 3083 C CA . TYR B 1 98 ? 3.057 14.016 17.844 1 96.44 98 TYR B CA 1
ATOM 3084 C C . TYR B 1 98 ? 1.58 13.969 18.234 1 96.44 98 TYR B C 1
ATOM 3086 O O . TYR B 1 98 ? 0.717 14.367 17.438 1 96.44 98 TYR B O 1
ATOM 3094 N N . LEU B 1 99 ? 1.381 13.516 19.438 1 97.88 99 LEU B N 1
ATOM 3095 C CA . LEU B 1 99 ? 0.042 13.656 20 1 97.88 99 LEU B CA 1
ATOM 3096 C C . LEU B 1 99 ? -0.348 15.125 20.094 1 97.88 99 LEU B C 1
ATOM 3098 O O . LEU B 1 99 ? 0.453 15.953 20.531 1 97.88 99 LEU B O 1
ATOM 3102 N N . ILE B 1 100 ? -1.546 15.398 19.719 1 98.56 100 ILE B N 1
ATOM 3103 C CA . ILE B 1 100 ? -2 16.781 19.734 1 98.56 100 ILE B CA 1
ATOM 3104 C C . ILE B 1 100 ? -2.086 17.281 21.172 1 98.56 100 ILE B C 1
ATOM 3106 O O . ILE B 1 100 ? -1.788 18.453 21.438 1 98.56 100 ILE B O 1
ATOM 3110 N N . SER B 1 101 ? -2.424 16.422 22.078 1 98.56 101 SER B N 1
ATOM 3111 C CA . SER B 1 101 ? -2.467 16.766 23.5 1 98.56 101 SER B CA 1
ATOM 3112 C C . SER B 1 101 ? -1.086 17.156 24.016 1 98.56 101 SER B C 1
ATOM 3114 O O . SER B 1 101 ? -0.965 18.047 24.875 1 98.56 101 SER B O 1
ATOM 3116 N N . GLU B 1 102 ? -0.038 16.516 23.469 1 98.25 102 GLU B N 1
ATOM 3117 C CA . GLU B 1 102 ? 1.33 16.859 23.844 1 98.25 102 GLU B CA 1
ATOM 3118 C C . GLU B 1 102 ? 1.752 18.188 23.25 1 98.25 102 GLU B C 1
ATOM 3120 O O . GLU B 1 102 ? 2.43 18.984 23.906 1 98.25 102 GLU B O 1
ATOM 3125 N N . VAL B 1 103 ? 1.328 18.453 22.062 1 98.62 103 VAL B N 1
ATOM 3126 C CA . VAL B 1 103 ? 1.63 19.719 21.422 1 98.62 103 VAL B CA 1
ATOM 3127 C C . VAL B 1 103 ? 0.965 20.859 22.203 1 98.62 103 VAL B C 1
ATOM 3129 O O . VAL B 1 103 ? 1.536 21.953 22.328 1 98.62 103 VAL B O 1
ATOM 3132 N N . ALA B 1 104 ? -0.148 20.625 22.781 1 98.5 104 ALA B N 1
ATOM 3133 C CA . ALA B 1 104 ? -0.956 21.641 23.453 1 98.5 104 ALA B CA 1
ATOM 3134 C C . ALA B 1 104 ? -0.505 21.828 24.891 1 98.5 104 ALA B C 1
ATOM 3136 O O . ALA B 1 104 ? -1.089 22.625 25.625 1 98.5 104 ALA B O 1
ATOM 3137 N N . LYS B 1 105 ? 0.461 21.156 25.281 1 98.31 105 LYS B N 1
ATOM 3138 C CA . LYS B 1 105 ? 0.826 21 26.688 1 98.31 105 LYS B CA 1
ATOM 3139 C C . LYS B 1 105 ? 0.955 22.359 27.375 1 98.31 105 LYS B C 1
ATOM 3141 O O . LYS B 1 105 ? 0.521 22.531 28.516 1 98.31 105 LYS B O 1
ATOM 3146 N N . LEU B 1 106 ? 1.499 23.391 26.734 1 98.44 106 LEU B N 1
ATOM 3147 C CA . LEU B 1 106 ? 1.801 24.672 27.375 1 98.44 106 LEU B CA 1
ATOM 3148 C C . LEU B 1 106 ? 0.675 25.672 27.141 1 98.44 106 LEU B C 1
ATOM 3150 O O . LEU B 1 106 ? 0.743 26.812 27.609 1 98.44 106 LEU B O 1
ATOM 3154 N N . MET B 1 107 ? -0.371 25.281 26.438 1 98.31 107 MET B N 1
ATOM 3155 C CA . MET B 1 107 ? -1.49 26.172 26.141 1 98.31 107 MET B CA 1
ATOM 3156 C C . MET B 1 107 ? -2.467 26.234 27.312 1 98.31 107 MET B C 1
ATOM 3158 O O . MET B 1 107 ? -2.637 25.234 28.031 1 98.31 107 MET B O 1
ATOM 3162 N N . GLU B 1 108 ? -3.096 27.344 27.438 1 97.75 108 GLU B N 1
ATOM 3163 C CA . GLU B 1 108 ? -4.195 27.484 28.391 1 97.75 108 GLU B CA 1
ATOM 3164 C C . GLU B 1 108 ? -5.527 27.078 27.75 1 97.75 108 GLU B C 1
ATOM 3166 O O . GLU B 1 108 ? -6.309 26.344 28.359 1 97.75 108 GLU B O 1
ATOM 3171 N N . GLN B 1 109 ? -5.77 27.547 26.562 1 97.25 109 GLN B N 1
ATOM 3172 C CA . GLN B 1 109 ? -6.969 27.219 25.797 1 97.25 109 GLN B CA 1
ATOM 3173 C C . GLN B 1 109 ? -6.691 26.094 24.797 1 97.25 109 GLN B C 1
ATOM 3175 O O . GLN B 1 109 ? -6.824 26.297 23.594 1 97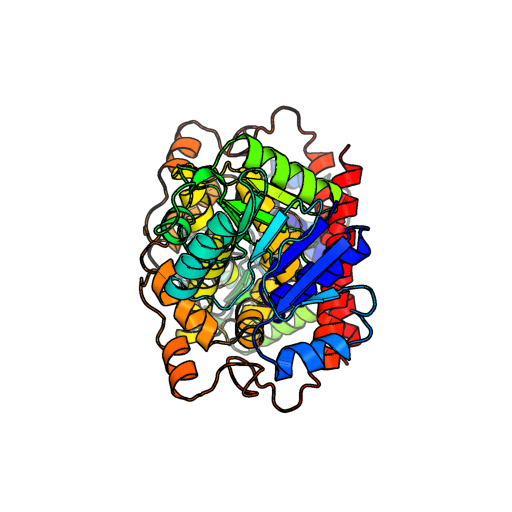.25 109 GLN B O 1
ATOM 3180 N N . LYS B 1 110 ? -6.523 24.906 25.312 1 97.94 110 LYS B N 1
ATOM 3181 C CA . LYS B 1 110 ? -6.082 23.75 24.516 1 97.94 110 LYS B CA 1
ATOM 3182 C C . LYS B 1 110 ? -7.129 23.359 23.484 1 97.94 110 LYS B C 1
ATOM 3184 O O . LYS B 1 110 ? -6.805 22.734 22.469 1 97.94 110 LYS B O 1
ATOM 3189 N N . GLY B 1 111 ? -8.336 23.734 23.734 1 97.88 111 GLY B N 1
ATOM 3190 C CA . GLY B 1 111 ? -9.453 23.344 22.891 1 97.88 111 GLY B CA 1
ATOM 3191 C C . GLY B 1 111 ? -9.383 23.922 21.5 1 97.88 111 GLY B C 1
ATOM 3192 O O . GLY B 1 111 ? -10.062 23.453 20.578 1 97.88 111 GLY B O 1
ATOM 3193 N N . ARG B 1 112 ? -8.539 24.922 21.281 1 97.12 112 ARG B N 1
ATOM 3194 C CA . ARG B 1 112 ? -8.406 25.625 20 1 97.12 112 ARG B CA 1
ATOM 3195 C C . ARG B 1 112 ? -7.512 24.844 19.047 1 97.12 112 ARG B C 1
ATOM 3197 O O . ARG B 1 112 ? -7.496 25.109 17.844 1 97.12 112 ARG B O 1
ATOM 3204 N N . LEU B 1 113 ? -6.703 23.906 19.578 1 98.62 113 LEU B N 1
ATOM 3205 C CA . LEU B 1 113 ? -5.672 23.25 18.781 1 98.62 113 LEU B CA 1
ATOM 3206 C C . LEU B 1 113 ? -6.195 21.953 18.172 1 98.62 113 LEU B C 1
ATOM 3208 O O . LEU B 1 113 ? -6.855 21.172 18.859 1 98.62 113 LEU B O 1
ATOM 3212 N N . ILE B 1 114 ? -5.914 21.75 16.906 1 98.62 114 ILE B N 1
ATOM 3213 C CA . ILE B 1 114 ? -6.289 20.516 16.219 1 98.62 114 ILE B CA 1
ATOM 3214 C C . ILE B 1 114 ? -5.18 20.109 15.25 1 98.62 114 ILE B C 1
ATOM 3216 O O . ILE B 1 114 ? -4.484 20.969 14.703 1 98.62 114 ILE B O 1
ATOM 3220 N N . GLY B 1 115 ? -4.957 18.828 15.148 1 98.62 115 GLY B N 1
ATOM 3221 C CA . GLY B 1 115 ? -4.008 18.328 14.164 1 98.62 115 GLY B CA 1
ATOM 3222 C C . GLY B 1 115 ? -4.586 18.25 12.766 1 98.62 115 GLY B C 1
ATOM 3223 O O . GLY B 1 115 ? -5.73 17.828 12.586 1 98.62 115 GLY B O 1
ATOM 3224 N N . THR B 1 116 ? -3.838 18.703 11.797 1 98.62 116 THR B N 1
ATOM 3225 C CA . THR B 1 116 ? -4.109 18.516 10.375 1 98.62 116 THR B CA 1
ATOM 3226 C C . THR B 1 116 ? -2.867 18.016 9.648 1 98.62 116 THR B C 1
ATOM 3228 O O . THR B 1 116 ? -2.006 18.797 9.25 1 98.62 116 THR B O 1
ATOM 3231 N N . HIS B 1 117 ? -2.822 16.719 9.461 1 98.31 117 HIS B N 1
ATOM 3232 C CA . HIS B 1 117 ? -1.65 16.109 8.852 1 98.31 117 HIS B CA 1
ATOM 3233 C C . HIS B 1 117 ? -1.809 16.016 7.336 1 98.31 117 HIS B C 1
ATOM 3235 O O . HIS B 1 117 ? -2.527 15.141 6.836 1 98.31 117 HIS B O 1
ATOM 3241 N N . PHE B 1 118 ? -1.131 16.906 6.668 1 97.94 118 PHE B N 1
ATOM 3242 C CA . PHE B 1 118 ? -1.072 16.891 5.211 1 97.94 118 PHE B CA 1
ATOM 3243 C C . PHE B 1 118 ? 0.047 15.977 4.727 1 97.94 118 PHE B C 1
ATOM 3245 O O . PHE B 1 118 ? 1.018 15.742 5.449 1 97.94 118 PHE B O 1
ATOM 3252 N N . PHE B 1 119 ? -0.141 15.453 3.531 1 95.88 119 PHE B N 1
ATOM 3253 C CA . PHE B 1 119 ? 0.861 14.562 2.961 1 95.88 119 PHE B CA 1
ATOM 3254 C C . PHE B 1 119 ? 1.605 15.242 1.82 1 95.88 119 PHE B C 1
ATOM 3256 O O . PHE B 1 119 ? 1.002 15.961 1.016 1 95.88 119 PHE B O 1
ATOM 3263 N N . SER B 1 120 ? 2.881 15.062 1.775 1 91.88 120 SER B N 1
ATOM 3264 C CA . SER B 1 120 ? 3.697 15.594 0.692 1 91.88 120 SER B CA 1
ATOM 3265 C C . SER B 1 120 ? 3.479 14.82 -0.602 1 91.88 120 SER B C 1
ATOM 3267 O O . SER B 1 120 ? 3.402 13.586 -0.587 1 91.88 120 SER B O 1
ATOM 3269 N N . PRO B 1 121 ? 3.422 15.461 -1.684 1 91.62 121 PRO B N 1
ATOM 3270 C CA . PRO B 1 121 ? 3.359 16.922 -1.806 1 91.62 121 PRO B CA 1
ATOM 3271 C C . PRO B 1 121 ? 1.983 17.484 -1.456 1 91.62 121 PRO B C 1
ATOM 3273 O O . PRO B 1 121 ? 0.979 17.078 -2.051 1 91.62 121 PRO B O 1
ATOM 3276 N N . ALA B 1 122 ? 1.986 18.453 -0.628 1 93.75 122 ALA B N 1
ATOM 3277 C CA . ALA B 1 122 ? 0.738 18.922 -0.026 1 93.75 122 ALA B CA 1
ATOM 3278 C C . ALA B 1 122 ? -0.167 19.562 -1.07 1 93.75 122 ALA B C 1
ATOM 3280 O O . ALA B 1 122 ? -1.382 19.656 -0.877 1 93.75 122 ALA B O 1
ATOM 3281 N N . ASN B 1 123 ? 0.421 20.047 -2.152 1 92.06 123 ASN B N 1
ATOM 3282 C CA . ASN B 1 123 ? -0.361 20.688 -3.203 1 92.06 123 ASN B CA 1
ATOM 3283 C C . ASN B 1 123 ? -1.018 19.656 -4.121 1 92.06 123 ASN B C 1
ATOM 3285 O O . ASN B 1 123 ? -1.89 20 -4.922 1 92.06 123 ASN B O 1
ATOM 3289 N N . ILE B 1 124 ? -0.667 18.312 -3.971 1 94 124 ILE B N 1
ATOM 3290 C CA . ILE B 1 124 ? -1.198 17.281 -4.852 1 94 124 ILE B CA 1
ATOM 3291 C C . ILE B 1 124 ? -1.978 16.25 -4.035 1 94 124 ILE B C 1
ATOM 3293 O O . ILE B 1 124 ? -3.084 15.852 -4.414 1 94 124 ILE B O 1
ATOM 3297 N N . SER B 1 125 ? -1.424 15.82 -2.945 1 95.88 125 SER B N 1
ATOM 3298 C CA . SER B 1 125 ? -2.006 14.766 -2.123 1 95.88 125 SER B CA 1
ATOM 3299 C C . SER B 1 125 ? -3.355 15.188 -1.552 1 95.88 125 SER B C 1
ATOM 3301 O O . SER B 1 125 ? -3.451 16.219 -0.87 1 95.88 125 SER B O 1
ATOM 3303 N N . PRO B 1 126 ? -4.309 14.43 -1.72 1 97.25 126 PRO B N 1
ATOM 3304 C CA . PRO B 1 126 ? -5.652 14.891 -1.36 1 97.25 126 PRO B CA 1
ATOM 3305 C C . PRO B 1 126 ? -5.977 14.656 0.114 1 97.25 126 PRO B C 1
ATOM 3307 O O . PRO B 1 126 ? -6.785 15.391 0.692 1 97.25 126 PRO B O 1
ATOM 3310 N N . LEU B 1 127 ? -5.461 13.703 0.729 1 98.44 127 LEU B N 1
ATOM 3311 C CA . LEU B 1 127 ? -5.875 13.258 2.057 1 98.44 127 LEU B CA 1
ATOM 3312 C C . LEU B 1 127 ? -5.312 14.18 3.135 1 98.44 127 LEU B C 1
ATOM 3314 O O . LEU B 1 127 ? -4.168 14.633 3.035 1 98.44 127 LEU B O 1
ATOM 3318 N N . VAL B 1 128 ? -6.094 14.453 4.086 1 98.75 128 VAL B N 1
ATOM 3319 C CA . VAL B 1 128 ? -5.648 15.117 5.309 1 98.75 128 VAL B CA 1
ATOM 3320 C C . VAL B 1 128 ? -6.191 14.375 6.527 1 98.75 128 VAL B C 1
ATOM 3322 O O . VAL B 1 128 ? -7.398 14.133 6.629 1 98.75 128 VAL B O 1
ATOM 3325 N N . GLU B 1 129 ? -5.387 13.922 7.395 1 98.88 129 GLU B N 1
ATOM 3326 C CA . GLU B 1 129 ? -5.852 13.391 8.672 1 98.88 129 GLU B CA 1
ATOM 3327 C C . GLU B 1 129 ? -6.133 14.508 9.672 1 98.88 129 GLU B C 1
ATOM 3329 O O . GLU B 1 129 ? -5.25 15.312 9.969 1 98.88 129 GLU B O 1
ATOM 3334 N N . VAL B 1 130 ? -7.332 14.617 10.078 1 98.88 130 VAL B N 1
ATOM 3335 C CA . VAL B 1 130 ? -7.746 15.57 11.102 1 98.88 130 VAL B CA 1
ATOM 3336 C C . VAL B 1 130 ? -7.738 14.898 12.469 1 98.88 130 VAL B C 1
ATOM 3338 O O . VAL B 1 130 ? -8.492 13.945 12.703 1 98.88 130 VAL B O 1
ATOM 3341 N N . VAL B 1 131 ? -6.891 15.391 13.383 1 98.75 131 VAL B N 1
ATOM 3342 C CA . VAL B 1 131 ? -6.602 14.672 14.617 1 98.75 131 VAL B CA 1
ATOM 3343 C C . VAL B 1 131 ? -6.895 15.57 15.812 1 98.75 131 VAL B C 1
ATOM 3345 O O . VAL B 1 131 ? -6.074 16.406 16.188 1 98.75 131 VAL B O 1
ATOM 3348 N N . PRO B 1 132 ? -7.957 15.32 16.469 1 98.38 132 PRO B N 1
ATOM 3349 C CA . PRO B 1 132 ? -8.25 16.047 17.719 1 98.38 132 PRO B CA 1
ATOM 3350 C C . PRO B 1 132 ? -7.555 15.445 18.938 1 98.38 132 PRO B C 1
ATOM 3352 O O . PRO B 1 132 ? -7.105 14.297 18.891 1 98.38 132 PRO B O 1
ATOM 3355 N N . SER B 1 133 ? -7.316 16.25 19.938 1 98.06 133 SER B N 1
ATOM 3356 C CA . SER B 1 133 ? -7.043 15.75 21.281 1 98.06 133 SER B CA 1
ATOM 3357 C C . SER B 1 133 ? -8.32 15.664 22.109 1 98.06 133 SER B C 1
ATOM 3359 O O . SER B 1 133 ? -9.414 15.938 21.609 1 98.06 133 SER B O 1
ATOM 3361 N N . GLU B 1 134 ? -8.148 15.211 23.328 1 97.38 134 GLU B N 1
ATOM 3362 C CA . GLU B 1 134 ? -9.289 15.148 24.219 1 97.38 134 GLU B CA 1
ATOM 3363 C C . GLU B 1 134 ? -9.805 16.547 24.562 1 97.38 134 GLU B C 1
ATOM 3365 O O . GLU B 1 134 ? -10.938 16.688 25.031 1 97.38 134 GLU B O 1
ATOM 3370 N N . TYR B 1 135 ? -9.047 17.609 24.234 1 97.94 135 TYR B N 1
ATOM 3371 C CA . TYR B 1 135 ? -9.391 18.969 24.594 1 97.94 135 TYR B CA 1
ATOM 3372 C C . TYR B 1 135 ? -10.062 19.688 23.438 1 97.94 135 TYR B C 1
ATOM 3374 O O . TYR B 1 135 ? -10.719 20.719 23.625 1 97.94 135 TYR B O 1
ATOM 3382 N N . THR B 1 136 ? -9.859 19.203 22.281 1 98.38 136 THR B N 1
ATOM 3383 C CA . THR B 1 136 ? -10.266 19.922 21.078 1 98.38 136 THR B CA 1
ATOM 3384 C C . THR B 1 136 ? -11.773 20.141 21.062 1 98.38 136 THR B C 1
ATOM 3386 O O . THR B 1 136 ? -12.547 19.203 21.281 1 98.38 136 THR B O 1
ATOM 3389 N N . GLU B 1 137 ? -12.148 21.359 20.781 1 98 137 GLU B N 1
ATOM 3390 C CA . GLU B 1 137 ? -13.562 21.719 20.734 1 98 137 GLU B CA 1
ATOM 3391 C C . GLU B 1 137 ? -14.219 21.172 19.469 1 98 137 GLU B C 1
ATOM 3393 O O . GLU B 1 137 ? -13.625 21.203 18.391 1 98 137 GLU B O 1
ATOM 3398 N N . GLN B 1 138 ? -15.438 20.781 19.656 1 98.06 138 GLN B N 1
ATOM 3399 C CA . GLN B 1 138 ? -16.188 20.219 18.531 1 98.06 138 GLN B CA 1
ATOM 3400 C C . GLN B 1 138 ? -16.359 21.234 17.406 1 98.06 138 GLN B C 1
ATOM 3402 O O . GLN B 1 138 ? -16.312 20.875 16.234 1 98.06 138 GLN B O 1
ATOM 3407 N N . SER B 1 139 ? -16.562 22.422 17.766 1 97.31 139 SER B N 1
ATOM 3408 C CA . SER B 1 139 ? -16.75 23.453 16.766 1 97.31 139 SER B CA 1
ATOM 3409 C C . SER B 1 139 ? -15.508 23.625 15.891 1 97.31 139 SER B C 1
ATOM 3411 O O . SER B 1 139 ? -15.625 23.891 14.695 1 97.31 139 SER B O 1
ATOM 3413 N N . ARG B 1 140 ? -14.305 23.469 16.484 1 97.56 140 ARG B N 1
ATOM 3414 C CA . ARG B 1 140 ? -13.062 23.562 15.727 1 97.56 140 ARG B CA 1
ATOM 3415 C C . ARG B 1 140 ? -12.945 22.422 14.719 1 97.56 140 ARG B C 1
ATOM 3417 O O . ARG B 1 140 ? -12.5 22.625 13.586 1 97.56 140 ARG B O 1
ATOM 3424 N N . ILE B 1 141 ? -13.352 21.25 15.141 1 98.44 141 ILE B N 1
ATOM 3425 C CA . ILE B 1 141 ? -13.344 20.094 14.266 1 98.44 141 ILE B CA 1
ATOM 3426 C C . ILE B 1 141 ? -14.227 20.344 13.047 1 98.44 141 ILE B C 1
ATOM 3428 O O . ILE B 1 141 ? -13.805 20.141 11.906 1 98.44 141 ILE B O 1
ATOM 3432 N N . GLU B 1 142 ? -15.359 20.828 13.289 1 98.12 142 GLU B N 1
ATOM 3433 C CA . GLU B 1 142 ? -16.328 21.078 12.219 1 98.12 142 GLU B CA 1
ATOM 3434 C C . GLU B 1 142 ? -15.805 22.141 11.258 1 98.12 142 GLU B C 1
ATOM 3436 O O . GLU B 1 142 ? -15.93 22 10.039 1 98.12 142 GLU B O 1
ATOM 3441 N N . ASP B 1 143 ? -15.234 23.172 11.875 1 96.5 143 ASP B N 1
ATOM 3442 C CA . ASP B 1 143 ? -14.695 24.25 11.062 1 96.5 143 ASP B CA 1
ATOM 3443 C C . ASP B 1 143 ? -13.586 23.75 10.141 1 96.5 143 ASP B C 1
ATOM 3445 O O . ASP B 1 143 ? -13.562 24.078 8.953 1 96.5 143 ASP B O 1
ATOM 3449 N N . VAL B 1 144 ? -12.703 22.984 10.672 1 98.06 144 VAL B N 1
ATOM 3450 C CA . VAL B 1 144 ? -11.555 22.5 9.922 1 98.06 144 VAL B CA 1
ATOM 3451 C C . VAL B 1 144 ? -12.023 21.531 8.836 1 98.06 144 VAL B C 1
ATOM 3453 O O . VAL B 1 144 ? -11.57 21.594 7.695 1 98.06 144 VAL B O 1
ATOM 3456 N N . MET B 1 145 ? -12.906 20.656 9.18 1 98.5 145 MET B N 1
ATOM 3457 C CA . MET B 1 145 ? -13.453 19.719 8.211 1 98.5 145 MET B CA 1
ATOM 3458 C C . MET B 1 145 ? -14.109 20.453 7.043 1 98.5 145 MET B C 1
ATOM 3460 O O . MET B 1 145 ? -13.883 20.109 5.883 1 98.5 145 MET B O 1
ATOM 3464 N N . ALA B 1 146 ? -14.867 21.438 7.352 1 97.75 146 ALA B N 1
ATOM 3465 C CA . ALA B 1 146 ? -15.555 22.219 6.328 1 97.75 146 ALA B CA 1
ATOM 3466 C C . ALA B 1 146 ? -14.562 22.953 5.434 1 97.75 146 ALA B C 1
ATOM 3468 O O . ALA B 1 146 ? -14.719 22.984 4.211 1 97.75 146 ALA B O 1
ATOM 3469 N N . LEU B 1 147 ? -13.562 23.531 6.07 1 96.69 147 LEU B N 1
ATOM 3470 C CA . LEU B 1 147 ? -12.531 24.234 5.316 1 96.69 147 LEU B CA 1
ATOM 3471 C C . LEU B 1 147 ? -11.859 23.297 4.316 1 96.69 147 LEU B C 1
ATOM 3473 O O . LEU B 1 147 ? -11.781 23.609 3.125 1 96.69 147 LEU B O 1
ATOM 3477 N N . LEU B 1 148 ? -11.414 22.172 4.773 1 98.12 148 LEU B N 1
ATOM 3478 C CA . LEU B 1 148 ? -10.648 21.234 3.951 1 98.12 148 LEU B CA 1
ATOM 3479 C C . LEU B 1 148 ? -11.508 20.703 2.807 1 98.12 148 LEU B C 1
ATOM 3481 O O . LEU B 1 148 ? -11.039 20.609 1.67 1 98.12 148 LEU B O 1
ATOM 3485 N N . LYS B 1 149 ? -12.734 20.422 3.1 1 97.81 149 LYS B N 1
ATOM 3486 C CA . LYS B 1 149 ? -13.633 19.953 2.057 1 97.81 149 LYS B CA 1
ATOM 3487 C C . LYS B 1 149 ? -13.875 21.016 0.998 1 97.81 149 LYS B C 1
ATOM 3489 O O . LYS B 1 149 ? -13.891 20.719 -0.199 1 97.81 149 LYS B O 1
ATOM 3494 N N . SER B 1 150 ? -14.031 22.234 1.442 1 96.25 150 SER B N 1
ATOM 3495 C CA . SER B 1 150 ? -14.266 23.344 0.515 1 96.25 150 SER B CA 1
ATOM 3496 C C . SER B 1 150 ? -13.062 23.562 -0.397 1 96.25 150 SER B C 1
ATOM 3498 O O . SER B 1 150 ? -13.203 24.109 -1.496 1 96.25 150 SER B O 1
ATOM 3500 N N . MET B 1 151 ? -11.922 23.125 0.032 1 95.5 151 MET B N 1
ATOM 3501 C CA . MET B 1 151 ? -10.688 23.25 -0.739 1 95.5 151 MET B CA 1
ATOM 3502 C C . MET B 1 151 ? -10.414 21.984 -1.544 1 95.5 151 MET B C 1
ATOM 3504 O O . MET B 1 151 ? -9.297 21.781 -2.023 1 95.5 151 MET B O 1
ATOM 3508 N N . LYS B 1 152 ? -11.289 21.062 -1.569 1 95.38 152 LYS B N 1
ATOM 3509 C CA . LYS B 1 152 ? -11.242 19.844 -2.383 1 95.38 152 LYS B CA 1
ATOM 3510 C C . LYS B 1 152 ? -10.25 18.844 -1.806 1 95.38 152 LYS B C 1
ATOM 3512 O O . LYS B 1 152 ? -9.742 17.984 -2.527 1 95.38 152 LYS B O 1
ATOM 3517 N N . LYS B 1 153 ? -9.922 19.016 -0.539 1 98 153 LYS B N 1
ATOM 3518 C CA . LYS B 1 153 ? -9.188 17.969 0.169 1 98 153 LYS B CA 1
ATOM 3519 C C . LYS B 1 153 ? -10.125 16.859 0.645 1 98 153 LYS B C 1
ATOM 3521 O O . LYS B 1 153 ? -11.352 16.984 0.535 1 98 153 LYS B O 1
ATOM 3526 N N . LYS B 1 154 ? -9.555 15.742 1.058 1 98.06 154 LYS B N 1
ATOM 3527 C CA . LYS B 1 154 ? -10.281 14.586 1.579 1 98.06 154 LYS B CA 1
ATOM 3528 C C . LYS B 1 154 ? -9.93 14.328 3.043 1 98.06 154 LYS B C 1
ATOM 3530 O O . LYS B 1 154 ? -9.188 13.398 3.355 1 98.06 154 LYS B O 1
ATOM 3535 N N . PRO B 1 155 ? -10.57 15.141 3.916 1 98.75 155 PRO B N 1
ATOM 3536 C CA . PRO B 1 155 ? -10.234 15.008 5.336 1 98.75 155 PRO B CA 1
ATOM 3537 C C . PRO B 1 155 ? -10.891 13.789 5.984 1 98.75 155 PRO B C 1
ATOM 3539 O O . PRO B 1 155 ? -12.023 13.438 5.645 1 98.75 155 PRO B O 1
ATOM 3542 N N . VAL B 1 156 ? -10.195 13.102 6.875 1 98.88 156 VAL B N 1
ATOM 3543 C CA . VAL B 1 156 ? -10.727 12.039 7.715 1 98.88 156 VAL B CA 1
ATOM 3544 C C . VAL B 1 156 ? -10.445 12.352 9.188 1 98.88 156 VAL B C 1
ATOM 3546 O O . VAL B 1 156 ? -9.305 12.633 9.555 1 98.88 156 VAL B O 1
ATOM 3549 N N . LEU B 1 157 ? -11.5 12.328 9.945 1 98.81 157 LEU B N 1
ATOM 3550 C CA . LEU B 1 157 ? -11.383 12.609 11.375 1 98.81 157 LEU B CA 1
ATOM 3551 C C . LEU B 1 157 ? -10.992 11.352 12.148 1 98.81 157 LEU B C 1
ATOM 3553 O O . LEU B 1 157 ? -11.68 10.328 12.062 1 98.81 157 LEU B O 1
ATOM 3557 N N . LEU B 1 158 ? -9.867 11.367 12.844 1 98.75 158 LEU B N 1
ATOM 3558 C CA . LEU B 1 158 ? -9.531 10.289 13.773 1 98.75 158 LEU B CA 1
ATOM 3559 C C . LEU B 1 158 ? -10.32 10.43 15.07 1 98.75 158 LEU B C 1
ATOM 3561 O O . LEU B 1 158 ? -10.5 11.539 15.578 1 98.75 158 LEU B O 1
ATOM 3565 N N . LYS B 1 159 ? -10.711 9.352 15.633 1 98 159 LYS B N 1
ATOM 3566 C CA . LYS B 1 159 ? -11.539 9.359 16.844 1 98 159 LYS B CA 1
ATOM 3567 C C . LYS B 1 159 ? -10.695 9.594 18.078 1 98 159 LYS B C 1
ATOM 3569 O O . LYS B 1 159 ? -11.195 10.086 19.094 1 98 159 LYS B O 1
ATOM 3574 N N . LYS B 1 160 ? -9.445 9.164 18 1 96.06 160 LYS B N 1
ATOM 3575 C CA . LYS B 1 160 ? -8.469 9.344 19.062 1 96.06 160 LYS B CA 1
ATOM 3576 C C . LYS B 1 160 ? -7.086 9.672 18.5 1 96.06 160 LYS B C 1
ATOM 3578 O O . LYS B 1 160 ? -6.738 9.219 17.406 1 96.06 160 LYS B O 1
ATOM 3583 N N . GLU B 1 161 ? -6.383 10.516 19.344 1 97.12 161 GLU B N 1
ATOM 3584 C CA . GLU B 1 161 ? -5.016 10.766 18.891 1 97.12 161 GLU B CA 1
ATOM 3585 C C . GLU B 1 161 ? -4.125 9.555 19.141 1 97.12 161 GLU B C 1
ATOM 3587 O O . GLU B 1 161 ? -4.316 8.82 20.109 1 97.12 161 GLU B O 1
ATOM 3592 N N . ILE B 1 162 ? -3.232 9.336 18.281 1 97.19 162 ILE B N 1
ATOM 3593 C CA . ILE B 1 162 ? -2.248 8.266 18.359 1 97.19 162 ILE B CA 1
ATOM 3594 C C . ILE B 1 162 ? -0.953 8.695 17.688 1 97.19 162 ILE B C 1
ATOM 3596 O O . ILE B 1 162 ? -0.984 9.359 16.641 1 97.19 162 ILE B O 1
ATOM 3600 N N . GLU B 1 163 ? 0.152 8.312 18.297 1 95.88 163 GLU B N 1
ATOM 3601 C CA . GLU B 1 163 ? 1.438 8.68 17.703 1 95.88 163 GLU B CA 1
ATOM 3602 C C . GLU B 1 163 ? 1.591 8.102 16.297 1 95.88 163 GLU B C 1
ATOM 3604 O O . GLU B 1 163 ? 1.363 6.906 16.094 1 95.88 163 GLU B O 1
ATOM 3609 N N . GLY B 1 164 ? 1.885 8.906 15.367 1 96 164 GLY B N 1
ATOM 3610 C CA . GLY B 1 164 ? 2.07 8.469 13.992 1 96 164 GLY B CA 1
ATOM 3611 C C . GLY B 1 164 ? 0.777 8.422 13.203 1 96 164 GLY B C 1
ATOM 3612 O O . GLY B 1 164 ? 0.791 8.188 11.992 1 96 164 GLY B O 1
ATOM 3613 N N . PHE B 1 165 ? -0.333 8.531 13.906 1 97.75 165 PHE B N 1
ATOM 3614 C CA . PHE B 1 165 ? -1.665 8.57 13.312 1 97.75 165 PHE B CA 1
ATOM 3615 C C . PHE B 1 165 ? -1.963 7.277 12.57 1 97.75 165 PHE B C 1
ATOM 3617 O O . PHE B 1 165 ? -1.745 6.184 13.094 1 97.75 165 PHE B O 1
ATOM 3624 N N . VAL B 1 166 ? -2.645 7.383 11.398 1 98.38 166 VAL B N 1
ATOM 3625 C CA . VAL B 1 166 ? -3.043 6.152 10.727 1 98.38 166 VAL B CA 1
ATOM 3626 C C . VAL B 1 166 ? -2.109 5.883 9.547 1 98.38 166 VAL B C 1
ATOM 3628 O O . VAL B 1 166 ? -1.467 4.832 9.484 1 98.38 166 VAL B O 1
ATOM 3631 N N . ALA B 1 167 ? -1.925 6.801 8.633 1 97.56 167 ALA B N 1
ATOM 3632 C CA . ALA B 1 167 ? -1.184 6.598 7.387 1 97.56 167 ALA B CA 1
ATOM 3633 C C . ALA B 1 167 ? 0.281 6.273 7.672 1 97.56 167 ALA B C 1
ATOM 3635 O O . ALA B 1 167 ? 0.846 5.355 7.074 1 97.56 167 ALA B O 1
ATOM 3636 N N . ASN B 1 168 ? 0.878 7.012 8.609 1 96.75 168 ASN B N 1
ATOM 3637 C CA . ASN B 1 168 ? 2.287 6.781 8.914 1 96.75 168 ASN B CA 1
ATOM 3638 C C . ASN B 1 168 ? 2.508 5.41 9.547 1 96.75 168 ASN B C 1
ATOM 3640 O O . ASN B 1 168 ? 3.514 4.754 9.281 1 96.75 168 ASN B O 1
ATOM 3644 N N . ARG B 1 169 ? 1.583 5.082 10.375 1 98.19 169 ARG B N 1
ATOM 3645 C CA . ARG B 1 169 ? 1.699 3.764 10.992 1 98.19 169 ARG B CA 1
ATOM 3646 C C . ARG B 1 169 ? 1.562 2.656 9.953 1 98.19 169 ARG B C 1
ATOM 3648 O O . ARG B 1 169 ? 2.307 1.675 9.984 1 98.19 169 ARG B O 1
ATOM 3655 N N . LEU B 1 170 ? 0.585 2.764 9.023 1 98.5 170 LEU B N 1
ATOM 3656 C CA . LEU B 1 170 ? 0.445 1.795 7.941 1 98.5 170 LEU B CA 1
ATOM 3657 C C . LEU B 1 170 ? 1.719 1.726 7.105 1 98.5 170 LEU B C 1
ATOM 3659 O O . LEU B 1 170 ? 2.219 0.636 6.816 1 98.5 170 LEU B O 1
ATOM 3663 N N . GLN B 1 171 ? 2.268 2.865 6.734 1 97.69 171 GLN B N 1
ATOM 3664 C CA . GLN B 1 171 ? 3.484 2.932 5.93 1 97.69 171 GLN B CA 1
ATOM 3665 C C . GLN B 1 171 ? 4.668 2.316 6.672 1 97.69 171 GLN B C 1
ATOM 3667 O O . GLN B 1 171 ? 5.523 1.67 6.062 1 97.69 171 GLN B O 1
ATOM 3672 N N . SER B 1 172 ? 4.699 2.549 7.938 1 98 172 SER B N 1
ATOM 3673 C CA . SER B 1 172 ? 5.797 2.027 8.75 1 98 172 SER B CA 1
ATOM 3674 C C . SER B 1 172 ? 5.742 0.507 8.844 1 98 172 SER B C 1
ATOM 3676 O O . SER B 1 172 ? 6.777 -0.161 8.773 1 98 172 SER B O 1
ATOM 3678 N N . ALA B 1 173 ? 4.523 -0.019 9.031 1 98.44 173 ALA B N 1
ATOM 3679 C CA . ALA B 1 173 ? 4.375 -1.472 9.062 1 98.44 173 ALA B CA 1
ATOM 3680 C C . ALA B 1 173 ? 4.852 -2.102 7.758 1 98.44 173 ALA B C 1
ATOM 3682 O O . ALA B 1 173 ? 5.602 -3.082 7.77 1 98.44 173 ALA B O 1
ATOM 3683 N N . LEU B 1 174 ? 4.434 -1.539 6.684 1 98.56 174 LEU B N 1
ATOM 3684 C CA . LEU B 1 174 ? 4.824 -2.004 5.355 1 98.56 174 LEU B CA 1
ATOM 3685 C C . LEU B 1 174 ? 6.336 -1.903 5.168 1 98.56 174 LEU B C 1
ATOM 3687 O O . LEU B 1 174 ? 6.977 -2.859 4.73 1 98.56 174 LEU B O 1
ATOM 3691 N N . ALA B 1 175 ? 6.934 -0.783 5.547 1 98.31 175 ALA B N 1
ATOM 3692 C CA . ALA B 1 175 ? 8.359 -0.522 5.352 1 98.31 175 ALA B CA 1
ATOM 3693 C C . ALA B 1 175 ? 9.211 -1.449 6.215 1 98.31 175 ALA B C 1
ATOM 3695 O O . ALA B 1 175 ? 10.289 -1.879 5.801 1 98.31 175 ALA B O 1
ATOM 3696 N N . ARG B 1 176 ? 8.742 -1.693 7.41 1 98.5 176 ARG B N 1
ATOM 3697 C CA . ARG B 1 176 ? 9.461 -2.592 8.305 1 98.5 176 ARG B CA 1
ATOM 3698 C C . ARG B 1 176 ? 9.633 -3.971 7.676 1 98.5 176 ARG B C 1
ATOM 3700 O O . ARG B 1 176 ? 10.734 -4.52 7.66 1 98.5 176 ARG B O 1
ATOM 3707 N N . GLU B 1 177 ? 8.562 -4.5 7.129 1 98.75 177 GLU B N 1
ATOM 3708 C CA . GLU B 1 177 ? 8.641 -5.793 6.457 1 98.75 177 GLU B CA 1
ATOM 3709 C C . GLU B 1 177 ? 9.484 -5.703 5.188 1 98.75 177 GLU B C 1
ATOM 3711 O O . GLU B 1 177 ? 10.273 -6.602 4.895 1 98.75 177 GLU B O 1
ATOM 3716 N N . ALA B 1 178 ? 9.336 -4.633 4.457 1 98.81 178 ALA B N 1
ATOM 3717 C CA . ALA B 1 178 ? 10.094 -4.441 3.223 1 98.81 178 ALA B CA 1
ATOM 3718 C C . ALA B 1 178 ? 11.594 -4.477 3.488 1 98.81 178 ALA B C 1
ATOM 3720 O O . ALA B 1 178 ? 12.328 -5.219 2.832 1 98.81 178 ALA B O 1
ATOM 3721 N N . MET B 1 179 ? 12.047 -3.709 4.457 1 98.75 179 MET B N 1
ATOM 3722 C CA . MET B 1 179 ? 13.469 -3.652 4.781 1 98.75 179 MET B CA 1
ATOM 3723 C C . MET B 1 179 ? 13.969 -5.004 5.281 1 98.75 179 MET B C 1
ATOM 3725 O O . MET B 1 179 ? 15.094 -5.402 4.98 1 98.75 179 MET B O 1
ATOM 3729 N N . SER B 1 180 ? 13.125 -5.672 6.016 1 98.75 180 SER B N 1
ATOM 3730 C CA . SER B 1 180 ? 13.484 -6.992 6.523 1 98.75 180 SER B CA 1
ATOM 3731 C C . SER B 1 180 ? 13.742 -7.973 5.387 1 98.75 180 SER B C 1
ATOM 3733 O O . SER B 1 180 ? 14.711 -8.734 5.422 1 98.75 180 SER B O 1
ATOM 3735 N N . LEU B 1 181 ? 12.883 -7.977 4.406 1 98.81 181 LEU B N 1
ATOM 3736 C CA . LEU B 1 181 ? 13.016 -8.883 3.27 1 98.81 181 LEU B CA 1
ATOM 3737 C C . LEU B 1 181 ? 14.281 -8.586 2.477 1 98.81 181 LEU B C 1
ATOM 3739 O O . LEU B 1 181 ? 14.953 -9.508 2.002 1 98.81 181 LEU B O 1
ATOM 3743 N N . VAL B 1 182 ? 14.602 -7.305 2.359 1 98.81 182 VAL B N 1
ATOM 3744 C CA . VAL B 1 182 ? 15.836 -6.914 1.684 1 98.81 182 VAL B CA 1
ATOM 3745 C C . VAL B 1 182 ? 17.047 -7.336 2.521 1 98.81 182 VAL B C 1
ATOM 3747 O O . VAL B 1 182 ? 18 -7.887 1.993 1 98.81 182 VAL B O 1
ATOM 3750 N N . GLU B 1 183 ? 16.969 -7.074 3.803 1 98.06 183 GLU B N 1
ATOM 3751 C CA . GLU B 1 183 ? 18.062 -7.426 4.719 1 98.06 183 GLU B CA 1
ATOM 3752 C C . GLU B 1 183 ? 18.328 -8.93 4.699 1 98.06 183 GLU B C 1
ATOM 3754 O O . GLU B 1 183 ? 19.484 -9.352 4.801 1 98.06 183 GLU B O 1
ATOM 3759 N N . LYS B 1 184 ? 17.312 -9.727 4.559 1 97.69 184 LYS B N 1
ATOM 3760 C CA . LYS B 1 184 ? 17.406 -11.188 4.57 1 97.69 184 LYS B CA 1
ATOM 3761 C C . LYS B 1 184 ? 17.859 -11.711 3.213 1 97.69 184 LYS B C 1
ATOM 3763 O O . LYS B 1 184 ? 18.062 -12.922 3.045 1 97.69 184 LYS B O 1
ATOM 3768 N N . GLY B 1 185 ? 17.953 -10.852 2.238 1 98.12 185 GLY B N 1
ATOM 3769 C CA . GLY B 1 185 ? 18.484 -11.227 0.934 1 98.12 185 GLY B CA 1
ATOM 3770 C C . GLY B 1 185 ? 17.453 -11.93 0.065 1 98.12 185 GLY B C 1
ATOM 3771 O O . GLY B 1 185 ? 17.797 -12.672 -0.847 1 98.12 185 GLY B O 1
ATOM 3772 N N . ILE B 1 186 ? 16.156 -11.758 0.375 1 98.44 186 ILE B N 1
ATOM 3773 C CA . ILE B 1 186 ? 15.094 -12.375 -0.409 1 98.44 186 ILE B CA 1
ATOM 3774 C C . ILE B 1 186 ? 15.008 -11.711 -1.78 1 98.44 186 ILE B C 1
ATOM 3776 O O . ILE B 1 186 ? 14.828 -12.383 -2.797 1 98.44 186 ILE B O 1
ATOM 3780 N N . VAL B 1 187 ? 15.102 -10.43 -1.826 1 98.62 187 VAL B N 1
ATOM 3781 C CA . VAL B 1 187 ? 15.062 -9.578 -3.012 1 98.62 187 VAL B CA 1
ATOM 3782 C C . VAL B 1 187 ? 15.914 -8.328 -2.783 1 98.62 187 VAL B C 1
ATOM 3784 O O . VAL B 1 187 ? 16.219 -7.977 -1.641 1 98.62 187 VAL B O 1
ATOM 3787 N N . SER B 1 188 ? 16.328 -7.668 -3.9 1 98.56 188 SER B N 1
ATOM 3788 C CA . SER B 1 188 ? 16.969 -6.359 -3.797 1 98.56 188 SER B CA 1
ATOM 3789 C C . SER B 1 188 ? 15.945 -5.27 -3.486 1 98.56 188 SER B C 1
ATOM 3791 O O . SER B 1 188 ? 14.734 -5.508 -3.551 1 98.56 188 SER B O 1
ATOM 3793 N N . ALA B 1 189 ? 16.453 -4.094 -3.131 1 98.62 189 ALA B N 1
ATOM 3794 C CA . ALA B 1 189 ? 15.57 -2.961 -2.875 1 98.62 189 ALA B CA 1
ATOM 3795 C C . ALA B 1 189 ? 14.734 -2.629 -4.105 1 98.62 189 ALA B C 1
ATOM 3797 O O . ALA B 1 189 ? 13.523 -2.396 -3.998 1 98.62 189 ALA B O 1
ATOM 3798 N N . GLU B 1 190 ? 15.336 -2.615 -5.246 1 98.19 190 GLU B N 1
ATOM 3799 C CA . GLU B 1 190 ? 14.648 -2.303 -6.5 1 98.19 190 GLU B CA 1
ATOM 3800 C C . GLU B 1 190 ? 13.594 -3.352 -6.824 1 98.19 190 GLU B C 1
ATOM 3802 O O . GLU B 1 190 ? 12.484 -3.016 -7.262 1 98.19 190 GLU B O 1
ATOM 3807 N N . GLU B 1 191 ? 13.945 -4.617 -6.621 1 98.62 191 GLU B N 1
ATOM 3808 C CA . GLU B 1 191 ? 13.008 -5.707 -6.867 1 98.62 191 GLU B CA 1
ATOM 3809 C C . GLU B 1 191 ? 11.828 -5.645 -5.898 1 98.62 191 GLU B C 1
ATOM 3811 O O . GLU B 1 191 ? 10.68 -5.863 -6.293 1 98.62 191 GLU B O 1
ATOM 3816 N N . LEU B 1 192 ? 12.156 -5.383 -4.633 1 98.88 192 LEU B N 1
ATOM 3817 C CA . LEU B 1 192 ? 11.102 -5.238 -3.631 1 98.88 192 LEU B CA 1
ATOM 3818 C C . LEU B 1 192 ? 10.117 -4.145 -4.031 1 98.88 192 LEU B C 1
ATOM 3820 O O . LEU B 1 192 ? 8.906 -4.352 -3.986 1 98.88 192 LEU B O 1
ATOM 3824 N N . ASP B 1 193 ? 10.648 -3.031 -4.379 1 98.75 193 ASP B N 1
ATOM 3825 C CA . ASP B 1 193 ? 9.805 -1.901 -4.762 1 98.75 193 ASP B CA 1
ATOM 3826 C C . ASP B 1 193 ? 8.984 -2.227 -6.004 1 98.75 193 ASP B C 1
ATOM 3828 O O . ASP B 1 193 ? 7.824 -1.821 -6.117 1 98.75 193 ASP B O 1
ATOM 3832 N N . PHE B 1 194 ? 9.609 -2.924 -6.918 1 98.5 194 PHE B N 1
ATOM 3833 C CA . PHE B 1 194 ? 8.914 -3.344 -8.133 1 98.5 194 PHE B CA 1
ATOM 3834 C C . PHE B 1 194 ? 7.746 -4.258 -7.797 1 98.5 194 PHE B C 1
ATOM 3836 O O . PHE B 1 194 ? 6.641 -4.074 -8.312 1 98.5 194 PHE B O 1
ATOM 3843 N N . ILE B 1 195 ? 7.93 -5.191 -6.91 1 98.69 195 ILE B N 1
ATOM 3844 C CA . ILE B 1 195 ? 6.879 -6.102 -6.469 1 98.69 195 ILE B CA 1
ATOM 3845 C C . ILE B 1 195 ? 5.77 -5.316 -5.773 1 98.69 195 ILE B C 1
ATOM 3847 O O . ILE B 1 195 ? 4.59 -5.488 -6.074 1 98.69 195 ILE B O 1
ATOM 3851 N N . ALA B 1 196 ? 6.156 -4.426 -4.875 1 98.62 196 ALA B N 1
ATOM 3852 C CA . ALA B 1 196 ? 5.172 -3.648 -4.125 1 98.62 196 ALA B CA 1
ATOM 3853 C C . ALA B 1 196 ? 4.301 -2.816 -5.059 1 98.62 196 ALA B C 1
ATOM 3855 O O . ALA B 1 196 ? 3.072 -2.826 -4.945 1 98.62 196 ALA B O 1
ATOM 3856 N N . LYS B 1 197 ? 4.957 -2.131 -5.988 1 97.94 197 LYS B N 1
ATOM 3857 C CA . LYS B 1 197 ? 4.262 -1.241 -6.914 1 97.94 197 LYS B CA 1
ATOM 3858 C C . LYS B 1 197 ? 3.256 -2.012 -7.766 1 97.94 197 LYS B C 1
ATOM 3860 O O . LYS B 1 197 ? 2.08 -1.645 -7.832 1 97.94 197 LYS B O 1
ATOM 3865 N N . TRP B 1 198 ? 3.623 -3.123 -8.289 1 97.94 198 TRP B N 1
ATOM 3866 C CA . TRP B 1 198 ? 2.848 -3.777 -9.344 1 97.94 198 TRP B CA 1
ATOM 3867 C C . TRP B 1 198 ? 1.969 -4.879 -8.758 1 97.94 198 TRP B C 1
ATOM 3869 O O . TRP B 1 198 ? 1.237 -5.551 -9.492 1 97.94 198 TRP B O 1
ATOM 3879 N N . SER B 1 199 ? 1.994 -5.098 -7.457 1 97 199 SER B N 1
ATOM 3880 C CA . SER B 1 199 ? 1.056 -6.004 -6.809 1 97 199 SER B CA 1
ATOM 3881 C C . SER B 1 199 ? 0.095 -5.25 -5.895 1 97 199 SER B C 1
ATOM 3883 O O . SER B 1 199 ? -0.909 -4.703 -6.359 1 97 199 SER B O 1
ATOM 3885 N N . LEU B 1 200 ? 0.558 -4.863 -4.719 1 96.94 200 LEU B N 1
ATOM 3886 C CA . LEU B 1 200 ? -0.347 -4.23 -3.766 1 96.94 200 LEU B CA 1
ATOM 3887 C C . LEU B 1 200 ? -0.519 -2.748 -4.082 1 96.94 200 LEU B C 1
ATOM 3889 O O . LEU B 1 200 ? -1.581 -2.176 -3.834 1 96.94 200 LEU B O 1
ATOM 3893 N N . GLY B 1 201 ? 0.456 -2.07 -4.684 1 97.56 201 GLY B N 1
ATOM 3894 C CA . GLY B 1 201 ? 0.388 -0.641 -4.945 1 97.56 201 GLY B CA 1
ATOM 3895 C C . GLY B 1 201 ? -0.743 -0.259 -5.883 1 97.56 201 GLY B C 1
ATOM 3896 O O . GLY B 1 201 ? -1.595 0.561 -5.531 1 97.56 201 GLY B O 1
ATOM 3897 N N . ILE B 1 202 ? -0.866 -0.838 -7.031 1 96.88 202 ILE B N 1
ATOM 3898 C CA . ILE B 1 202 ? -1.87 -0.503 -8.039 1 96.88 202 ILE B CA 1
ATOM 3899 C C . ILE B 1 202 ? -3.256 -0.897 -7.531 1 96.88 202 ILE B C 1
ATOM 3901 O O . ILE B 1 202 ? -4.262 -0.295 -7.918 1 96.88 202 ILE B O 1
ATOM 3905 N N . ARG B 1 203 ? -3.279 -1.847 -6.652 1 96.75 203 ARG B N 1
ATOM 3906 C CA . ARG B 1 203 ? -4.562 -2.297 -6.121 1 96.75 203 ARG B CA 1
ATOM 3907 C C . ARG B 1 203 ? -5.02 -1.413 -4.965 1 96.75 203 ARG B C 1
ATOM 3909 O O . ARG B 1 203 ? -6.211 -1.151 -4.812 1 96.75 203 ARG B O 1
ATOM 3916 N N . LEU B 1 204 ? -4.07 -0.942 -4.191 1 97.5 204 LEU B N 1
ATOM 3917 C CA . LEU B 1 204 ? -4.383 -0.154 -3.006 1 97.5 204 LEU B CA 1
ATOM 3918 C C . LEU B 1 204 ? -4.914 1.223 -3.393 1 97.5 204 LEU B C 1
ATOM 3920 O O . LEU B 1 204 ? -5.664 1.84 -2.631 1 97.5 204 LEU B O 1
ATOM 3924 N N . ALA B 1 205 ? -4.566 1.701 -4.586 1 95.19 205 ALA B N 1
ATOM 3925 C CA . ALA B 1 205 ? -5.133 2.939 -5.113 1 95.19 205 ALA B CA 1
ATOM 3926 C C . ALA B 1 205 ? -6.613 2.77 -5.438 1 95.19 205 ALA B C 1
ATOM 3928 O O . ALA B 1 205 ? -7.344 3.756 -5.578 1 95.19 205 ALA B O 1
ATOM 3929 N N . ASN B 1 206 ? -7.031 1.532 -5.484 1 93.88 206 ASN B N 1
ATOM 3930 C CA . ASN B 1 206 ? -8.375 1.173 -5.93 1 93.88 206 ASN B CA 1
ATOM 3931 C C . ASN B 1 206 ? -9.219 0.624 -4.781 1 93.88 206 ASN B C 1
ATOM 3933 O O . ASN B 1 206 ? -10.383 0.998 -4.629 1 93.88 206 ASN B O 1
ATOM 3937 N N . THR B 1 207 ? -8.672 -0.233 -4 1 95.56 207 THR B N 1
ATOM 3938 C CA . THR B 1 207 ? -9.352 -0.932 -2.912 1 95.56 207 THR B CA 1
ATOM 3939 C C . THR B 1 207 ? -8.492 -0.93 -1.651 1 95.56 207 THR B C 1
ATOM 3941 O O . THR B 1 207 ? -7.336 -1.357 -1.681 1 95.56 207 THR B O 1
ATOM 3944 N N . GLY B 1 208 ? -9.094 -0.445 -0.523 1 97.44 208 GLY B N 1
ATOM 3945 C CA . GLY B 1 208 ? -8.367 -0.444 0.736 1 97.44 208 GLY B CA 1
ATOM 3946 C C . GLY B 1 208 ? -8.094 -1.837 1.271 1 97.44 208 GLY B C 1
ATOM 3947 O O . GLY B 1 208 ? -8.656 -2.816 0.779 1 97.44 208 GLY B O 1
ATOM 3948 N N . PRO B 1 209 ? -7.25 -2.004 2.281 1 98.12 209 PRO B N 1
ATOM 3949 C CA . PRO B 1 209 ? -6.82 -3.311 2.783 1 98.12 209 PRO B CA 1
ATOM 3950 C C . PRO B 1 209 ? -7.973 -4.125 3.369 1 98.12 209 PRO B C 1
ATOM 3952 O O . PRO B 1 209 ? -8.016 -5.348 3.213 1 98.12 209 PRO B O 1
ATOM 3955 N N . LEU B 1 210 ? -8.922 -3.504 4.023 1 98.69 210 LEU B N 1
ATOM 3956 C CA . LEU B 1 210 ? -9.992 -4.25 4.68 1 98.69 210 LEU B CA 1
ATOM 3957 C C . LEU B 1 210 ? -11.094 -4.598 3.686 1 98.69 210 LEU B C 1
ATOM 3959 O O . LEU B 1 210 ? -11.688 -5.676 3.76 1 98.69 210 LEU B O 1
ATOM 3963 N N . GLU B 1 211 ? -11.328 -3.674 2.787 1 97.94 211 GLU B N 1
ATOM 3964 C CA . GLU B 1 211 ? -12.234 -3.977 1.682 1 97.94 211 GLU B CA 1
ATOM 3965 C C . GLU B 1 211 ? -11.734 -5.164 0.868 1 97.94 211 GLU B C 1
ATOM 3967 O O . GLU B 1 211 ? -12.5 -6.07 0.541 1 97.94 211 GLU B O 1
ATOM 3972 N N . GLN B 1 212 ? -10.5 -5.16 0.575 1 96.62 212 GLN B N 1
ATOM 3973 C CA . GLN B 1 212 ? -9.883 -6.242 -0.186 1 96.62 212 GLN B CA 1
ATOM 3974 C C . GLN B 1 212 ? -10.031 -7.578 0.537 1 96.62 212 GLN B C 1
ATOM 3976 O O . GLN B 1 212 ? -10.273 -8.609 -0.096 1 96.62 212 GLN B O 1
ATOM 3981 N N . ARG B 1 213 ? -9.891 -7.57 1.784 1 97.44 213 ARG B N 1
ATOM 3982 C CA . ARG B 1 213 ? -10.008 -8.797 2.568 1 97.44 213 ARG B CA 1
ATOM 3983 C C . ARG B 1 213 ? -11.438 -9.328 2.535 1 97.44 213 ARG B C 1
ATOM 3985 O O . ARG B 1 213 ? -11.656 -10.539 2.486 1 97.44 213 ARG B O 1
ATOM 3992 N N . ASP B 1 214 ? -12.375 -8.422 2.611 1 97.94 214 ASP B N 1
ATOM 3993 C CA . ASP B 1 214 ? -13.766 -8.828 2.473 1 97.94 214 ASP B CA 1
ATOM 3994 C C . ASP B 1 214 ? -14.016 -9.516 1.131 1 97.94 214 ASP B C 1
ATOM 3996 O O . ASP B 1 214 ? -14.727 -10.516 1.061 1 97.94 214 ASP B O 1
ATOM 4000 N N . ILE B 1 215 ? -13.438 -8.938 0.109 1 95.44 215 ILE B N 1
ATOM 4001 C CA . ILE B 1 215 ? -13.648 -9.445 -1.244 1 95.44 215 ILE B CA 1
ATOM 4002 C C . ILE B 1 215 ? -13.055 -10.844 -1.372 1 95.44 215 ILE B C 1
ATOM 4004 O O . ILE B 1 215 ? -13.672 -11.742 -1.954 1 95.44 215 ILE B O 1
ATOM 4008 N N . ASN B 1 216 ? -11.867 -11.062 -0.804 1 93.12 216 ASN B N 1
ATOM 4009 C CA . ASN B 1 216 ? -11.164 -12.336 -0.907 1 93.12 216 ASN B CA 1
ATOM 4010 C C . ASN B 1 216 ? -11.734 -13.375 0.051 1 93.12 216 ASN B C 1
ATOM 4012 O O . ASN B 1 216 ? -11.594 -14.578 -0.175 1 93.12 216 ASN B O 1
ATOM 4016 N N . GLY B 1 217 ? -12.344 -12.93 1.127 1 96.69 217 GLY B N 1
ATOM 4017 C CA . GLY B 1 217 ? -12.852 -13.805 2.168 1 96.69 217 GLY B CA 1
ATOM 4018 C C . GLY B 1 217 ? -12.008 -13.789 3.43 1 96.69 217 GLY B C 1
ATOM 4019 O O . GLY B 1 217 ? -10.812 -14.086 3.389 1 96.69 217 GLY B O 1
ATOM 4020 N N . LEU B 1 218 ? -12.641 -13.531 4.551 1 98.25 218 LEU B N 1
ATOM 4021 C CA . LEU B 1 218 ? -11.914 -13.352 5.805 1 98.25 218 LEU B CA 1
ATOM 4022 C C . LEU B 1 218 ? -11.406 -14.688 6.328 1 98.25 218 LEU B C 1
ATOM 4024 O O . LEU B 1 218 ? -10.398 -14.742 7.047 1 98.25 218 LEU B O 1
ATOM 4028 N N . ASP B 1 219 ? -12.062 -15.773 5.961 1 96.81 219 ASP B N 1
ATOM 4029 C CA . ASP B 1 219 ? -11.57 -17.094 6.328 1 96.81 219 ASP B CA 1
ATOM 4030 C C . ASP B 1 219 ? -10.242 -17.391 5.637 1 96.81 219 ASP B C 1
ATOM 4032 O O . ASP B 1 219 ? -9.336 -17.969 6.242 1 96.81 219 ASP B O 1
ATOM 4036 N N . THR B 1 220 ? -10.133 -17.016 4.379 1 93.69 220 THR B N 1
ATOM 4037 C CA . THR B 1 220 ? -8.883 -17.156 3.645 1 93.69 220 THR B CA 1
ATOM 4038 C C . THR B 1 220 ? -7.766 -16.359 4.316 1 93.69 220 THR B C 1
ATOM 4040 O O . THR B 1 220 ? -6.656 -16.859 4.496 1 93.69 220 THR B O 1
ATOM 4043 N N . HIS B 1 221 ? -8.094 -15.18 4.734 1 95.81 221 HIS B N 1
ATOM 4044 C CA . HIS B 1 221 ? -7.078 -14.328 5.348 1 95.81 221 HIS B CA 1
ATOM 4045 C C . HIS B 1 221 ? -6.715 -14.828 6.742 1 95.81 221 HIS B C 1
ATOM 4047 O O . HIS B 1 221 ? -5.566 -14.695 7.176 1 95.81 221 HIS B O 1
ATOM 4053 N N . LEU B 1 222 ? -7.734 -15.336 7.461 1 97.12 222 LEU B N 1
ATOM 4054 C CA . LEU B 1 222 ? -7.422 -15.945 8.75 1 97.12 222 LEU B CA 1
ATOM 4055 C C . LEU B 1 222 ? -6.395 -17.062 8.578 1 97.12 222 LEU B C 1
ATOM 4057 O O . LEU B 1 222 ? -5.445 -17.156 9.359 1 97.12 222 LEU B O 1
ATOM 4061 N N . ALA B 1 223 ? -6.543 -17.844 7.594 1 93.19 223 ALA B N 1
ATOM 4062 C CA . ALA B 1 223 ? -5.598 -18.922 7.312 1 93.19 223 ALA B CA 1
ATOM 4063 C C . ALA B 1 223 ? -4.211 -18.375 7.008 1 93.19 223 ALA B C 1
ATOM 4065 O O . ALA B 1 223 ? -3.205 -18.891 7.5 1 93.19 223 ALA B O 1
ATOM 4066 N N . ILE B 1 224 ? -4.125 -17.344 6.234 1 92.38 224 ILE B N 1
ATOM 4067 C CA . ILE B 1 224 ? -2.863 -16.719 5.852 1 92.38 224 ILE B CA 1
ATOM 4068 C C . ILE B 1 224 ? -2.148 -16.188 7.094 1 92.38 224 ILE B C 1
ATOM 4070 O O . ILE B 1 224 ? -0.933 -16.359 7.23 1 92.38 224 ILE B O 1
ATOM 4074 N N . THR B 1 225 ? -2.9 -15.492 7.984 1 95.56 225 THR B N 1
ATOM 4075 C CA . THR B 1 225 ? -2.307 -14.914 9.188 1 95.56 225 THR B CA 1
ATOM 4076 C C . THR B 1 225 ? -1.637 -15.992 10.031 1 95.56 225 THR B C 1
ATOM 4078 O O . THR B 1 225 ? -0.604 -15.75 10.656 1 95.56 225 THR B O 1
ATOM 4081 N N . LYS B 1 226 ? -2.162 -17.172 10.008 1 91.69 226 LYS B N 1
ATOM 4082 C CA . LYS B 1 226 ? -1.662 -18.25 10.852 1 91.69 226 LYS B CA 1
ATOM 4083 C C . LYS B 1 226 ? -0.267 -18.688 10.422 1 91.69 226 LYS B C 1
ATOM 4085 O O . LYS B 1 226 ? 0.549 -19.094 11.25 1 91.69 226 LYS B O 1
ATOM 4090 N N . TYR B 1 227 ? 0.031 -18.562 9.148 1 88.88 227 TYR B N 1
ATOM 4091 C CA . TYR B 1 227 ? 1.343 -19.031 8.727 1 88.88 227 TYR B CA 1
ATOM 4092 C C . TYR B 1 227 ? 2.277 -17.875 8.422 1 88.88 227 TYR B C 1
ATOM 4094 O O . TYR B 1 227 ? 3.496 -18.047 8.352 1 88.88 227 TYR B O 1
ATOM 4102 N N . VAL B 1 228 ? 1.804 -16.656 8.242 1 95.69 228 VAL B N 1
ATOM 4103 C CA . VAL B 1 228 ? 2.662 -15.531 7.887 1 95.69 228 VAL B CA 1
ATOM 4104 C C . VAL B 1 228 ? 3.008 -14.727 9.141 1 95.69 228 VAL B C 1
ATOM 4106 O O . VAL B 1 228 ? 4.16 -14.328 9.328 1 95.69 228 VAL B O 1
ATOM 4109 N N . TYR B 1 229 ? 2.033 -14.453 10.031 1 96.94 229 TYR B N 1
ATOM 4110 C CA . TYR B 1 229 ? 2.191 -13.531 11.148 1 96.94 229 TYR B CA 1
ATOM 4111 C C . TYR B 1 229 ? 3.334 -13.969 12.055 1 96.94 229 TYR B C 1
ATOM 4113 O O . TYR B 1 229 ? 4.125 -13.141 12.516 1 96.94 229 TYR B O 1
ATOM 4121 N N . PRO B 1 230 ? 3.506 -15.312 12.312 1 96.69 230 PRO B N 1
ATOM 4122 C CA . PRO B 1 230 ? 4.559 -15.742 13.234 1 96.69 230 PRO B CA 1
ATOM 4123 C C . PRO B 1 230 ? 5.953 -15.328 12.773 1 96.69 230 PRO B C 1
ATOM 4125 O O . PRO B 1 230 ? 6.859 -15.18 13.594 1 96.69 230 PRO B O 1
ATOM 4128 N N . THR B 1 231 ? 6.113 -15.133 11.445 1 96.56 231 THR B N 1
ATOM 4129 C CA . THR B 1 231 ? 7.461 -14.875 10.953 1 96.56 231 THR B CA 1
ATOM 4130 C C . THR B 1 231 ? 7.551 -13.477 10.336 1 96.56 231 THR B C 1
ATOM 4132 O O . THR B 1 231 ? 8.57 -13.117 9.742 1 96.56 231 THR B O 1
ATOM 4135 N N . LEU B 1 232 ? 6.516 -12.711 10.445 1 97.56 232 LEU B N 1
ATOM 4136 C CA . LEU B 1 232 ? 6.562 -11.312 10.016 1 97.56 232 LEU B CA 1
ATOM 4137 C C . LEU B 1 232 ? 7.516 -10.508 10.891 1 97.56 232 LEU B C 1
ATOM 4139 O O . LEU B 1 232 ? 7.621 -10.758 12.094 1 97.56 232 LEU B O 1
ATOM 4143 N N . GLU B 1 233 ? 8.227 -9.539 10.305 1 97.81 233 GLU B N 1
ATOM 4144 C CA . GLU B 1 233 ? 9.141 -8.711 11.086 1 97.81 233 GLU B CA 1
ATOM 4145 C C . GLU B 1 233 ? 8.398 -7.949 12.18 1 97.81 233 GLU B C 1
ATOM 4147 O O . GLU B 1 233 ? 7.367 -7.328 11.914 1 97.81 233 GLU B O 1
ATOM 4152 N N . ASN B 1 234 ? 8.875 -8.016 13.406 1 96.5 234 ASN B N 1
ATOM 4153 C CA . ASN B 1 234 ? 8.133 -7.445 14.523 1 96.5 234 ASN B CA 1
ATOM 4154 C C . ASN B 1 234 ? 9.055 -6.676 15.469 1 96.5 234 ASN B C 1
ATOM 4156 O O . ASN B 1 234 ? 8.656 -6.324 16.578 1 96.5 234 ASN B O 1
ATOM 4160 N N . ARG B 1 235 ? 10.227 -6.387 15.039 1 95.88 235 ARG B N 1
ATOM 4161 C CA . ARG B 1 235 ? 11.141 -5.668 15.922 1 95.88 235 ARG B CA 1
ATOM 4162 C C . ARG B 1 235 ? 10.594 -4.285 16.266 1 95.88 235 ARG B C 1
ATOM 4164 O O . ARG B 1 235 ? 10.047 -3.596 15.398 1 95.88 235 ARG B O 1
ATOM 4171 N N . PRO B 1 236 ? 10.719 -3.887 17.484 1 97.25 236 PRO B N 1
ATOM 4172 C CA . PRO B 1 236 ? 10.242 -2.574 17.922 1 97.25 236 PRO B CA 1
ATOM 4173 C C . PRO B 1 236 ? 11.297 -1.479 17.766 1 97.25 236 PRO B C 1
ATOM 4175 O O . PRO B 1 236 ? 11.102 -0.361 18.25 1 97.25 236 PRO B O 1
ATOM 4178 N N . THR B 1 237 ? 12.438 -1.794 17.203 1 97.38 237 THR B N 1
ATOM 4179 C CA . THR B 1 237 ? 13.547 -0.873 16.969 1 97.38 237 THR B CA 1
ATOM 4180 C C . THR B 1 237 ? 13.906 -0.82 15.484 1 97.38 237 THR B C 1
ATOM 4182 O O . THR B 1 237 ? 13.484 -1.683 14.711 1 97.38 237 THR B O 1
ATOM 4185 N N . PRO B 1 238 ? 14.594 0.193 15.109 1 97.75 238 PRO B N 1
ATOM 4186 C CA . PRO B 1 238 ? 14.969 0.266 13.695 1 97.75 238 PRO B CA 1
ATOM 4187 C C . PRO B 1 238 ? 15.781 -0.943 13.242 1 97.75 238 PRO B C 1
ATOM 4189 O O . PRO B 1 238 ? 16.562 -1.493 14.016 1 97.75 238 PRO B O 1
ATOM 4192 N N . LEU B 1 239 ? 15.648 -1.38 12.062 1 98.06 239 LEU B N 1
ATOM 4193 C CA . LEU B 1 239 ? 16.422 -2.479 11.492 1 98.06 239 LEU B CA 1
ATOM 4194 C C . LEU B 1 239 ? 17.859 -2.055 11.25 1 98.06 239 LEU B C 1
ATOM 4196 O O . LEU B 1 239 ? 18.125 -0.897 10.922 1 98.06 239 LEU B O 1
ATOM 4200 N N . PRO B 1 240 ? 18.797 -2.951 11.297 1 98.12 240 PRO B N 1
ATOM 4201 C CA . PRO B 1 240 ? 20.219 -2.646 11.07 1 98.12 240 PRO B CA 1
ATOM 4202 C C . PRO B 1 240 ? 20.484 -2.025 9.703 1 98.12 240 PRO B C 1
ATOM 4204 O O . PRO B 1 240 ? 21.297 -1.112 9.578 1 98.12 240 PRO B O 1
ATOM 4207 N N . ILE B 1 241 ? 19.766 -2.428 8.719 1 98.44 241 ILE B N 1
ATOM 4208 C CA . ILE B 1 241 ? 19.984 -1.934 7.367 1 98.44 241 ILE B CA 1
ATOM 4209 C C . ILE B 1 241 ? 19.734 -0.427 7.32 1 98.44 241 ILE B C 1
ATOM 4211 O O . ILE B 1 241 ? 20.469 0.305 6.645 1 98.44 241 ILE B O 1
ATOM 4215 N N . LEU B 1 242 ? 18.703 0.036 7.98 1 98.56 242 LEU B N 1
ATOM 4216 C CA . LEU B 1 242 ? 18.391 1.462 8.047 1 98.56 242 LEU B CA 1
ATOM 4217 C C . LEU B 1 242 ? 19.438 2.199 8.875 1 98.56 242 LEU B C 1
ATOM 4219 O O . LEU B 1 242 ? 19.953 3.246 8.461 1 98.56 242 LEU B O 1
ATOM 4223 N N . GLU B 1 243 ? 19.797 1.641 10.023 1 98.25 243 GLU B N 1
ATOM 4224 C CA . GLU B 1 243 ? 20.781 2.248 10.906 1 98.25 243 GLU B CA 1
ATOM 4225 C C . GLU B 1 243 ? 22.141 2.367 10.227 1 98.25 243 GLU B C 1
ATOM 4227 O O . GLU B 1 243 ? 22.812 3.395 10.336 1 98.25 243 GLU B O 1
ATOM 4232 N N . GLU B 1 244 ? 22.516 1.336 9.547 1 98.38 244 GLU B N 1
ATOM 4233 C CA . GLU B 1 244 ? 23.812 1.306 8.875 1 98.38 244 GLU B CA 1
ATOM 4234 C C . GLU B 1 244 ? 23.891 2.348 7.762 1 98.38 244 GLU B C 1
ATOM 4236 O O . GLU B 1 244 ? 24.906 3.021 7.598 1 98.38 244 GLU B O 1
ATOM 4241 N N . LYS B 1 245 ? 22.844 2.436 7.02 1 98.44 245 LYS B N 1
ATOM 4242 C CA . LYS B 1 245 ? 22.812 3.434 5.957 1 98.44 245 LYS B CA 1
ATOM 4243 C C . LYS B 1 245 ? 22.906 4.84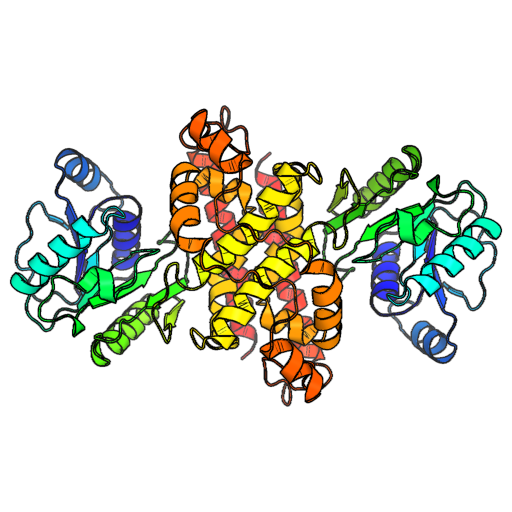8 6.527 1 98.44 245 LYS B C 1
ATOM 4245 O O . LYS B 1 245 ? 23.656 5.684 6.02 1 98.44 245 LYS B O 1
ATOM 4250 N N . CYS B 1 246 ? 22.172 5.105 7.566 1 98.25 246 CYS B N 1
ATOM 4251 C CA . CYS B 1 246 ? 22.219 6.418 8.203 1 98.25 246 CYS B CA 1
ATOM 4252 C C . CYS B 1 246 ? 23.609 6.695 8.773 1 98.25 246 CYS B C 1
ATOM 4254 O O . CYS B 1 246 ? 24.141 7.789 8.602 1 98.25 246 CYS B O 1
ATOM 4256 N N . ALA B 1 247 ? 24.219 5.742 9.375 1 98.25 247 ALA B N 1
ATOM 4257 C CA . ALA B 1 247 ? 25.531 5.879 9.992 1 98.25 247 ALA B CA 1
ATOM 4258 C C . ALA B 1 247 ? 26.609 6.16 8.945 1 98.25 247 ALA B C 1
ATOM 4260 O O . ALA B 1 247 ? 27.562 6.887 9.211 1 98.25 247 ALA B O 1
ATOM 4261 N N . SER B 1 248 ? 26.438 5.656 7.754 1 98.19 248 SER B N 1
ATOM 4262 C CA . SER B 1 248 ? 27.438 5.816 6.691 1 98.19 248 SER B CA 1
ATOM 4263 C C . SER B 1 248 ? 27.172 7.086 5.883 1 98.19 248 SER B C 1
ATOM 4265 O O . SER B 1 248 ? 27.891 7.379 4.93 1 98.19 248 SER B O 1
ATOM 4267 N N . GLY B 1 249 ? 26.078 7.754 6.191 1 98.12 249 GLY B N 1
ATOM 4268 C CA . GLY B 1 249 ? 25.766 8.992 5.492 1 98.12 249 GLY B CA 1
ATOM 4269 C C . GLY B 1 249 ? 25 8.766 4.203 1 98.12 249 GLY B C 1
ATOM 4270 O O . GLY B 1 249 ? 24.859 9.68 3.389 1 98.12 249 GLY B O 1
ATOM 4271 N N . SER B 1 250 ? 24.562 7.535 3.965 1 98.25 250 SER B N 1
ATOM 4272 C CA . SER B 1 250 ? 23.688 7.219 2.836 1 98.25 250 SER B CA 1
ATOM 4273 C C . SER B 1 250 ? 22.219 7.492 3.164 1 98.25 250 SER B C 1
ATOM 4275 O O . SER B 1 250 ? 21.484 6.578 3.521 1 98.25 250 SER B O 1
ATOM 4277 N N . LEU B 1 251 ? 21.812 8.68 2.891 1 98.38 251 LEU B N 1
ATOM 4278 C CA . LEU B 1 251 ? 20.516 9.133 3.408 1 98.38 251 LEU B CA 1
ATOM 4279 C C . LEU B 1 251 ? 19.484 9.211 2.291 1 98.38 251 LEU B C 1
ATOM 4281 O O . LEU B 1 251 ? 18.359 9.664 2.512 1 98.38 251 LEU B O 1
ATOM 4285 N N . GLY B 1 252 ? 19.797 8.773 1.064 1 98.12 252 GLY B N 1
ATOM 4286 C CA . GLY B 1 252 ? 18.859 8.789 -0.052 1 98.12 252 GLY B CA 1
ATOM 4287 C C . GLY B 1 252 ? 19.156 9.875 -1.067 1 98.12 252 GLY B C 1
ATOM 4288 O O . GLY B 1 252 ? 20.328 10.133 -1.376 1 98.12 252 GLY B O 1
ATOM 4289 N N . LEU B 1 253 ? 18.203 10.492 -1.608 1 97.12 253 LEU B N 1
ATOM 4290 C CA . LEU B 1 253 ? 18.297 11.461 -2.695 1 97.12 253 LEU B CA 1
ATOM 4291 C C . LEU B 1 253 ? 19.219 12.617 -2.307 1 97.12 253 LEU B C 1
ATOM 4293 O O . LEU B 1 253 ? 20.062 13.039 -3.098 1 97.12 253 LEU B O 1
ATOM 4297 N N . LYS B 1 254 ? 19.094 13.133 -1.074 1 95.31 254 LYS B N 1
ATOM 4298 C CA . LYS B 1 254 ? 19.797 14.344 -0.649 1 95.31 254 LYS B CA 1
ATOM 4299 C C . LYS B 1 254 ? 21.297 14.102 -0.562 1 95.31 254 LYS B C 1
ATOM 4301 O O . LYS B 1 254 ? 22.094 15.047 -0.638 1 95.31 254 LYS B O 1
ATOM 4306 N N . THR B 1 255 ? 21.75 12.859 -0.376 1 97.81 255 THR B N 1
ATOM 4307 C CA . THR B 1 255 ? 23.172 12.531 -0.334 1 97.81 255 THR B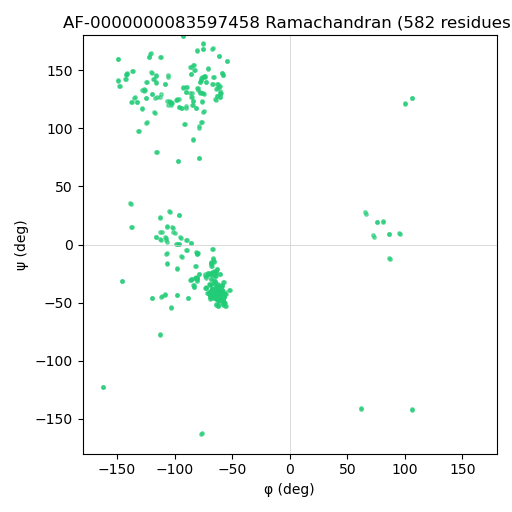 CA 1
ATOM 4308 C C . THR B 1 255 ? 23.562 11.695 -1.546 1 97.81 255 THR B C 1
ATOM 4310 O O . THR B 1 255 ? 24.672 11.133 -1.587 1 97.81 255 THR B O 1
ATOM 4313 N N . LYS B 1 256 ? 22.625 11.492 -2.404 1 97.56 256 LYS B N 1
ATOM 4314 C CA . LYS B 1 256 ? 22.797 10.844 -3.701 1 97.56 256 LYS B CA 1
ATOM 4315 C C . LYS B 1 256 ? 23.016 9.344 -3.541 1 97.56 256 LYS B C 1
ATOM 4317 O O . LYS B 1 256 ? 23.406 8.664 -4.488 1 97.56 256 LYS B O 1
ATOM 4322 N N . LYS B 1 257 ? 22.859 8.852 -2.342 1 97.94 257 LYS B N 1
ATOM 4323 C CA . LYS B 1 257 ? 22.984 7.414 -2.109 1 97.94 257 LYS B CA 1
ATOM 4324 C C . LYS B 1 257 ? 22.078 6.957 -0.974 1 97.94 257 LYS B C 1
ATOM 4326 O O . LYS B 1 257 ? 21.984 7.621 0.064 1 97.94 257 LYS B O 1
ATOM 4331 N N . GLY B 1 258 ? 21.375 5.867 -1.059 1 98.44 258 GLY B N 1
ATOM 4332 C CA . GLY B 1 258 ? 20.531 5.191 -0.087 1 98.44 258 GLY B CA 1
ATOM 4333 C C . GLY B 1 258 ? 20.234 3.746 -0.448 1 98.44 258 GLY B C 1
ATOM 4334 O O . GLY B 1 258 ? 21.156 2.969 -0.705 1 98.44 258 GLY B O 1
ATOM 4335 N N . PHE B 1 259 ? 19 3.412 -0.559 1 98.62 259 PHE B N 1
ATOM 4336 C CA . PHE B 1 259 ? 18.656 2.107 -1.103 1 98.62 259 PHE B CA 1
ATOM 4337 C C . PHE B 1 259 ? 18.906 2.057 -2.604 1 98.62 259 PHE B C 1
ATOM 4339 O O . PHE B 1 259 ? 19.188 0.99 -3.154 1 98.62 259 PHE B O 1
ATOM 4346 N N . TYR B 1 260 ? 18.812 3.264 -3.188 1 97.88 260 TYR B N 1
ATOM 4347 C CA . TYR B 1 260 ? 19.078 3.445 -4.609 1 97.88 260 TYR B CA 1
ATOM 4348 C C . TYR B 1 260 ? 20.328 4.281 -4.824 1 97.88 260 TYR B C 1
ATOM 4350 O O . TYR B 1 260 ? 20.859 4.871 -3.883 1 97.88 260 TYR B O 1
ATOM 4358 N N . ASN B 1 261 ? 20.875 4.188 -6.035 1 97.38 261 ASN B N 1
ATOM 4359 C CA . ASN B 1 261 ? 21.906 5.109 -6.484 1 97.38 261 ASN B CA 1
ATOM 4360 C C . ASN B 1 261 ? 21.312 6.328 -7.188 1 97.38 261 ASN B C 1
ATOM 4362 O O . ASN B 1 261 ? 20.688 6.195 -8.242 1 97.38 261 ASN B O 1
ATOM 4366 N N . TRP B 1 262 ? 21.531 7.543 -6.629 1 97.06 262 TRP B N 1
ATOM 4367 C CA . TRP B 1 262 ? 20.891 8.758 -7.105 1 97.06 262 TRP B CA 1
ATOM 4368 C C . TRP B 1 262 ? 21.906 9.695 -7.758 1 97.06 262 TRP B C 1
ATOM 4370 O O . TRP B 1 262 ? 21.594 10.852 -8.055 1 97.06 262 TRP B O 1
ATOM 4380 N N . GLU B 1 263 ? 23.109 9.289 -8.023 1 95.69 263 GLU B N 1
ATOM 4381 C CA . GLU B 1 263 ? 24.203 10.133 -8.477 1 95.69 263 GLU B CA 1
ATOM 4382 C C . GLU B 1 263 ? 23.906 10.773 -9.828 1 95.69 263 GLU B C 1
ATOM 4384 O O . GLU B 1 263 ? 24.25 11.93 -10.062 1 95.69 263 GLU B O 1
ATOM 4389 N N . THR B 1 264 ? 23.281 10.062 -10.719 1 94.38 264 THR B N 1
ATOM 4390 C CA . THR B 1 264 ? 23.125 10.547 -12.086 1 94.38 264 THR B CA 1
ATOM 4391 C C . THR B 1 264 ? 21.688 10.984 -12.359 1 94.38 264 THR B C 1
ATOM 4393 O O . THR B 1 264 ? 21.312 11.203 -13.508 1 94.38 264 THR B O 1
ATOM 4396 N N . ILE B 1 265 ? 20.984 11.141 -11.344 1 93.19 265 ILE B N 1
ATOM 4397 C CA . ILE B 1 265 ? 19.562 11.445 -11.531 1 93.19 265 ILE B CA 1
ATOM 4398 C C . ILE B 1 265 ? 19.375 12.961 -11.602 1 93.19 265 ILE B C 1
ATOM 4400 O O . ILE B 1 265 ? 19.938 13.703 -10.797 1 93.19 265 ILE B O 1
ATOM 4404 N N . ASP B 1 266 ? 18.641 13.445 -12.594 1 95.19 266 ASP B N 1
ATOM 4405 C CA . ASP B 1 266 ? 18.125 14.812 -12.602 1 95.19 266 ASP B CA 1
ATOM 4406 C C . ASP B 1 266 ? 16.922 14.945 -11.672 1 95.19 266 ASP B C 1
ATOM 4408 O O . ASP B 1 266 ? 15.805 14.578 -12.039 1 95.19 266 ASP B O 1
ATOM 4412 N N . VAL B 1 267 ? 17.125 15.555 -10.57 1 93.75 267 VAL B N 1
ATOM 4413 C CA . VAL B 1 267 ? 16.156 15.578 -9.484 1 93.75 267 VAL B CA 1
ATOM 4414 C C . VAL B 1 267 ? 14.891 16.312 -9.938 1 93.75 267 VAL B C 1
ATOM 4416 O O . VAL B 1 267 ? 13.773 15.852 -9.672 1 93.75 267 VAL B O 1
ATOM 4419 N N . GLN B 1 268 ? 14.977 17.391 -10.555 1 93.31 268 GLN B N 1
ATOM 4420 C CA . GLN B 1 268 ? 13.828 18.156 -11.008 1 93.31 268 GLN B CA 1
ATOM 4421 C C . GLN B 1 268 ? 12.984 17.359 -12 1 93.31 268 GLN B C 1
ATOM 4423 O O . GLN B 1 268 ? 11.758 17.344 -11.898 1 93.31 268 GLN B O 1
ATOM 4428 N N . ALA B 1 269 ? 13.625 16.781 -12.938 1 94.5 269 ALA B N 1
ATOM 4429 C CA . ALA B 1 269 ? 12.93 15.969 -13.93 1 94.5 269 ALA B CA 1
ATOM 4430 C C . ALA B 1 269 ? 12.242 14.766 -13.289 1 94.5 269 ALA B C 1
ATOM 4432 O O . ALA B 1 269 ? 11.102 14.438 -13.633 1 94.5 269 ALA B O 1
ATOM 4433 N N . TYR B 1 270 ? 13.016 14.164 -12.43 1 94.75 270 TYR B N 1
ATOM 4434 C CA . TYR B 1 270 ? 12.484 13.016 -11.703 1 94.75 270 TYR B CA 1
ATOM 4435 C C . TYR B 1 270 ? 11.219 13.391 -10.945 1 94.75 270 TYR B C 1
ATOM 4437 O O . TYR B 1 270 ? 10.195 12.711 -11.062 1 94.75 270 TYR B O 1
ATOM 4445 N N . GLN B 1 271 ? 11.227 14.461 -10.172 1 93.12 271 GLN B N 1
ATOM 4446 C CA . GLN B 1 271 ? 10.086 14.906 -9.375 1 93.12 271 GLN B CA 1
ATOM 4447 C C . GLN B 1 271 ? 8.906 15.289 -10.258 1 93.12 271 GLN B C 1
ATOM 4449 O O . GLN B 1 271 ? 7.758 14.977 -9.938 1 93.12 271 GLN B O 1
ATOM 4454 N N . SER B 1 272 ? 9.156 15.945 -11.297 1 94.12 272 SER B N 1
ATOM 4455 C CA . SER B 1 272 ? 8.102 16.344 -12.234 1 94.12 272 SER B CA 1
ATOM 4456 C C . SER B 1 272 ? 7.391 15.117 -12.805 1 94.12 272 SER B C 1
ATOM 4458 O O . SER B 1 272 ? 6.16 15.094 -12.891 1 94.12 272 SER B O 1
ATOM 4460 N N . LYS B 1 273 ? 8.195 14.164 -13.133 1 94.94 273 LYS B N 1
ATOM 4461 C CA . LYS B 1 273 ? 7.637 12.938 -13.68 1 94.94 273 LYS B CA 1
ATOM 4462 C C . LYS B 1 273 ? 6.758 12.227 -12.656 1 94.94 273 LYS B C 1
ATOM 4464 O O . LYS B 1 273 ? 5.633 11.828 -12.961 1 94.94 273 LYS B O 1
ATOM 4469 N N . LYS B 1 274 ? 7.32 12.031 -11.508 1 95.38 274 LYS B N 1
ATOM 4470 C CA . LYS B 1 274 ? 6.586 11.352 -10.445 1 95.38 274 LYS B CA 1
ATOM 4471 C C . LYS B 1 274 ? 5.305 12.102 -10.086 1 95.38 274 LYS B C 1
ATOM 4473 O O . LYS B 1 274 ? 4.258 11.484 -9.867 1 95.38 274 LYS B O 1
ATOM 4478 N N . ASN B 1 275 ? 5.367 13.406 -10.039 1 95.31 275 ASN B N 1
ATOM 4479 C CA . ASN B 1 275 ? 4.188 14.219 -9.75 1 95.31 275 ASN B CA 1
ATOM 4480 C C . ASN B 1 275 ? 3.125 14.07 -10.836 1 95.31 275 ASN B C 1
ATOM 4482 O O . ASN B 1 275 ? 1.93 14.023 -10.539 1 95.31 275 ASN B O 1
ATOM 4486 N N . ASN B 1 276 ? 3.553 14.023 -12.047 1 96.19 276 ASN B N 1
ATOM 4487 C CA . ASN B 1 276 ? 2.617 13.852 -13.148 1 96.19 276 ASN B CA 1
ATOM 4488 C C . ASN B 1 276 ? 1.886 12.516 -13.062 1 96.19 276 ASN B C 1
ATOM 4490 O O . ASN B 1 276 ? 0.668 12.453 -13.242 1 96.19 276 ASN B O 1
ATOM 4494 N N . ILE B 1 277 ? 2.635 11.461 -12.797 1 96.81 277 ILE B N 1
ATOM 4495 C CA . ILE B 1 277 ? 2.023 10.141 -12.664 1 96.81 277 ILE B CA 1
ATOM 4496 C C . ILE B 1 277 ? 1.031 10.148 -11.5 1 96.81 277 ILE B C 1
ATOM 4498 O O . ILE B 1 277 ? -0.091 9.648 -11.633 1 96.81 277 ILE B O 1
ATOM 4502 N N . LEU B 1 278 ? 1.446 10.727 -10.383 1 96.94 278 LEU B N 1
ATOM 4503 C CA . LEU B 1 278 ? 0.582 10.797 -9.211 1 96.94 278 LEU B CA 1
ATOM 4504 C C . LEU B 1 278 ? -0.718 11.523 -9.539 1 96.94 278 LEU B C 1
ATOM 4506 O O . LEU B 1 278 ? -1.803 11.047 -9.195 1 96.94 278 LEU B O 1
ATOM 4510 N N . ASN B 1 279 ? -0.602 12.641 -10.211 1 96.81 279 ASN B N 1
ATOM 4511 C CA . ASN B 1 279 ? -1.779 13.406 -10.602 1 96.81 279 ASN B CA 1
ATOM 4512 C C . ASN B 1 279 ? -2.723 12.586 -11.477 1 96.81 279 ASN B C 1
ATOM 4514 O O . ASN B 1 279 ? -3.939 12.625 -11.281 1 96.81 279 ASN B O 1
ATOM 4518 N N . ARG B 1 280 ? -2.176 11.898 -12.359 1 97.25 280 ARG B N 1
ATOM 4519 C CA . ARG B 1 280 ? -2.984 11.102 -13.281 1 97.25 280 ARG B CA 1
ATOM 4520 C C . ARG B 1 280 ? -3.643 9.93 -12.562 1 97.25 280 ARG B C 1
ATOM 4522 O O . ARG B 1 280 ? -4.785 9.578 -12.859 1 97.25 280 ARG B O 1
ATOM 4529 N N . VAL B 1 281 ? -2.936 9.281 -11.68 1 97.69 281 VAL B N 1
ATOM 4530 C CA . VAL B 1 281 ? -3.518 8.203 -10.883 1 97.69 281 VAL B CA 1
ATOM 4531 C C . VAL B 1 281 ? -4.691 8.734 -10.07 1 97.69 281 VAL B C 1
ATOM 4533 O O . VAL B 1 281 ? -5.762 8.125 -10.031 1 97.69 281 VAL B O 1
ATOM 4536 N N . ILE B 1 282 ? -4.492 9.891 -9.422 1 97.5 282 ILE B N 1
ATOM 4537 C CA . ILE B 1 282 ? -5.535 10.516 -8.609 1 97.5 282 ILE B CA 1
ATOM 4538 C C . ILE B 1 282 ? -6.762 10.789 -9.477 1 97.5 282 ILE B C 1
ATOM 4540 O O . ILE B 1 282 ? -7.895 10.547 -9.062 1 97.5 282 ILE B O 1
ATOM 4544 N N . GLU B 1 283 ? -6.543 11.289 -10.656 1 96.94 283 GLU B N 1
ATOM 4545 C CA . GLU B 1 283 ? -7.637 11.586 -11.57 1 96.94 283 GLU B CA 1
ATOM 4546 C C . GLU B 1 283 ? -8.414 10.32 -11.93 1 96.94 283 GLU B C 1
ATOM 4548 O O . GLU B 1 283 ? -9.641 10.312 -11.891 1 96.94 283 GLU B O 1
ATOM 4553 N N . VAL B 1 284 ? -7.734 9.266 -12.25 1 97.06 284 VAL B N 1
ATOM 4554 C CA . VAL B 1 284 ? -8.352 8 -12.641 1 97.06 284 VAL B CA 1
ATOM 4555 C C . VAL B 1 284 ? -9.18 7.453 -11.484 1 97.06 284 VAL B C 1
ATOM 4557 O O . VAL B 1 284 ? -10.32 7.031 -11.68 1 97.06 284 VAL B O 1
ATOM 4560 N N . VAL B 1 285 ? -8.617 7.441 -10.328 1 96.5 285 VAL B N 1
ATOM 4561 C CA . VAL B 1 285 ? -9.281 6.875 -9.164 1 96.5 285 VAL B CA 1
ATOM 4562 C C . VAL B 1 285 ? -10.492 7.73 -8.789 1 96.5 285 VAL B C 1
ATOM 4564 O O . VAL B 1 285 ? -11.562 7.199 -8.469 1 96.5 285 VAL B O 1
ATOM 4567 N N . SER B 1 286 ? -10.328 9.086 -8.844 1 95.88 286 SER B N 1
ATOM 4568 C CA . SER B 1 286 ? -11.43 10 -8.531 1 95.88 286 SER B CA 1
ATOM 4569 C C . SER B 1 286 ? -12.594 9.812 -9.492 1 95.88 286 SER B C 1
ATOM 4571 O O . SER B 1 286 ? -13.758 9.836 -9.086 1 95.88 286 SER B O 1
ATOM 4573 N N . GLU B 1 287 ? -12.328 9.68 -10.742 1 93.38 287 GLU B N 1
ATOM 4574 C CA . GLU B 1 287 ? -13.359 9.453 -11.75 1 93.38 287 GLU B CA 1
ATOM 4575 C C . GLU B 1 287 ? -14.086 8.133 -11.508 1 93.38 287 GLU B C 1
ATOM 4577 O O . GLU B 1 287 ? -15.305 8.039 -11.68 1 93.38 287 GLU B O 1
ATOM 4582 N N . GLY B 1 288 ? -13.336 7.172 -11.141 1 88.06 288 GLY B N 1
ATOM 4583 C CA . GLY B 1 288 ? -13.914 5.871 -10.844 1 88.06 288 GLY B CA 1
ATOM 4584 C C . GLY B 1 288 ? -14.883 5.902 -9.672 1 88.06 288 GLY B C 1
ATOM 4585 O O . GLY B 1 288 ? -15.914 5.238 -9.703 1 88.06 288 GLY B O 1
ATOM 4586 N N . ASP B 1 289 ? -14.516 6.66 -8.695 1 84.06 289 ASP B N 1
ATOM 4587 C CA . ASP B 1 289 ? -15.352 6.766 -7.5 1 84.06 289 ASP B CA 1
ATOM 4588 C C . ASP B 1 289 ? -16.656 7.512 -7.805 1 84.06 289 ASP B C 1
ATOM 4590 O O . ASP B 1 289 ? -17.688 7.258 -7.176 1 84.06 289 ASP B O 1
ATOM 4594 N N . ARG B 1 290 ? -16.641 8.508 -8.68 1 75.56 290 ARG B N 1
ATOM 4595 C CA . ARG B 1 290 ? -17.812 9.312 -9.031 1 75.56 290 ARG B CA 1
ATOM 4596 C C . ARG B 1 290 ? -18.797 8.5 -9.867 1 75.56 290 ARG B C 1
ATOM 4598 O O . ARG B 1 290 ? -20.016 8.672 -9.734 1 75.56 290 ARG B O 1
ATOM 4605 N N . ASN B 1 291 ? -18.375 7.723 -10.789 1 63.47 291 ASN B N 1
ATOM 4606 C CA . ASN B 1 291 ? -19.266 6.938 -11.641 1 63.47 291 ASN B CA 1
ATOM 4607 C C . ASN B 1 291 ? -19.984 5.852 -10.844 1 63.47 291 ASN B C 1
ATOM 4609 O O . ASN B 1 291 ? -20.688 5.023 -11.422 1 63.47 291 ASN B O 1
ATOM 4613 N N . GLU B 1 292 ? -19.812 5.547 -9.562 1 47.78 292 GLU B N 1
ATOM 4614 C CA . GLU B 1 292 ? -20.562 4.652 -8.672 1 47.78 292 GLU B CA 1
ATOM 4615 C C . GLU B 1 292 ? -21.938 5.223 -8.344 1 47.78 292 GLU B C 1
ATOM 4617 O O . GLU B 1 292 ? -22.812 4.508 -7.84 1 47.78 292 GLU B O 1
ATOM 4622 N N . VAL B 1 293 ? -22.141 6.5 -8.391 1 32.66 293 VAL B N 1
ATOM 4623 C CA . VAL B 1 293 ? -23.453 6.969 -7.98 1 32.66 293 VAL B CA 1
ATOM 4624 C C . VAL B 1 293 ? -24.438 6.836 -9.141 1 32.66 293 VAL B C 1
ATOM 4626 O O . VAL B 1 293 ? -24.078 7.102 -10.297 1 32.66 293 VAL B O 1
#

Radius of gyration: 26.21 Å; Cα contacts (8 Å, |Δi|>4): 1086; chains: 2; bounding box: 55×81×57 Å

Foldseek 3Di:
DEEEEEDCDQQSVLVQLLCVVLPYAYEYEDQDPVSLVVQCPDPSCVRYHYDNDDADDPPYAEYEYDDDQDLVVLLVVVQVVPVHYDPNHAYEYQHQFDFLCSSPVNHPQSQRYWYWHADPVNNQAQEIEIADAPRHDPVSVVVVVVSSVSSVHHYDYDPHTDGSPDVSVVVVLVVLQLVVCCVVVVDANVVSVVCCCVPVVLVCLAAPPVRVCVVVDVVVVVVVCVVAVVPGRDDPDDDPLQVVCVVVVQPPCVSCHDSDRRVPPDPVVVVVVVSVVSNVSNVVNVVVVVVVD/DEEEEEDDDQQSVLVQLLCVVLPYAYEYEDQDPVSLVVQCPPPSCVRYHYDNDDADDPPYAEYEYDDDQDLVVLLVVVQVVPVHDDPNHAYEYQHQFDFLCSSPVNHPQSQRYWYWHADPVNNQAQEIEIADAPRHDPVSVVVVVVSSVSSVHHYDYDPHTDGSPDPSVVVVLVVLQLVVCCVVVVDANVVSVVCCCVPVVLVCLAAPPVRVCVVVDVVVVVVVCVPAVVPGRDDPDDDVLQVVCVVVVQPPCVSCHDSDRRVPPDPVVVVVVVSVVSNVSNVVNVVVVVVVD

Secondary structure (DSSP, 8-state):
-EEEEE--SHHHHHHHHHHHHTT-EEEEE---HHHHHHHHH-GGGTTSEEESS----TT--EEEE---S-HHHHHHHHHHHHHHS-TTSEEEE--SSS-HHHHTTT-S-GGGEEEEEE-SSTTT--EEEEE--SS--HHHHHHHHHHHHHTT-EEEE-SS--TTTTHHHHHHHHHHHHHHHHHTTSS-HHHHHHHHIIIIIHHHTTS-HHHHHHHH-HHHHHHHHHHHGGGS---SS--HHHHHHHHTT--BGGGTBSSSB-TT--HHHHHHHHHHHHHHHHHHHHHHHHTT-/-EEEEE--SHHHHHHHHHHHHTT-EEEEE---HHHHHHHHH-GGGTTSEEESS--PPTT--EEEE---S-HHHHHHHHHHHHHHS-TTSEEEE--SSS-HHHHTTT-S-GGGEEEEEE-SSTTT--EEEEE--SS--HHHHHHHHHHHHHTT-EEEE-SS--TTTTHHHHHHHHHHHHHHHHHTTSS-HHHHHHHHIIIIIHHHTTS-HHHHHHHH-HHHHHHHHHHHGGGS---SS--HHHHHHHHTT--BGGGTBSSSB-TT--HHHHHHHHHHHHHHHHHHHHHHHHTT-

Sequence (586 aa):
MKILVIGGGFMGTALATYFNAHGVKVSIYETFEKKRIELMNDIRLSDIQILDELCTIEDLDFIIEAIPENLEAKQHLFAKLEQLFPPNITLCTNTSSYLISEVAKLMEQKGRLIGTHFFSPANISPLVEVVPSEYTEQSRIEDVMALLKSMKKKPVLLKKEIEGFVANRLQSALAREAMSLVEKGIVSAEELDFIAKWSLGIRLANTGPLEQRDINGLDTHLAITKYVYPTLENRPTPLPILEEKCASGSLGLKTKKGFYNWETIDVQAYQSKKNNILNRVIEVVSEGDRNEVMKILVIGGGFMGTALATYFNAHGVKVSIYETFEKKRIELMNDIRLSDIQILDELCTIEDLDFIIEAIPENLEAKQHLFAKLEQLFPPNITLCTNTSSYLISEVAKLMEQKGRLIGTHFFSPANISPLVEVVPSEYTEQSRIEDVMALLKSMKKKPVLLKKEIEGFVANRLQSALAREAMSLVEKGIVSAEELDFIAKWSLGIRLANTGPLEQRDINGLDTHLAITKYVYPTLENRPTPLPILEEKCASGSLGLKTKKGFYNWETIDVQAYQSKKNNILNRVIEVVSEGDRNEV

Organism: NCBI:txid1368476

pLDDT: mean 95.71, std 5.93, range [32.62, 98.88]

Solvent-accessible surface area (backbone atoms only — not comparable to full-atom values): 30414 Å² total; per-residue (Å²): 112,27,38,39,29,36,24,65,46,75,65,21,44,29,44,45,46,43,43,37,74,69,74,33,47,35,34,34,35,30,84,49,62,72,57,44,53,52,50,73,67,33,75,86,39,71,88,44,49,79,32,79,60,95,64,88,60,86,78,54,47,37,35,42,36,37,57,77,99,39,66,67,61,47,17,54,48,48,34,50,47,60,71,68,40,64,85,84,38,38,37,32,33,45,57,72,43,67,40,41,56,63,42,34,61,65,34,85,69,39,33,40,41,36,31,42,29,64,37,85,57,51,65,70,42,41,33,26,45,33,31,36,31,97,53,33,37,67,68,53,53,52,51,50,51,50,52,37,46,75,66,69,35,50,68,42,74,38,73,47,60,44,64,24,55,63,60,53,45,34,52,46,37,28,40,50,36,50,52,48,41,37,71,71,54,30,35,51,60,68,54,47,21,50,46,39,19,49,47,57,11,47,43,21,39,72,41,20,68,58,58,46,37,18,67,70,24,38,57,58,49,53,55,48,31,64,69,36,34,65,73,47,75,55,68,45,57,72,54,66,70,60,52,51,32,44,74,72,56,31,24,6,53,91,59,27,24,43,81,55,83,37,76,86,57,58,63,68,61,51,50,52,49,54,50,50,42,39,52,50,42,53,52,50,44,53,53,52,62,59,70,71,108,111,25,38,39,27,37,24,66,46,76,64,22,45,29,44,44,47,41,44,37,74,68,73,34,47,36,35,33,35,30,85,49,65,72,58,44,54,53,49,72,68,33,74,86,40,68,88,44,48,78,34,79,60,94,64,86,58,85,78,53,46,37,36,42,37,36,58,77,98,40,66,69,61,47,16,54,47,48,34,52,47,62,72,69,40,66,86,84,40,37,38,32,34,43,59,71,43,68,39,42,56,63,42,32,63,66,35,86,69,40,33,41,42,35,30,41,28,65,38,85,56,50,67,70,42,41,32,27,46,33,31,36,31,97,53,33,38,68,68,53,53,52,50,51,51,51,52,39,45,75,66,68,36,50,66,44,75,39,73,47,61,44,63,22,56,63,63,52,44,36,51,47,37,28,42,51,36,50,52,48,40,35,72,72,54,30,35,52,59,68,54,47,21,50,46,39,19,49,48,58,11,46,43,20,40,71,42,21,68,58,60,47,36,17,67,72,24,38,59,59,50,53,56,48,30,64,70,36,32,65,73,47,74,55,68,45,56,72,53,66,70,61,53,50,31,44,73,71,56,30,25,6,54,91,59,28,25,42,81,52,84,38,76,86,58,56,64,67,61,52,51,52,50,53,49,50,42,41,52,51,45,50,50,50,43,53,53,51,60,57,71,71,110